Protein AF-A0A662K3M1-F1 (afdb_monomer_lite)

Radius of gyration: 27.67 Å; chains: 1; bounding box: 79×51×84 Å

Foldseek 3Di:
DDDPDDDDPVNVVVVVVVVVVVVVVVVVCVVPVPPPPVVPPVPVPDDPQPQPQFQAPQDFKKKKKWWFKKAWFDQLVVLPDDDQDRDWFFKKAKWKAKQNDIDTQQPDADPVGDDGSIDTHRMCHGRNDMDMGGDDGRDFKIKMKMWIWGFDFDDPDPPTDTDTDTPDMWIWMAGSLLLFIDGQAGQLDLLFHQWHDDPTMITHIGMAMDAQQPLRGTPNCCVPPQVHDSNHRQNAPQQCPQQHGDSLCSVNVHRSNDHDNQVPQQQCQLQAGNNRCSVVVSVPDGSNFAEAAAAEEKEAWPPPPPKDRIFGQDPSLVSLLQSQVVVLRYGYHYPCPSRPAHVHHHYADQEDDLPPCVQLVCCVPRNDPSCQSPYQYEYAHQYYQAQHQHPPQRFRSYGYFHRMLVVLCVVCVVPVVLNPRPSNSSLLSSLSVVQRVLVNQPVDDPPRAAVQFPVCLLPLVLDDPPDDPVRSVVSNVVSLVQCVQQQALRGQSVCDDPVCCVPDDDGSSNRNHGFCQPSDPRHDRSSVVGRSSRRVHRDPDGPDSNDD

Structure (mmCIF, N/CA/C/O backbone):
data_AF-A0A662K3M1-F1
#
_entry.id   AF-A0A662K3M1-F1
#
loop_
_atom_site.group_PDB
_atom_site.id
_atom_site.type_symbol
_atom_site.label_atom_id
_atom_site.label_alt_id
_atom_site.label_comp_id
_atom_site.label_asym_id
_atom_site.label_entity_id
_atom_site.label_seq_id
_atom_site.pdbx_PDB_ins_code
_atom_site.Cartn_x
_atom_site.Cartn_y
_atom_site.Cartn_z
_atom_site.occupancy
_atom_site.B_iso_or_equiv
_atom_site.auth_seq_id
_atom_site.auth_comp_id
_atom_site.auth_asym_id
_atom_site.auth_atom_id
_atom_site.pdbx_PDB_model_num
ATOM 1 N N . MET A 1 1 ? -28.248 -3.254 -53.395 1.00 36.03 1 MET A N 1
ATOM 2 C CA . MET A 1 1 ? -28.882 -3.819 -52.188 1.00 36.03 1 MET A CA 1
ATOM 3 C C . MET A 1 1 ? -27.965 -3.465 -51.031 1.00 36.03 1 MET A C 1
ATOM 5 O O . MET A 1 1 ? -26.813 -3.842 -51.105 1.00 36.03 1 MET A O 1
ATOM 9 N N . ASP A 1 2 ? -28.288 -2.675 -50.020 1.00 39.16 2 ASP A N 1
ATOM 10 C CA . ASP A 1 2 ? -29.441 -1.838 -49.725 1.00 39.16 2 ASP A CA 1
ATOM 11 C C . ASP A 1 2 ? -28.988 -0.701 -48.790 1.00 39.16 2 ASP A C 1
ATOM 13 O O . ASP A 1 2 ? -27.930 -0.746 -48.171 1.00 39.16 2 ASP A O 1
ATOM 17 N N . LYS A 1 3 ? -29.796 0.354 -48.782 1.00 38.06 3 LYS A N 1
ATOM 18 C CA . LYS A 1 3 ? -29.607 1.700 -48.225 1.00 38.06 3 LYS A CA 1
ATOM 19 C C . LYS A 1 3 ? -29.069 1.767 -46.780 1.00 38.06 3 LYS A C 1
ATOM 21 O O . LYS A 1 3 ? -29.822 1.510 -45.845 1.00 38.06 3 LYS A O 1
ATOM 26 N N . ILE A 1 4 ? -27.886 2.356 -46.584 1.00 42.72 4 ILE A N 1
ATOM 27 C CA . ILE A 1 4 ? -27.594 3.118 -45.356 1.00 42.72 4 ILE A CA 1
ATOM 28 C C . ILE A 1 4 ? -28.089 4.548 -45.596 1.00 42.72 4 ILE A C 1
ATOM 30 O O . ILE A 1 4 ? -27.469 5.340 -46.306 1.00 42.72 4 ILE A O 1
ATOM 34 N N . LYS A 1 5 ? -29.275 4.865 -45.069 1.00 47.53 5 LYS A N 1
ATOM 35 C CA . LYS A 1 5 ? -29.787 6.240 -45.031 1.00 47.53 5 LYS A CA 1
ATOM 36 C C . LYS A 1 5 ? -28.933 7.037 -44.046 1.00 47.53 5 LYS A C 1
ATOM 38 O O . LYS A 1 5 ? -28.987 6.766 -42.851 1.00 47.53 5 LYS A O 1
ATOM 43 N N . LEU A 1 6 ? -28.215 8.049 -44.538 1.00 50.16 6 LEU A N 1
ATOM 44 C CA . LEU A 1 6 ? -27.685 9.120 -43.693 1.00 50.16 6 LEU A CA 1
ATOM 45 C C . LEU A 1 6 ? -28.830 9.700 -42.847 1.00 50.16 6 LEU A C 1
ATOM 47 O O . LEU A 1 6 ? -29.825 10.199 -43.382 1.00 50.16 6 LEU A O 1
ATOM 51 N N . LEU A 1 7 ? -28.693 9.610 -41.525 1.00 52.47 7 LEU A N 1
ATOM 52 C CA . LEU A 1 7 ? -29.576 10.270 -40.571 1.00 52.47 7 LEU A CA 1
ATOM 53 C C . LEU A 1 7 ? -29.489 11.782 -40.801 1.00 52.47 7 LEU A C 1
ATOM 55 O O . LEU A 1 7 ? -28.442 12.401 -40.636 1.00 52.47 7 LEU A O 1
ATOM 59 N N . ASN A 1 8 ? -30.606 12.372 -41.225 1.00 59.66 8 ASN A N 1
ATOM 60 C CA . ASN A 1 8 ? -30.729 13.808 -41.439 1.00 59.66 8 ASN A CA 1
ATOM 61 C C . ASN A 1 8 ? -30.407 14.553 -40.127 1.00 59.66 8 ASN A C 1
ATOM 63 O O . ASN A 1 8 ? -30.770 14.080 -39.053 1.00 59.66 8 ASN A O 1
ATOM 67 N N . ASN A 1 9 ? -29.776 15.727 -40.194 1.00 54.97 9 ASN A N 1
ATOM 68 C CA . ASN A 1 9 ? -29.261 16.486 -39.036 1.00 54.97 9 ASN A CA 1
ATOM 69 C C . ASN A 1 9 ? -30.353 16.797 -37.977 1.00 54.97 9 ASN A C 1
ATOM 71 O O . ASN A 1 9 ? -30.093 16.958 -36.787 1.00 54.97 9 ASN A O 1
ATOM 75 N N . LYS A 1 10 ? -31.624 16.798 -38.402 1.00 54.97 10 LYS A N 1
ATOM 76 C CA . LYS A 1 10 ? -32.799 16.899 -37.525 1.00 54.97 10 LYS A CA 1
ATOM 77 C C . LYS A 1 10 ? -32.990 15.661 -36.631 1.00 54.97 10 LYS A C 1
ATOM 79 O O . LYS A 1 10 ? -33.359 15.812 -35.475 1.00 54.97 10 LYS A O 1
ATOM 84 N N . ASN A 1 11 ? -32.684 14.465 -37.132 1.00 59.22 11 ASN A N 1
ATOM 85 C CA . ASN A 1 11 ? -32.781 13.207 -36.390 1.00 59.22 11 ASN A CA 1
ATOM 86 C C . ASN A 1 11 ? -31.642 13.057 -35.376 1.00 59.22 11 ASN A C 1
ATOM 88 O O . ASN A 1 11 ? -31.889 12.563 -34.287 1.00 59.22 11 ASN A O 1
ATOM 92 N N . ILE A 1 12 ? -30.433 13.544 -35.682 1.00 64.00 12 ILE A N 1
ATOM 93 C CA . ILE A 1 12 ? -29.313 13.562 -34.722 1.00 64.00 12 ILE A CA 1
ATOM 94 C C . ILE A 1 12 ? -29.636 14.485 -33.543 1.00 64.00 12 ILE A C 1
ATOM 96 O O . ILE A 1 12 ? -29.434 14.105 -32.396 1.00 64.00 12 ILE A O 1
ATOM 100 N N . LYS A 1 13 ? -30.225 15.660 -33.805 1.00 62.88 13 LYS A N 1
ATOM 101 C CA . LYS A 1 13 ? -30.696 16.555 -32.737 1.00 62.88 13 LYS A CA 1
ATOM 102 C C . LYS A 1 13 ? -31.813 15.932 -31.902 1.00 62.88 13 LYS A C 1
ATOM 104 O O . LYS A 1 13 ? -31.811 16.100 -30.693 1.00 62.88 13 LYS A O 1
ATOM 109 N N . ILE A 1 14 ? -32.736 15.196 -32.523 1.00 74.12 14 ILE A N 1
ATOM 110 C CA . ILE A 1 14 ? -33.795 14.482 -31.794 1.00 74.12 14 ILE A CA 1
ATOM 111 C C . ILE A 1 14 ? -33.201 13.368 -30.925 1.00 74.12 14 ILE A C 1
ATOM 113 O O . ILE A 1 14 ? -33.587 13.249 -29.771 1.00 74.12 14 ILE A O 1
ATOM 117 N N . VAL A 1 15 ? -32.232 12.601 -31.433 1.00 73.56 15 VAL A N 1
ATOM 118 C CA . VAL A 1 15 ? -31.547 11.556 -30.655 1.00 73.56 15 VAL A CA 1
ATOM 119 C C . VAL A 1 15 ? -30.739 12.164 -29.510 1.00 73.56 15 VAL A C 1
ATOM 121 O O . VAL A 1 15 ? -30.842 11.682 -28.393 1.00 73.56 15 VAL A O 1
ATOM 124 N N . ALA A 1 16 ? -30.009 13.258 -29.736 1.00 70.50 16 ALA A N 1
ATOM 125 C CA . ALA A 1 16 ? -29.264 13.945 -28.681 1.00 70.50 16 ALA A CA 1
ATOM 126 C C . ALA A 1 16 ? -30.187 14.530 -27.599 1.00 70.50 16 ALA A C 1
ATOM 128 O O . ALA A 1 16 ? -29.889 14.419 -26.414 1.00 70.50 16 ALA A O 1
ATOM 129 N N . VAL A 1 17 ? -31.334 15.100 -27.990 1.00 80.25 17 VAL A N 1
ATOM 130 C CA . VAL A 1 17 ? -32.356 15.579 -27.045 1.00 80.25 17 VAL A CA 1
ATOM 131 C C . VAL A 1 17 ? -32.991 14.417 -26.287 1.00 80.25 17 VAL A C 1
ATOM 133 O O . VAL A 1 17 ? -33.233 14.553 -25.095 1.00 80.25 17 VAL A O 1
ATOM 136 N N . LEU A 1 18 ? -33.223 13.274 -26.936 1.00 78.31 18 LEU A N 1
ATOM 137 C CA . LEU A 1 18 ? -33.726 12.075 -26.267 1.00 78.31 18 LEU A CA 1
ATOM 138 C C . LEU A 1 18 ? -32.702 11.517 -25.280 1.00 78.31 18 LEU A C 1
ATOM 140 O O . LEU A 1 18 ? -33.083 11.237 -24.159 1.00 78.31 18 LEU A O 1
ATOM 144 N N . VAL A 1 19 ? -31.418 11.431 -25.636 1.00 78.00 19 VAL A N 1
ATOM 145 C CA . VAL A 1 19 ? -30.354 10.973 -24.725 1.00 78.00 19 VAL A CA 1
ATOM 146 C C . VAL A 1 19 ? -30.196 11.928 -23.543 1.00 78.00 19 VAL A C 1
ATOM 148 O O . VAL A 1 19 ? -30.146 11.476 -22.405 1.00 78.00 19 VAL A O 1
ATOM 151 N N . ALA A 1 20 ? -30.195 13.242 -23.782 1.00 76.56 20 ALA A N 1
ATOM 152 C CA . ALA A 1 20 ? -30.154 14.234 -22.711 1.00 76.56 20 ALA A CA 1
ATOM 153 C C . ALA A 1 20 ? -31.400 14.158 -21.815 1.00 76.56 20 ALA A C 1
ATOM 155 O O . ALA A 1 20 ? -31.281 14.226 -20.597 1.00 76.56 20 ALA A O 1
ATOM 156 N N . ALA A 1 21 ? -32.587 13.958 -22.397 1.00 81.44 21 ALA A N 1
ATOM 157 C CA . ALA A 1 21 ? -33.811 13.743 -21.637 1.00 81.44 21 ALA A CA 1
ATOM 158 C C . ALA A 1 21 ? -33.749 12.443 -20.828 1.00 81.44 21 ALA A C 1
ATOM 160 O O . ALA A 1 21 ? -34.160 12.456 -19.678 1.00 81.44 21 ALA A O 1
ATOM 161 N N . THR A 1 22 ? -33.189 11.357 -21.369 1.00 78.56 22 THR A N 1
ATOM 162 C CA . THR A 1 22 ? -32.991 10.109 -20.626 1.00 78.56 22 THR A CA 1
ATOM 163 C C . THR A 1 22 ? -32.016 10.313 -19.476 1.00 78.56 22 THR A C 1
ATOM 165 O O . THR A 1 22 ? -32.339 9.912 -18.376 1.00 78.56 22 THR A O 1
ATOM 168 N N . ILE A 1 23 ? -30.887 11.003 -19.669 1.00 76.19 23 ILE A N 1
ATOM 169 C CA . ILE A 1 23 ? -29.926 11.292 -18.588 1.00 76.19 23 ILE A CA 1
ATOM 170 C C . ILE A 1 23 ? -30.566 12.162 -17.501 1.00 76.19 23 ILE A C 1
ATOM 172 O O . ILE A 1 23 ? -30.390 11.892 -16.318 1.00 76.19 23 ILE A O 1
ATOM 176 N N . VAL A 1 24 ? -31.350 13.173 -17.883 1.00 79.44 24 VAL A N 1
ATOM 177 C CA . VAL A 1 24 ? -32.071 14.026 -16.926 1.00 79.44 24 VAL A CA 1
ATOM 178 C C . VAL A 1 24 ? -33.174 13.245 -16.217 1.00 79.44 24 VAL A C 1
ATOM 180 O O . VAL A 1 24 ? -33.339 13.406 -15.016 1.00 79.44 24 VAL A O 1
ATOM 183 N N . ILE A 1 25 ? -33.902 12.370 -16.913 1.00 77.69 25 ILE A N 1
ATOM 184 C CA . ILE A 1 25 ? -34.919 11.505 -16.306 1.00 77.69 25 ILE A CA 1
ATOM 185 C C . ILE A 1 25 ? -34.262 10.474 -15.390 1.00 77.69 25 ILE A C 1
ATOM 187 O O . ILE A 1 25 ? -34.791 10.258 -14.314 1.00 77.69 25 ILE A O 1
ATOM 191 N N . SER A 1 26 ? -33.111 9.899 -15.743 1.00 68.31 26 SER A N 1
ATOM 192 C CA . SER A 1 26 ? -32.342 8.981 -14.893 1.00 68.31 26 SER A CA 1
ATOM 193 C C . SER A 1 26 ? -31.752 9.689 -13.676 1.00 68.31 26 SER A C 1
ATOM 195 O O . SER A 1 26 ? -31.804 9.150 -12.581 1.00 68.31 26 SER A O 1
ATOM 197 N N . GLY A 1 27 ? -31.246 10.915 -13.837 1.00 70.00 27 GLY A N 1
ATOM 198 C CA . GLY A 1 27 ? -30.751 11.742 -12.735 1.00 70.00 27 GLY A CA 1
ATOM 199 C C . GLY A 1 27 ? -31.874 12.212 -11.810 1.00 70.00 27 GLY A C 1
ATOM 200 O O . GLY A 1 27 ? -31.725 12.181 -10.595 1.00 70.00 27 GLY A O 1
ATOM 201 N N . LEU A 1 28 ? -33.039 12.570 -12.363 1.00 67.00 28 LEU A N 1
ATOM 202 C CA . LEU A 1 28 ? -34.247 12.842 -11.581 1.00 67.00 28 LEU A CA 1
ATOM 203 C C . LEU A 1 28 ? -34.776 11.559 -10.932 1.00 67.00 28 LEU A C 1
ATOM 205 O O . LEU A 1 28 ? -35.190 11.605 -9.787 1.00 67.00 28 LEU A O 1
ATOM 209 N N . TYR A 1 29 ? -34.718 10.412 -11.607 1.00 65.75 29 TYR A N 1
ATOM 210 C CA . TYR A 1 29 ? -35.076 9.113 -11.040 1.00 65.75 29 TYR A CA 1
ATOM 211 C C . TYR A 1 29 ? -34.117 8.709 -9.917 1.00 65.75 29 TYR A C 1
ATOM 213 O O . TYR A 1 29 ? -34.571 8.127 -8.950 1.00 65.75 29 TYR A O 1
ATOM 221 N N . ALA A 1 30 ? -32.835 9.077 -9.980 1.00 57.75 30 ALA A N 1
ATOM 222 C CA . ALA A 1 30 ? -31.879 8.887 -8.889 1.00 57.75 30 ALA A CA 1
ATOM 223 C C . ALA A 1 30 ? -32.103 9.871 -7.723 1.00 57.75 30 ALA A C 1
ATOM 225 O O . ALA A 1 30 ? -31.928 9.503 -6.568 1.00 57.75 30 ALA A O 1
ATOM 226 N N . LEU A 1 31 ? -32.548 11.102 -8.006 1.00 55.75 31 LEU A N 1
ATOM 227 C CA . LEU A 1 31 ? -32.920 12.104 -6.993 1.00 55.75 31 LEU A CA 1
ATOM 228 C C . LEU A 1 31 ? -34.284 11.830 -6.335 1.00 55.75 31 LEU A C 1
ATOM 230 O O . LEU A 1 31 ? -34.521 12.268 -5.212 1.00 55.75 31 LEU A O 1
ATOM 234 N N . PHE A 1 32 ? -35.180 11.141 -7.046 1.00 47.94 32 PHE A N 1
ATOM 235 C CA . PHE A 1 32 ? -36.510 10.724 -6.594 1.00 47.94 32 PHE A CA 1
ATOM 236 C C . PHE A 1 32 ? -36.610 9.218 -6.351 1.00 47.94 32 PHE A C 1
ATOM 238 O O . PHE A 1 32 ? -37.714 8.727 -6.096 1.00 47.94 32 PHE A O 1
ATOM 245 N N . LEU A 1 33 ? -35.484 8.490 -6.383 1.00 45.94 33 LEU A N 1
ATOM 246 C CA . LEU A 1 33 ? -35.399 7.210 -5.702 1.00 45.94 33 LEU A CA 1
ATOM 247 C C . LEU A 1 33 ? -35.876 7.525 -4.286 1.00 45.94 33 LEU A C 1
ATOM 249 O O . LEU A 1 33 ? -35.356 8.462 -3.666 1.00 45.94 33 LEU A O 1
ATOM 253 N N . PRO A 1 34 ? -36.878 6.807 -3.759 1.00 39.69 34 PRO A N 1
ATOM 254 C CA . PRO A 1 34 ? -37.020 6.775 -2.323 1.00 39.69 34 PRO A CA 1
ATOM 255 C C . PRO A 1 34 ? -35.613 6.444 -1.826 1.00 39.69 34 PRO A C 1
ATOM 257 O O . PRO A 1 34 ? -35.044 5.446 -2.273 1.00 39.69 34 PRO A O 1
ATOM 260 N N . LYS A 1 35 ? -35.018 7.277 -0.960 1.00 44.62 35 LYS A N 1
ATOM 261 C CA . LYS A 1 35 ? -34.058 6.726 -0.006 1.00 44.62 35 LYS A CA 1
ATOM 262 C C . LYS A 1 35 ? -34.852 5.602 0.630 1.00 44.62 35 LYS A C 1
ATOM 264 O O . LYS A 1 35 ? -35.775 5.876 1.397 1.00 44.62 35 LYS A O 1
ATOM 269 N N . HIS A 1 36 ? -34.647 4.380 0.152 1.00 39.31 36 HIS A N 1
ATOM 270 C CA . HIS A 1 36 ? -35.332 3.234 0.690 1.00 39.31 36 HIS A CA 1
ATOM 271 C C . HIS A 1 36 ? -34.737 3.144 2.081 1.00 39.31 36 HIS A C 1
ATOM 273 O O . HIS A 1 36 ? -33.630 2.652 2.268 1.00 39.31 36 HIS A O 1
ATOM 279 N N . ASN A 1 37 ? -35.445 3.720 3.050 1.00 44.50 37 ASN A N 1
ATOM 280 C CA . ASN A 1 37 ? -35.291 3.363 4.437 1.00 44.50 37 ASN A CA 1
ATOM 281 C C . ASN A 1 37 ? -35.649 1.881 4.467 1.00 44.50 37 ASN A C 1
ATOM 283 O O . ASN A 1 37 ? -36.814 1.509 4.610 1.00 44.50 37 ASN A O 1
ATOM 287 N N . TYR A 1 38 ? -34.639 1.037 4.256 1.00 40.06 38 TYR A N 1
ATOM 288 C CA . TYR A 1 38 ? -34.728 -0.422 4.289 1.00 40.06 38 TYR A CA 1
ATOM 289 C C . TYR A 1 38 ? -35.310 -0.902 5.637 1.00 40.06 38 TYR A C 1
ATOM 291 O O . TYR A 1 38 ? -35.855 -1.997 5.753 1.00 40.06 38 TYR A O 1
ATOM 299 N N . LEU A 1 39 ? -35.293 -0.018 6.641 1.00 40.38 39 LEU A N 1
ATOM 300 C CA . LEU A 1 39 ? -35.897 -0.171 7.959 1.00 40.38 39 LEU A CA 1
ATOM 301 C C . LEU A 1 39 ? -37.439 -0.056 7.987 1.00 40.38 39 LEU A C 1
ATOM 303 O O . LEU A 1 39 ? -38.060 -0.637 8.875 1.00 40.38 39 LEU A O 1
ATOM 307 N N . GLU A 1 40 ? -38.098 0.644 7.053 1.00 38.47 40 GLU A N 1
ATOM 308 C CA . GLU A 1 40 ? -39.545 0.926 7.171 1.00 38.47 40 GLU A CA 1
ATOM 309 C C . GLU A 1 40 ? -40.462 -0.160 6.574 1.00 38.47 40 GLU A C 1
ATOM 311 O O . GLU A 1 40 ? -41.556 -0.388 7.100 1.00 38.47 40 GLU A O 1
ATOM 316 N N . GLU A 1 41 ? -40.041 -0.902 5.540 1.00 36.25 41 GLU A N 1
ATOM 317 C CA . GLU A 1 41 ? -40.894 -1.942 4.928 1.00 36.25 41 GLU A CA 1
ATOM 318 C C . GLU A 1 41 ? -40.856 -3.305 5.650 1.00 36.25 41 GLU A C 1
ATOM 320 O O . GLU A 1 41 ? -41.802 -4.089 5.522 1.00 36.25 41 GLU A O 1
ATOM 325 N N . LYS A 1 42 ? -39.859 -3.565 6.515 1.00 43.69 42 LYS A N 1
ATOM 326 C CA . LYS A 1 42 ? -39.728 -4.820 7.298 1.00 43.69 42 LYS A CA 1
ATOM 327 C C . LYS A 1 42 ? -40.726 -4.924 8.479 1.00 43.69 42 LYS A C 1
ATOM 329 O O . LYS A 1 42 ? -40.765 -5.947 9.163 1.00 43.69 42 LYS A O 1
ATOM 334 N N . ASN A 1 43 ? -41.573 -3.906 8.707 1.00 45.00 43 ASN A N 1
ATOM 335 C CA . ASN A 1 43 ? -42.507 -3.831 9.846 1.00 45.00 43 ASN A CA 1
ATOM 336 C C . ASN A 1 43 ? -43.921 -4.392 9.602 1.00 45.00 43 ASN A C 1
ATOM 338 O O . ASN A 1 43 ? -44.737 -4.440 10.526 1.00 45.00 43 ASN A O 1
ATOM 342 N N . LYS A 1 44 ? -44.242 -4.897 8.405 1.00 38.06 44 LYS A N 1
ATOM 343 C CA . LYS A 1 44 ? -45.517 -5.604 8.178 1.00 38.06 44 LYS A CA 1
ATOM 344 C C . LYS A 1 44 ? -45.407 -7.082 8.558 1.00 38.06 44 LYS A C 1
ATOM 346 O O . LYS A 1 44 ? -45.397 -7.953 7.697 1.00 38.06 44 LYS A O 1
ATOM 351 N N . GLY A 1 45 ? -45.371 -7.356 9.866 1.00 44.25 45 GLY A N 1
ATOM 352 C CA . GLY A 1 45 ? -45.621 -8.706 10.393 1.00 44.25 45 GLY A CA 1
ATOM 353 C C . GLY A 1 45 ? -44.786 -9.177 11.585 1.00 44.25 45 GLY A C 1
ATOM 354 O O . GLY A 1 45 ? -44.871 -10.357 11.922 1.00 44.25 45 GLY A O 1
ATOM 355 N N . LYS A 1 46 ? -43.994 -8.323 12.243 1.00 41.19 46 LYS A N 1
ATOM 356 C CA . LYS A 1 46 ? -43.245 -8.735 13.441 1.00 41.19 46 LYS A CA 1
ATOM 357 C C . LYS A 1 46 ? -44.143 -8.682 14.686 1.00 41.19 46 LYS A C 1
ATOM 359 O O . LYS A 1 46 ? -44.772 -7.666 14.968 1.00 41.19 46 LYS A O 1
ATOM 364 N N . LYS A 1 47 ? -44.207 -9.805 15.419 1.00 43.84 47 LYS A N 1
ATOM 365 C CA . LYS A 1 47 ? -44.663 -9.857 16.823 1.00 43.84 47 LYS A CA 1
ATOM 366 C C . LYS A 1 47 ? -43.980 -8.728 17.600 1.00 43.84 47 LYS A C 1
ATOM 368 O O . LYS A 1 47 ? -42.819 -8.460 17.309 1.00 43.84 47 LYS A O 1
ATOM 373 N N . GLU A 1 48 ? -44.668 -8.123 18.572 1.00 43.94 48 GLU A N 1
ATOM 374 C CA . GLU A 1 48 ? -44.077 -7.168 19.524 1.00 43.94 48 GLU A CA 1
ATOM 375 C C . GLU A 1 48 ? -42.797 -7.774 20.123 1.00 43.94 48 GLU A C 1
ATOM 377 O O . GLU A 1 48 ? -42.844 -8.598 21.037 1.00 43.94 48 GLU A O 1
ATOM 382 N N . LYS A 1 49 ? -41.646 -7.424 19.537 1.00 55.25 49 LYS A N 1
ATOM 383 C CA . LYS A 1 49 ? -40.324 -7.718 20.077 1.00 55.25 49 LYS A CA 1
ATOM 384 C C . LYS A 1 49 ? -40.201 -6.739 21.238 1.00 55.25 49 LYS A C 1
ATOM 386 O O . LYS A 1 49 ? -40.295 -5.532 21.032 1.00 55.25 49 LYS A O 1
ATOM 391 N N . THR A 1 50 ? -40.086 -7.246 22.459 1.00 53.75 50 THR A N 1
ATOM 392 C CA . THR A 1 50 ? -39.605 -6.451 23.591 1.00 53.75 50 THR A CA 1
ATOM 393 C C . THR A 1 50 ? -38.304 -5.792 23.141 1.00 53.75 50 THR A C 1
ATOM 395 O O . THR A 1 50 ? -37.327 -6.506 22.934 1.00 53.75 50 THR A O 1
ATOM 398 N N . SER A 1 51 ? -38.320 -4.483 22.871 1.00 68.25 51 SER A N 1
ATOM 399 C CA . SER A 1 51 ? -37.143 -3.766 22.379 1.00 68.25 51 SER A CA 1
ATOM 400 C C . SER A 1 51 ? -36.167 -3.632 23.537 1.00 68.25 51 SER A C 1
ATOM 402 O O . SER A 1 51 ? -36.325 -2.761 24.398 1.00 68.25 51 SER A O 1
ATOM 404 N N . ASP A 1 52 ? -35.214 -4.549 23.610 1.00 88.69 52 ASP A N 1
ATOM 405 C CA . ASP A 1 52 ? -34.089 -4.386 24.507 1.00 88.69 52 ASP A CA 1
ATOM 406 C C . ASP A 1 52 ? -33.187 -3.300 23.928 1.00 88.69 52 ASP A C 1
ATOM 408 O O . ASP A 1 52 ? -32.530 -3.500 22.909 1.00 88.69 52 ASP A O 1
ATOM 412 N N . ASN A 1 53 ? -33.243 -2.114 24.530 1.00 90.12 53 ASN A N 1
ATOM 413 C CA . ASN A 1 53 ? -32.494 -0.949 24.068 1.00 90.12 53 ASN A CA 1
ATOM 414 C C . ASN A 1 53 ? -31.223 -0.706 24.893 1.00 90.12 53 ASN A C 1
ATOM 416 O O . ASN A 1 53 ? -30.664 0.390 24.843 1.00 90.12 53 ASN A O 1
ATOM 420 N N . ARG A 1 54 ? -30.801 -1.693 25.684 1.00 95.25 54 ARG A N 1
ATOM 421 C CA . ARG A 1 54 ? -29.534 -1.643 26.418 1.00 95.25 54 ARG A CA 1
ATOM 422 C C . ARG A 1 54 ? -28.362 -1.774 25.451 1.00 95.25 54 ARG A C 1
ATOM 424 O O . ARG A 1 54 ? -28.525 -2.359 24.380 1.00 95.25 54 ARG A O 1
ATOM 431 N N . ILE A 1 55 ? -27.221 -1.198 25.809 1.00 95.06 55 ILE A N 1
ATOM 432 C CA . ILE A 1 55 ? -26.044 -1.143 24.930 1.00 95.06 55 ILE A CA 1
ATOM 433 C C . ILE A 1 55 ? -25.190 -2.397 25.073 1.00 95.06 55 ILE A C 1
ATOM 435 O O . ILE A 1 55 ? -25.009 -3.108 24.094 1.00 95.06 55 ILE A O 1
ATOM 439 N N . SER A 1 56 ? -24.730 -2.697 26.289 1.00 94.62 56 SER A N 1
ATOM 440 C CA . SER A 1 56 ? -23.905 -3.873 26.589 1.00 94.62 56 SER A CA 1
ATOM 441 C C . SER A 1 56 ? -24.282 -4.463 27.956 1.00 94.62 56 SER A C 1
ATOM 443 O O . SER A 1 56 ? -23.533 -4.381 28.921 1.00 94.62 56 SER A O 1
ATOM 445 N N . PRO A 1 57 ? -25.470 -5.074 28.111 1.00 95.75 57 PRO A N 1
ATOM 446 C CA . PRO A 1 57 ? -25.938 -5.539 29.417 1.00 95.75 57 PRO A CA 1
ATOM 447 C C . PRO A 1 57 ? -25.260 -6.826 29.921 1.00 95.75 57 PRO A C 1
ATOM 449 O O . PRO A 1 57 ? -25.640 -7.326 30.985 1.00 95.75 57 PRO A O 1
ATOM 452 N N . LEU A 1 58 ? -24.354 -7.421 29.139 1.00 95.56 58 LEU A N 1
ATOM 453 C CA . LEU A 1 58 ? -23.733 -8.721 29.421 1.00 95.56 58 LEU A CA 1
ATOM 454 C C . LEU A 1 58 ? -22.256 -8.623 29.831 1.00 95.56 58 LEU A C 1
ATOM 456 O O . LEU A 1 58 ? -21.747 -9.569 30.434 1.00 95.56 58 LEU A O 1
ATOM 460 N N . THR A 1 59 ? -21.596 -7.501 29.545 1.00 94.50 59 THR A N 1
ATOM 461 C CA . THR A 1 59 ? -20.197 -7.231 29.893 1.00 94.50 59 THR A CA 1
ATOM 462 C C . THR A 1 59 ? -19.995 -5.741 30.146 1.00 94.50 59 THR A C 1
ATOM 464 O O . THR A 1 59 ? -20.666 -4.926 29.515 1.00 94.50 59 THR A O 1
ATOM 467 N N . ASP A 1 60 ? -19.057 -5.414 31.036 1.00 96.94 60 ASP A N 1
ATOM 468 C CA . ASP A 1 60 ? -18.627 -4.036 31.295 1.00 96.94 60 ASP A CA 1
ATOM 469 C C . ASP A 1 60 ? -18.152 -3.381 29.987 1.00 96.94 60 ASP A C 1
ATOM 471 O O . ASP A 1 60 ? -17.485 -4.039 29.177 1.00 96.94 60 ASP A O 1
ATOM 475 N N . GLN A 1 61 ? -18.489 -2.104 29.787 1.00 97.00 61 GLN A N 1
ATOM 476 C CA . GLN A 1 61 ? -18.193 -1.386 28.546 1.00 97.00 61 GLN A CA 1
ATOM 477 C C . GLN A 1 61 ? -16.746 -0.883 28.493 1.00 97.00 61 GLN A C 1
ATOM 479 O O . GLN A 1 61 ? -16.277 -0.160 29.373 1.00 97.00 61 GLN A O 1
ATOM 484 N N . ALA A 1 62 ? -16.049 -1.176 27.397 1.00 97.25 62 ALA A N 1
ATOM 485 C CA . ALA A 1 62 ? -14.800 -0.504 27.048 1.00 97.25 62 ALA A CA 1
ATOM 486 C C . ALA A 1 62 ? -14.659 -0.320 25.536 1.00 97.25 62 ALA A C 1
ATOM 488 O O . ALA A 1 62 ? -15.220 -1.077 24.744 1.00 97.25 62 ALA A O 1
ATOM 489 N N . LEU A 1 63 ? -13.869 0.683 25.158 1.00 98.06 63 LEU A N 1
ATOM 490 C CA . LEU A 1 63 ? -13.493 0.985 23.787 1.00 98.06 63 LEU A CA 1
ATOM 491 C C . LEU A 1 63 ? -12.052 0.562 23.518 1.00 98.06 63 LEU A C 1
ATOM 493 O O . LEU A 1 63 ? -11.138 0.816 24.315 1.00 98.06 63 LEU A O 1
ATOM 497 N N . PHE A 1 64 ? -11.847 -0.024 22.351 1.00 97.62 64 PHE A N 1
ATOM 498 C CA . PHE A 1 64 ? -10.562 -0.424 21.821 1.00 97.62 64 PHE A CA 1
ATOM 499 C C . PHE A 1 64 ? -10.263 0.404 20.577 1.00 97.62 64 PHE A C 1
ATOM 501 O O . PHE A 1 64 ? -10.993 0.336 19.598 1.00 97.62 64 PHE A O 1
ATOM 508 N N . PHE A 1 65 ? -9.169 1.161 20.608 1.00 97.75 65 PHE A N 1
ATOM 509 C CA . PHE A 1 65 ? -8.639 1.845 19.430 1.00 97.75 65 PHE A CA 1
ATOM 510 C C . PHE A 1 65 ? -7.371 1.121 18.987 1.00 97.75 65 PHE A C 1
ATOM 512 O O . PHE A 1 65 ? -6.353 1.143 19.693 1.00 97.75 65 PHE A O 1
ATOM 519 N N . GLU A 1 66 ? -7.422 0.458 17.839 1.00 97.00 66 GLU A N 1
ATOM 520 C CA . GLU A 1 66 ? -6.307 -0.299 17.288 1.00 97.00 66 GLU A CA 1
ATOM 521 C C . GLU A 1 66 ? -5.701 0.423 16.090 1.00 97.00 66 GLU A C 1
ATOM 523 O O . GLU A 1 66 ? -6.314 0.580 15.045 1.00 97.00 66 GLU A O 1
ATOM 528 N N . ILE A 1 67 ? -4.449 0.838 16.234 1.00 96.62 67 ILE A N 1
ATOM 529 C CA . ILE A 1 67 ? -3.651 1.410 15.159 1.00 96.62 67 ILE A CA 1
ATOM 530 C C . ILE A 1 67 ? -3.042 0.244 14.384 1.00 96.62 67 ILE A C 1
ATOM 532 O O . ILE A 1 67 ? -2.138 -0.444 14.877 1.00 96.62 67 ILE A O 1
ATOM 536 N N . LYS A 1 68 ? -3.518 0.035 13.160 1.00 96.88 68 LYS A N 1
ATOM 537 C CA . LYS A 1 68 ? -3.061 -1.055 12.298 1.00 96.88 68 LYS A CA 1
ATOM 538 C C . LYS A 1 68 ? -1.766 -0.688 11.581 1.00 96.88 68 LYS A C 1
ATOM 540 O O . LYS A 1 68 ? -0.847 -1.504 11.584 1.00 96.88 68 LYS A O 1
ATOM 545 N N . ARG A 1 69 ? -1.661 0.524 11.019 1.00 96.81 69 ARG A N 1
ATOM 546 C CA . ARG A 1 69 ? -0.464 1.015 10.306 1.00 96.81 69 ARG A CA 1
ATOM 547 C C . ARG A 1 69 ? -0.443 2.543 10.255 1.00 96.81 69 ARG A C 1
ATOM 549 O O . ARG A 1 69 ? -1.488 3.167 10.105 1.00 96.81 69 ARG A O 1
ATOM 556 N N . ILE A 1 70 ? 0.739 3.148 10.349 1.00 97.12 70 ILE A N 1
ATOM 557 C CA . ILE A 1 70 ? 0.957 4.578 10.090 1.00 97.12 70 ILE A CA 1
ATOM 558 C C . ILE A 1 70 ? 2.060 4.712 9.049 1.00 97.12 70 ILE A C 1
ATOM 560 O O . ILE A 1 70 ? 3.183 4.262 9.285 1.00 97.12 70 ILE A O 1
ATOM 564 N N . ARG A 1 71 ? 1.765 5.414 7.953 1.00 96.56 71 ARG A N 1
ATOM 565 C CA . ARG A 1 71 ? 2.716 5.683 6.874 1.00 96.56 71 ARG A CA 1
ATOM 566 C C . ARG A 1 71 ? 2.901 7.178 6.666 1.00 96.56 71 ARG A C 1
ATOM 568 O O . ARG A 1 71 ? 1.943 7.917 6.468 1.00 96.56 71 ARG A O 1
ATOM 575 N N . ARG A 1 72 ? 4.144 7.649 6.700 1.00 95.56 72 ARG A N 1
ATOM 576 C CA . ARG A 1 72 ? 4.497 9.044 6.423 1.00 95.56 72 ARG A CA 1
ATOM 577 C C . ARG A 1 72 ? 4.614 9.280 4.925 1.00 95.56 72 ARG A C 1
ATOM 579 O O . ARG A 1 72 ? 5.238 8.508 4.202 1.00 95.56 72 ARG A O 1
ATOM 586 N N . ARG A 1 73 ? 4.100 10.420 4.480 1.00 94.94 73 ARG A N 1
ATOM 587 C CA . ARG A 1 73 ? 4.083 10.820 3.072 1.00 94.94 73 ARG A CA 1
ATOM 588 C C . ARG A 1 73 ? 5.186 11.831 2.755 1.00 94.94 73 ARG A C 1
ATOM 590 O O . ARG A 1 73 ? 5.774 12.441 3.652 1.00 94.94 73 ARG A O 1
ATOM 597 N N . GLY A 1 74 ? 5.487 12.015 1.469 1.00 93.31 74 GLY A N 1
ATOM 598 C CA . GLY A 1 74 ? 6.396 13.073 1.009 1.00 93.31 74 GLY A CA 1
ATOM 599 C C . GLY A 1 74 ? 7.886 12.701 0.918 1.00 93.31 74 GLY A C 1
ATOM 600 O O . GLY A 1 74 ? 8.747 13.579 0.774 1.00 93.31 74 GLY A O 1
ATOM 601 N N . LEU A 1 75 ? 8.236 11.410 1.013 1.00 95.44 75 LEU A N 1
ATOM 602 C CA . LEU A 1 75 ? 9.631 10.956 0.908 1.00 95.44 75 LEU A CA 1
ATOM 603 C C . LEU A 1 75 ? 10.258 11.322 -0.446 1.00 95.44 75 LEU A C 1
ATOM 605 O O . LEU A 1 75 ? 11.439 11.680 -0.513 1.00 95.44 75 LEU A O 1
ATOM 609 N N . GLU A 1 76 ? 9.489 11.254 -1.532 1.00 93.25 76 GLU A N 1
ATOM 610 C CA . GLU A 1 76 ? 9.991 11.567 -2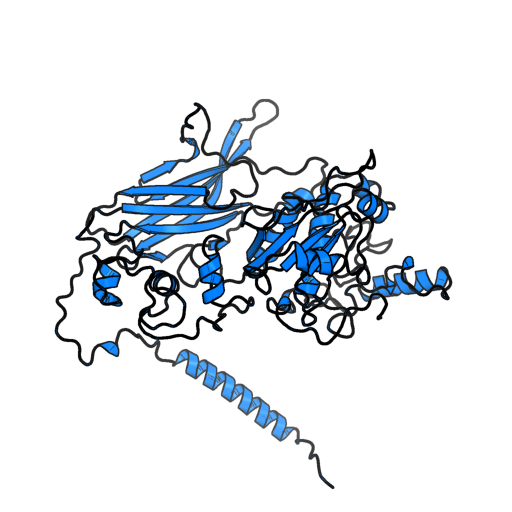.869 1.00 93.25 76 GLU A CA 1
ATOM 611 C C . GLU A 1 76 ? 10.447 13.031 -2.967 1.00 93.25 76 GLU A C 1
ATOM 613 O O . GLU A 1 76 ? 11.551 13.323 -3.448 1.00 93.25 76 GLU A O 1
ATOM 618 N N . GLU A 1 77 ? 9.641 13.961 -2.455 1.00 91.75 77 GLU A N 1
ATOM 619 C CA . GLU A 1 77 ? 9.956 15.384 -2.400 1.00 91.75 77 GLU A CA 1
ATOM 620 C C . GLU A 1 77 ? 11.247 15.623 -1.603 1.00 91.75 77 GLU A C 1
ATOM 622 O O . GLU A 1 77 ? 12.124 16.374 -2.050 1.00 91.75 77 GLU A O 1
ATOM 627 N N . GLU A 1 78 ? 11.434 14.934 -0.472 1.00 92.38 78 GLU A N 1
ATOM 628 C CA . GLU A 1 78 ? 12.678 14.987 0.305 1.00 92.38 78 GLU A CA 1
ATOM 629 C C . GLU A 1 78 ? 13.879 14.394 -0.445 1.00 92.38 78 GLU A C 1
ATOM 631 O O . GLU A 1 78 ? 14.988 14.946 -0.381 1.00 92.38 78 GLU A O 1
ATOM 636 N N . MET A 1 79 ? 13.687 13.295 -1.181 1.00 90.50 79 MET A N 1
ATOM 637 C CA . MET A 1 79 ? 14.720 12.659 -2.007 1.00 90.50 79 MET A CA 1
ATOM 638 C C . MET A 1 79 ? 15.172 13.574 -3.151 1.00 90.50 79 MET A C 1
ATOM 640 O O . MET A 1 79 ? 16.366 13.608 -3.480 1.00 90.50 79 MET A O 1
ATOM 644 N N . ARG A 1 80 ? 14.259 14.375 -3.714 1.00 87.56 80 ARG A N 1
ATOM 645 C CA . ARG A 1 80 ? 14.546 15.328 -4.800 1.00 87.56 80 ARG A CA 1
ATOM 646 C C . ARG A 1 80 ? 15.272 16.595 -4.336 1.00 87.56 80 ARG A C 1
ATOM 648 O O . ARG A 1 80 ? 15.912 17.256 -5.160 1.00 87.56 80 ARG A O 1
ATOM 655 N N . LYS A 1 81 ? 15.253 16.926 -3.037 1.00 87.00 81 LYS A N 1
ATOM 656 C CA . LYS A 1 81 ? 16.048 18.041 -2.484 1.00 87.00 81 LYS A CA 1
ATOM 657 C C . LYS A 1 81 ? 17.554 17.804 -2.643 1.00 87.00 81 LYS A C 1
ATOM 659 O O . LYS A 1 81 ? 18.043 16.675 -2.718 1.00 87.00 81 LYS A O 1
ATOM 664 N N . PHE A 1 82 ? 18.322 18.895 -2.665 1.00 80.19 82 PHE A N 1
ATOM 665 C CA . PHE A 1 82 ? 19.780 18.826 -2.769 1.00 80.19 82 PHE A CA 1
ATOM 666 C C . PHE A 1 82 ? 20.390 18.138 -1.538 1.00 80.19 82 PHE A C 1
ATOM 668 O O . PHE A 1 82 ? 20.295 18.637 -0.419 1.00 80.19 82 PHE A O 1
ATOM 675 N N . GLY A 1 83 ? 21.063 17.008 -1.749 1.00 84.81 83 GLY A N 1
ATOM 676 C CA . GLY A 1 83 ? 21.702 16.250 -0.679 1.00 84.81 83 GLY A CA 1
ATOM 677 C C . GLY A 1 83 ? 22.224 14.897 -1.153 1.00 84.81 83 GLY A C 1
ATOM 678 O O . GLY A 1 83 ? 21.927 14.453 -2.262 1.00 84.81 83 GLY A O 1
ATOM 679 N N . ARG A 1 84 ? 23.036 14.254 -0.305 1.00 86.50 84 ARG A N 1
ATOM 680 C CA . ARG A 1 84 ? 23.555 12.890 -0.527 1.00 86.50 84 ARG A CA 1
ATOM 681 C C . ARG A 1 84 ? 23.116 11.888 0.542 1.00 86.50 84 ARG A C 1
ATOM 683 O O . ARG A 1 84 ? 23.234 10.698 0.307 1.00 86.50 84 ARG A O 1
ATOM 690 N N . ASN A 1 85 ? 22.641 12.342 1.699 1.00 92.56 85 ASN A N 1
ATOM 691 C CA . ASN A 1 85 ? 22.149 11.447 2.749 1.00 92.56 85 ASN A CA 1
ATOM 692 C C . ASN A 1 85 ? 20.715 11.043 2.435 1.00 92.56 85 ASN A C 1
ATOM 694 O O . ASN A 1 85 ? 19.962 11.887 1.957 1.00 92.56 85 ASN A O 1
ATOM 698 N N . LEU A 1 86 ? 20.320 9.808 2.716 1.00 92.50 86 LEU A N 1
ATOM 699 C CA . LEU A 1 86 ? 18.919 9.409 2.584 1.00 92.50 86 LEU A CA 1
ATOM 700 C C . LEU A 1 86 ? 18.081 10.177 3.623 1.00 92.50 86 LEU A C 1
ATOM 702 O O . LEU A 1 86 ? 18.530 10.293 4.769 1.00 92.50 86 LEU A O 1
ATOM 706 N N . PRO A 1 87 ? 16.954 10.799 3.227 1.00 92.75 87 PRO A N 1
ATOM 707 C CA . PRO A 1 87 ? 16.045 11.435 4.166 1.00 92.75 87 PRO A CA 1
ATOM 708 C C . PRO A 1 87 ? 15.552 10.423 5.194 1.00 92.75 87 PRO A C 1
ATOM 710 O O . PRO A 1 87 ? 15.166 9.309 4.850 1.00 92.75 87 PRO A O 1
ATOM 713 N N . LYS A 1 88 ? 15.564 10.836 6.455 1.00 91.00 88 LYS A N 1
ATOM 714 C CA . LYS A 1 88 ? 14.887 10.130 7.535 1.00 91.00 88 LYS A CA 1
ATOM 715 C C . LYS A 1 88 ? 13.789 11.040 8.066 1.00 91.00 88 LYS A C 1
ATOM 717 O O . LYS A 1 88 ? 14.034 12.254 8.117 1.00 91.00 88 LYS A O 1
ATOM 722 N N . PRO A 1 89 ? 12.630 10.494 8.450 1.00 90.75 89 PRO A N 1
ATOM 723 C CA . PRO A 1 89 ? 11.608 11.305 9.068 1.00 90.75 89 PRO A CA 1
ATOM 724 C C . PRO A 1 89 ? 12.123 11.781 10.429 1.00 90.75 89 PRO A C 1
ATOM 726 O O . PRO A 1 89 ? 12.963 11.131 11.063 1.00 90.75 89 PRO A O 1
ATOM 729 N N . ASN A 1 90 ? 11.653 12.940 10.890 1.00 92.00 90 ASN A N 1
ATOM 730 C CA . ASN A 1 90 ? 11.870 13.265 12.295 1.00 92.00 90 ASN A CA 1
ATOM 731 C C . ASN A 1 90 ? 11.101 12.241 13.146 1.00 92.00 90 ASN A C 1
ATOM 733 O O . ASN A 1 90 ? 10.006 11.838 12.737 1.00 92.00 90 ASN A O 1
ATOM 737 N N . PRO A 1 91 ? 11.627 11.847 14.319 1.00 93.31 91 PRO A N 1
ATOM 738 C CA . PRO A 1 91 ? 10.903 10.957 15.208 1.00 93.31 91 PRO A CA 1
ATOM 739 C C . PRO A 1 91 ? 9.542 11.540 15.588 1.00 93.31 91 PRO A C 1
ATOM 741 O O . PRO A 1 91 ? 9.431 12.751 15.786 1.00 93.31 91 PRO A O 1
ATOM 744 N N . TYR A 1 92 ? 8.529 10.700 15.726 1.00 94.06 92 TYR A N 1
ATOM 745 C CA . TYR A 1 92 ? 7.175 11.097 16.094 1.00 94.06 92 TYR A CA 1
ATOM 746 C C . TYR A 1 92 ? 6.560 10.095 17.068 1.00 94.06 92 TYR A C 1
ATOM 748 O O . TYR A 1 92 ? 7.084 9.003 17.245 1.00 94.06 92 TYR A O 1
ATOM 756 N N . TYR A 1 93 ? 5.480 10.466 17.740 1.00 94.19 93 TYR A N 1
ATOM 757 C CA . TYR A 1 93 ? 4.718 9.585 18.628 1.00 94.19 93 TYR A CA 1
ATOM 758 C C . TYR A 1 93 ? 3.229 9.906 18.516 1.00 94.19 93 TYR A C 1
ATOM 760 O O . TYR A 1 93 ? 2.863 10.976 18.028 1.00 94.19 93 TYR A O 1
ATOM 768 N N . VAL A 1 94 ? 2.378 8.990 18.966 1.00 95.19 94 VAL A N 1
ATOM 769 C CA . VAL A 1 94 ? 0.924 9.177 18.935 1.00 95.19 94 VAL A CA 1
ATOM 770 C C . VAL A 1 94 ? 0.400 9.729 20.259 1.00 95.19 94 VAL A C 1
ATOM 772 O O . VAL A 1 94 ? 0.936 9.421 21.327 1.00 95.19 94 VAL A O 1
ATOM 775 N N . VAL A 1 95 ? -0.652 10.538 20.190 1.00 96.31 95 VAL A N 1
ATOM 776 C CA . VAL A 1 95 ? -1.451 10.958 21.343 1.00 96.31 95 VAL A CA 1
ATOM 777 C C . VAL A 1 95 ? -2.908 10.664 21.024 1.00 96.31 95 VAL A C 1
ATOM 779 O O . VAL A 1 95 ? -3.429 11.177 20.039 1.00 96.31 95 VAL A O 1
ATOM 782 N N . LEU A 1 96 ? -3.554 9.851 21.852 1.00 97.38 96 LEU A N 1
ATOM 783 C CA . LEU A 1 96 ? -4.972 9.528 21.725 1.00 97.38 96 LEU A CA 1
ATOM 784 C C . LEU A 1 96 ? -5.729 10.137 22.903 1.00 97.38 96 LEU A C 1
ATOM 786 O O . LEU A 1 96 ? -5.321 9.974 24.050 1.00 97.38 96 LEU A O 1
ATOM 790 N N . ASN A 1 97 ? -6.826 10.831 22.639 1.00 98.19 97 ASN A N 1
ATOM 791 C CA . ASN A 1 97 ? -7.774 11.268 23.652 1.00 98.19 97 ASN A CA 1
ATOM 792 C C . ASN A 1 97 ? -9.101 10.546 23.422 1.00 98.19 97 ASN A C 1
ATOM 794 O O . ASN A 1 97 ? -9.618 10.620 22.313 1.00 98.19 97 ASN A O 1
ATOM 798 N N . ILE A 1 98 ? -9.623 9.864 24.442 1.00 98.12 98 ILE A N 1
ATOM 799 C CA . ILE A 1 98 ? -10.966 9.267 24.430 1.00 98.12 98 ILE A CA 1
ATOM 800 C C . ILE A 1 98 ? -11.721 9.836 25.629 1.00 98.12 98 ILE A C 1
ATOM 802 O O . ILE A 1 98 ? -11.282 9.658 26.773 1.00 98.12 98 ILE A O 1
ATOM 806 N N . ASP A 1 99 ? -12.810 10.559 25.374 1.00 97.50 99 ASP A N 1
ATOM 807 C CA . ASP A 1 99 ? -13.680 11.158 26.398 1.00 97.50 99 ASP A CA 1
ATOM 808 C C . ASP A 1 99 ? -12.908 11.974 27.457 1.00 97.50 99 ASP A C 1
ATOM 810 O O . ASP A 1 99 ? -13.124 11.883 28.668 1.00 97.50 99 ASP A O 1
ATOM 814 N N . GLY A 1 100 ? -11.924 12.760 27.006 1.00 95.88 100 GLY A N 1
ATOM 815 C CA . GLY A 1 100 ? -11.086 13.599 27.864 1.00 95.88 100 GLY A CA 1
ATOM 816 C C . GLY A 1 100 ? -9.906 12.877 28.524 1.00 95.88 100 GLY A C 1
ATOM 817 O O . GLY A 1 100 ? -9.063 13.541 29.133 1.00 95.88 100 GLY A O 1
ATOM 818 N N . THR A 1 101 ? -9.785 11.555 28.378 1.00 97.00 101 THR A N 1
ATOM 819 C CA . THR A 1 101 ? -8.636 10.784 28.880 1.00 97.00 101 THR A CA 1
ATOM 820 C C . THR A 1 101 ? -7.540 10.705 27.827 1.00 97.00 101 THR A C 1
ATOM 822 O O . THR A 1 101 ? -7.735 10.131 26.761 1.00 97.00 101 THR A O 1
ATOM 825 N N . GLU A 1 102 ? -6.376 11.278 28.135 1.00 96.50 102 GLU A N 1
ATOM 826 C CA . GLU A 1 102 ? -5.221 11.338 27.234 1.00 96.50 102 GLU A CA 1
ATOM 827 C C . GLU A 1 102 ? -4.249 10.166 27.450 1.00 96.50 102 GLU A C 1
ATOM 829 O O . GLU A 1 102 ? -3.768 9.926 28.560 1.00 96.50 102 GLU A O 1
ATOM 834 N N . TYR A 1 103 ? -3.884 9.513 26.350 1.00 94.44 103 TYR A N 1
ATOM 835 C CA . TYR A 1 103 ? -2.837 8.509 26.229 1.00 94.44 103 TYR A CA 1
ATOM 836 C C . TYR A 1 103 ? -1.701 9.085 25.385 1.00 94.44 103 TYR A C 1
ATOM 838 O O . TYR A 1 103 ? -1.835 9.271 24.178 1.00 94.44 103 TYR A O 1
ATOM 846 N N . ASP A 1 104 ? -0.572 9.380 26.025 1.00 92.69 104 ASP A N 1
ATOM 847 C CA . ASP A 1 104 ? 0.581 10.017 25.388 1.00 92.69 104 ASP A CA 1
ATOM 848 C C . ASP A 1 104 ? 1.710 9.004 25.162 1.00 92.69 104 ASP A C 1
ATOM 850 O O . ASP A 1 104 ? 2.395 8.590 26.105 1.00 92.69 104 ASP A O 1
ATOM 854 N N . GLY A 1 105 ? 1.935 8.639 23.897 1.00 89.25 105 GLY A N 1
ATOM 855 C CA . GLY A 1 105 ? 2.948 7.667 23.485 1.00 89.25 105 GLY A CA 1
ATOM 856 C C . GLY A 1 105 ? 4.381 8.054 23.861 1.00 89.25 105 GLY A C 1
ATOM 857 O O . GLY A 1 105 ? 5.237 7.182 24.038 1.00 89.25 105 GLY A O 1
ATOM 858 N N . SER A 1 106 ? 4.666 9.345 24.071 1.00 86.56 106 SER A N 1
ATOM 859 C CA . SER A 1 106 ? 5.994 9.788 24.517 1.00 86.56 106 SER A CA 1
ATOM 860 C C . SER A 1 106 ? 6.330 9.350 25.946 1.00 86.56 106 SER A C 1
ATOM 862 O O . SER A 1 106 ? 7.507 9.314 26.312 1.00 86.56 106 SER A O 1
ATOM 864 N N . LYS A 1 107 ? 5.310 8.995 26.740 1.00 84.25 107 LYS A N 1
ATOM 865 C CA . LYS A 1 107 ? 5.431 8.596 28.148 1.00 84.25 107 LYS A CA 1
ATOM 866 C C . LYS A 1 107 ? 5.475 7.077 28.353 1.00 84.25 107 LYS A C 1
ATOM 868 O O . LYS A 1 107 ? 5.556 6.637 29.496 1.00 84.25 107 LYS A O 1
ATOM 873 N N . ILE A 1 108 ? 5.413 6.277 27.285 1.00 77.19 108 ILE A N 1
ATOM 874 C CA . ILE A 1 108 ? 5.474 4.813 27.387 1.00 77.19 108 ILE A CA 1
ATOM 875 C C . ILE A 1 108 ? 6.870 4.399 27.867 1.00 77.19 108 ILE A C 1
ATOM 877 O O . ILE A 1 108 ? 7.875 4.811 27.292 1.00 77.19 108 ILE A O 1
ATOM 881 N N . GLU A 1 109 ? 6.931 3.577 28.916 1.00 61.03 109 GLU A N 1
ATOM 882 C CA . GLU A 1 109 ? 8.169 2.962 29.396 1.00 61.03 109 GLU A CA 1
ATOM 883 C C . GLU A 1 109 ? 8.356 1.588 28.740 1.00 61.03 109 GLU A C 1
ATOM 885 O O . GLU A 1 109 ? 7.559 0.674 28.946 1.00 61.03 109 GLU A O 1
ATOM 890 N N . SER A 1 110 ? 9.420 1.404 27.954 1.00 58.88 110 SER A N 1
ATOM 891 C CA . SER A 1 110 ? 9.770 0.067 27.459 1.00 58.88 110 SER A CA 1
ATOM 892 C C . SER A 1 110 ? 10.247 -0.857 28.590 1.00 58.88 110 SER A C 1
ATOM 894 O O . SER A 1 110 ? 10.900 -0.423 29.542 1.00 58.88 110 SER A O 1
ATOM 896 N N . ALA A 1 111 ? 10.014 -2.166 28.440 1.00 51.34 111 ALA A N 1
ATOM 897 C CA . ALA A 1 111 ? 10.433 -3.203 29.393 1.00 51.34 111 ALA A CA 1
ATOM 898 C C . ALA A 1 111 ? 11.956 -3.256 29.667 1.00 51.34 111 ALA A C 1
ATOM 900 O O . ALA A 1 111 ? 12.393 -3.934 30.595 1.00 51.34 111 ALA A O 1
ATOM 901 N N . GLN A 1 112 ? 12.775 -2.550 28.877 1.00 44.06 112 GLN A N 1
ATOM 902 C CA . GLN A 1 112 ? 14.227 -2.440 29.065 1.00 44.06 112 GLN A CA 1
ATOM 903 C C . GLN A 1 112 ? 14.674 -1.120 29.714 1.00 44.06 112 GLN A C 1
ATOM 905 O O . GLN A 1 112 ? 15.873 -0.921 29.904 1.00 44.06 112 GLN A O 1
ATOM 910 N N . GLY A 1 113 ? 13.737 -0.247 30.098 1.00 41.75 113 GLY A N 1
ATOM 911 C CA . GLY A 1 113 ? 14.030 1.075 30.639 1.00 41.75 113 GLY A CA 1
ATOM 912 C C . GLY A 1 113 ? 14.541 2.021 29.549 1.00 41.75 113 GLY A C 1
ATOM 913 O O . GLY A 1 113 ? 15.582 1.795 28.939 1.00 41.75 113 GLY A O 1
ATOM 914 N N . SER A 1 114 ? 13.821 3.124 29.332 1.00 43.31 114 SER A N 1
ATOM 915 C CA . SER A 1 114 ? 14.114 4.192 28.354 1.00 43.31 114 SER A CA 1
ATOM 916 C C . SER A 1 114 ? 13.917 3.865 26.863 1.00 43.31 114 SER A C 1
ATOM 918 O O . SER A 1 114 ? 14.701 4.286 26.019 1.00 43.31 114 SER A O 1
ATOM 920 N N . GLY A 1 115 ? 12.835 3.177 26.502 1.00 47.78 115 GLY A N 1
ATOM 921 C CA . GLY A 1 115 ? 12.281 3.271 25.147 1.00 47.78 115 GLY A CA 1
ATOM 922 C C . GLY A 1 115 ? 11.035 4.140 25.180 1.00 47.78 115 GLY A C 1
ATOM 923 O O . GLY A 1 115 ? 10.064 3.729 25.798 1.00 47.78 115 GLY A O 1
ATOM 924 N N . SER A 1 116 ? 11.082 5.323 24.569 1.00 60.53 116 SER A N 1
ATOM 925 C CA . SER A 1 116 ? 9.892 6.126 24.279 1.00 60.53 116 SER A CA 1
ATOM 926 C C . SER A 1 116 ? 9.068 5.431 23.191 1.00 60.53 116 SER A C 1
ATOM 928 O O . SER A 1 116 ? 9.662 4.827 22.297 1.00 60.53 116 SER A O 1
ATOM 930 N N . GLY A 1 117 ? 7.733 5.544 23.202 1.00 74.38 117 GLY A N 1
ATOM 931 C CA . GLY A 1 117 ? 6.841 5.092 22.113 1.00 74.38 117 GLY A CA 1
ATOM 932 C C . GLY A 1 117 ? 6.998 5.901 20.815 1.00 74.38 117 GLY A C 1
ATOM 933 O O . GLY A 1 117 ? 6.032 6.174 20.112 1.00 74.38 117 GLY A O 1
ATOM 934 N N . THR A 1 118 ? 8.216 6.362 20.536 1.00 87.38 118 THR A N 1
ATOM 935 C CA . THR A 1 118 ? 8.587 7.179 19.390 1.00 87.38 118 THR A CA 1
ATOM 936 C C . THR A 1 118 ? 8.970 6.303 18.210 1.00 87.38 118 THR A C 1
ATOM 938 O O . THR A 1 118 ? 9.854 5.456 18.332 1.00 87.38 118 THR A O 1
ATOM 941 N N . ILE A 1 119 ? 8.377 6.588 17.063 1.00 90.31 119 ILE A N 1
ATOM 942 C CA . ILE A 1 119 ? 8.659 5.989 15.764 1.00 90.31 119 ILE A CA 1
ATOM 943 C C . ILE A 1 119 ? 9.639 6.900 15.021 1.00 90.31 119 ILE A C 1
ATOM 945 O O . ILE A 1 119 ? 9.544 8.123 15.119 1.00 90.31 119 ILE A O 1
ATOM 949 N N . ALA A 1 120 ? 10.596 6.329 14.294 1.00 90.56 120 ALA A N 1
ATOM 950 C CA . ALA A 1 120 ? 11.559 7.085 13.484 1.00 90.56 120 ALA A CA 1
ATOM 951 C C . ALA A 1 120 ? 11.680 6.562 12.044 1.00 90.56 120 ALA A C 1
ATOM 953 O O . ALA A 1 120 ? 12.587 6.977 11.316 1.00 90.56 120 ALA A O 1
ATOM 954 N N . ASP A 1 121 ? 10.768 5.677 11.657 1.00 91.50 121 ASP A N 1
ATOM 955 C CA . ASP A 1 121 ? 10.685 5.067 10.337 1.00 91.50 121 ASP A CA 1
ATOM 956 C C . ASP A 1 121 ? 9.579 5.743 9.515 1.00 91.50 121 ASP A C 1
ATOM 958 O O . ASP A 1 121 ? 8.793 6.536 10.039 1.00 91.50 121 ASP A O 1
ATOM 962 N N . TRP A 1 122 ? 9.583 5.515 8.201 1.00 94.06 122 TRP A N 1
ATOM 963 C CA . TRP A 1 122 ? 8.553 6.059 7.309 1.00 94.06 122 TRP A CA 1
ATOM 964 C C . TRP A 1 122 ? 7.237 5.288 7.414 1.00 94.06 122 TRP A C 1
ATOM 966 O O . TRP A 1 122 ? 6.189 5.867 7.164 1.00 94.06 122 TRP A O 1
ATOM 976 N N . ASP A 1 123 ? 7.296 4.031 7.834 1.00 94.81 123 ASP A N 1
ATOM 977 C CA . ASP A 1 123 ? 6.161 3.132 7.974 1.00 94.81 123 ASP A CA 1
ATOM 978 C C . ASP A 1 123 ? 6.346 2.289 9.238 1.00 94.81 123 ASP A C 1
ATOM 980 O O . ASP A 1 123 ? 7.457 1.852 9.551 1.00 94.81 123 ASP A O 1
ATOM 984 N N . THR A 1 124 ? 5.270 2.089 9.991 1.00 92.69 124 THR A N 1
ATOM 985 C CA . THR A 1 124 ? 5.263 1.221 11.175 1.00 92.69 124 THR A CA 1
ATOM 986 C C . THR A 1 124 ? 5.170 -0.264 10.834 1.00 92.69 124 THR A C 1
ATOM 988 O O . THR A 1 124 ? 5.391 -1.093 11.717 1.00 92.69 124 THR A O 1
ATOM 991 N N . GLY A 1 125 ? 4.797 -0.601 9.596 1.00 90.62 125 GLY A N 1
ATOM 992 C CA . GLY A 1 125 ? 4.338 -1.936 9.228 1.00 90.62 125 GLY A CA 1
ATOM 993 C C . GLY A 1 125 ? 2.962 -2.259 9.822 1.00 90.62 125 GLY A C 1
ATOM 994 O O . GLY A 1 125 ? 2.307 -1.399 10.422 1.00 90.62 125 GLY A O 1
ATOM 995 N N . TYR A 1 126 ? 2.528 -3.508 9.643 1.00 88.50 126 TYR A N 1
ATOM 996 C CA . TYR A 1 126 ? 1.226 -4.007 10.092 1.00 88.50 126 TYR A CA 1
ATOM 997 C C . TYR A 1 126 ? 1.215 -4.363 11.589 1.00 88.50 126 TYR A C 1
ATOM 999 O O . TYR A 1 126 ? 2.144 -4.998 12.092 1.00 88.50 126 TYR A O 1
ATOM 1007 N N . GLY A 1 127 ? 0.125 -4.022 12.281 1.00 83.62 127 GLY A N 1
ATOM 1008 C CA . GLY A 1 127 ? -0.137 -4.399 13.675 1.00 83.62 127 GLY A CA 1
ATOM 1009 C C . GLY A 1 127 ? 0.614 -3.547 14.700 1.00 83.62 127 GLY A C 1
ATOM 1010 O O . GLY A 1 127 ? 1.247 -4.091 15.605 1.00 83.62 127 GLY A O 1
ATOM 1011 N N . TYR A 1 128 ? 0.576 -2.217 14.556 1.00 86.56 128 TYR A N 1
ATOM 1012 C CA . TYR A 1 128 ? 1.385 -1.308 15.374 1.00 86.56 128 TYR A CA 1
ATOM 1013 C C . TYR A 1 128 ? 1.026 -1.311 16.871 1.00 86.56 128 TYR A C 1
ATOM 1015 O O . TYR A 1 128 ? 1.911 -1.495 17.713 1.00 86.56 128 TYR A O 1
ATOM 1023 N N . GLY A 1 129 ? -0.238 -1.081 17.238 1.00 89.25 129 GLY A N 1
ATOM 1024 C CA . GLY A 1 129 ? -0.590 -0.988 18.657 1.00 89.25 129 GLY A CA 1
ATOM 1025 C C . GLY A 1 129 ? -2.072 -0.812 18.953 1.00 89.25 129 GLY A C 1
ATOM 1026 O O . GLY A 1 129 ? -2.847 -0.403 18.101 1.00 89.25 129 GLY A O 1
ATOM 1027 N N . LYS A 1 130 ? -2.457 -1.099 20.199 1.00 93.56 130 LYS A N 1
ATOM 1028 C CA . LYS A 1 130 ? -3.843 -1.061 20.681 1.00 93.56 130 LYS A CA 1
ATOM 1029 C C . LYS A 1 130 ? -3.931 -0.290 21.994 1.00 93.56 130 LYS A C 1
ATOM 1031 O O . LYS A 1 130 ? -3.099 -0.483 22.883 1.00 93.56 130 LYS A O 1
ATOM 1036 N N . ILE A 1 131 ? -4.935 0.572 22.113 1.00 94.38 131 ILE A N 1
ATOM 1037 C CA . ILE A 1 131 ? -5.244 1.347 23.319 1.00 94.38 131 ILE A CA 1
ATOM 1038 C C . ILE A 1 131 ? -6.645 0.963 23.792 1.00 94.38 131 ILE A C 1
ATOM 1040 O O . ILE A 1 131 ? -7.536 0.731 22.981 1.00 94.38 131 ILE A O 1
ATOM 1044 N N . ILE A 1 132 ? -6.812 0.866 25.111 1.00 95.38 132 ILE A N 1
ATOM 1045 C CA . ILE A 1 132 ? -8.047 0.418 25.759 1.00 95.38 132 ILE A CA 1
ATOM 1046 C C . ILE A 1 132 ? -8.497 1.485 26.752 1.00 95.38 132 ILE A C 1
ATOM 1048 O O . ILE A 1 132 ? -7.683 1.992 27.539 1.00 95.38 132 ILE A O 1
ATOM 1052 N N . LYS A 1 133 ? -9.787 1.808 26.721 1.00 96.62 133 LYS A N 1
ATOM 1053 C CA . LYS A 1 133 ? -10.423 2.777 27.609 1.00 96.62 133 LYS A CA 1
ATOM 1054 C C . LYS A 1 133 ? -11.753 2.222 28.108 1.00 96.62 133 LYS A C 1
ATOM 1056 O O . LYS A 1 133 ? -12.668 2.045 27.318 1.00 96.62 133 LYS A O 1
ATOM 1061 N N . ASP A 1 134 ? -11.871 2.035 29.418 1.00 97.25 134 ASP A N 1
ATOM 1062 C CA . ASP A 1 134 ? -13.161 1.732 30.050 1.00 97.25 134 ASP A CA 1
ATOM 1063 C C . ASP A 1 134 ? -14.147 2.883 29.796 1.00 97.25 134 ASP A C 1
ATOM 1065 O O . ASP A 1 134 ? -13.769 4.059 29.926 1.00 97.25 134 ASP A O 1
ATOM 1069 N N . ALA A 1 135 ? -15.388 2.552 29.462 1.00 96.50 135 ALA A N 1
ATOM 1070 C CA . ALA A 1 135 ? -16.483 3.492 29.246 1.00 96.50 135 ALA A CA 1
ATOM 1071 C C . ALA A 1 135 ? -17.493 3.412 30.400 1.00 96.50 135 ALA A C 1
ATOM 1073 O O . ALA A 1 135 ? -17.464 2.481 31.204 1.00 96.50 135 ALA A O 1
ATOM 1074 N N . GLU A 1 136 ? -18.362 4.415 30.532 1.00 96.75 136 GLU A N 1
ATOM 1075 C CA . GLU A 1 136 ? -19.475 4.300 31.477 1.00 96.75 136 GLU A CA 1
ATOM 1076 C C . GLU A 1 136 ? -20.515 3.299 30.950 1.00 96.75 136 GLU A C 1
ATOM 1078 O O . GLU A 1 136 ? -20.772 3.214 29.750 1.00 96.75 136 GLU A O 1
ATOM 1083 N N . GLU A 1 137 ? -21.144 2.545 31.850 1.00 96.56 137 GLU A N 1
ATOM 1084 C CA . GLU A 1 137 ? -22.224 1.635 31.466 1.00 96.56 137 GLU A CA 1
ATOM 1085 C C . GLU A 1 137 ? -23.402 2.407 30.858 1.00 96.56 137 GLU A C 1
ATOM 1087 O O . GLU A 1 137 ? -23.830 3.440 31.380 1.00 96.56 137 GLU A O 1
ATOM 1092 N N . GLU A 1 138 ? -23.953 1.869 29.773 1.00 96.31 138 GLU A N 1
ATOM 1093 C CA . GLU A 1 138 ? -24.969 2.486 28.916 1.00 96.31 138 GLU A CA 1
ATOM 1094 C C . GLU A 1 138 ? -24.523 3.805 28.248 1.00 96.31 138 GLU A C 1
ATOM 1096 O O . GLU A 1 138 ? -25.363 4.588 27.794 1.00 96.31 138 GLU A O 1
ATOM 1101 N N . GLN A 1 139 ? -23.212 4.053 28.136 1.00 97.50 139 GLN A N 1
ATOM 1102 C CA . GLN A 1 139 ? -22.678 5.144 27.322 1.00 97.50 139 GLN A CA 1
ATOM 1103 C C . GLN A 1 139 ? -22.966 4.895 25.835 1.00 97.50 139 GLN A C 1
ATOM 1105 O O . GLN A 1 139 ? -22.611 3.852 25.291 1.00 97.50 139 GLN A O 1
ATOM 1110 N N . GLU A 1 140 ? -23.618 5.864 25.186 1.00 97.81 140 GLU A N 1
ATOM 1111 C CA . GLU A 1 140 ? -24.041 5.767 23.780 1.00 97.81 140 GLU A CA 1
ATOM 1112 C C . GLU A 1 140 ? -22.926 6.072 22.792 1.00 97.81 140 GLU A C 1
ATOM 1114 O O . GLU A 1 140 ? -22.840 5.422 21.754 1.00 97.81 140 GLU A O 1
ATOM 1119 N N . ILE A 1 141 ? -22.074 7.043 23.116 1.00 98.44 141 ILE A N 1
ATOM 1120 C CA . ILE A 1 141 ? -21.041 7.540 22.210 1.00 98.44 141 ILE A CA 1
ATOM 1121 C C . ILE A 1 141 ? -19.719 7.780 22.932 1.00 98.44 141 ILE A C 1
ATOM 1123 O O . ILE A 1 141 ? -19.720 8.070 24.129 1.00 98.44 141 ILE A O 1
ATOM 1127 N N . SER A 1 142 ? -18.610 7.715 22.199 1.00 98.56 142 SER A N 1
ATOM 1128 C CA . SER A 1 142 ? -17.293 8.185 22.645 1.00 98.56 142 SER A CA 1
ATOM 1129 C C . SER A 1 142 ? -16.708 9.174 21.649 1.00 98.56 142 SER A C 1
ATOM 1131 O O . SER A 1 142 ? -16.700 8.924 20.445 1.00 98.56 142 SER A O 1
ATOM 1133 N N . GLU A 1 143 ? -16.160 10.267 22.168 1.00 98.62 143 GLU A N 1
ATOM 1134 C CA . GLU A 1 143 ? -15.429 11.266 21.392 1.00 98.62 143 GLU A CA 1
ATOM 1135 C C . GLU A 1 143 ? -13.937 10.933 21.397 1.00 98.62 143 GLU A C 1
ATOM 1137 O O . GLU A 1 143 ? -13.323 10.747 22.456 1.00 98.62 143 GLU A O 1
ATOM 1142 N N . ILE A 1 144 ? -13.344 10.881 20.209 1.00 98.75 144 ILE A N 1
ATOM 1143 C CA . ILE A 1 144 ? -11.979 10.417 19.988 1.00 98.75 144 ILE A CA 1
ATOM 1144 C C . ILE A 1 144 ? -11.200 11.494 19.243 1.00 98.75 144 ILE A C 1
ATOM 1146 O O . ILE A 1 144 ? -11.630 12.026 18.224 1.00 98.75 144 ILE A O 1
ATOM 1150 N N . THR A 1 145 ? -10.007 11.811 19.734 1.00 98.62 145 THR A N 1
ATOM 1151 C CA . THR A 1 145 ? -9.032 12.624 19.004 1.00 98.62 145 THR A CA 1
ATOM 1152 C C . THR A 1 145 ? -7.712 11.878 18.947 1.00 98.62 145 THR A C 1
ATOM 1154 O O . THR A 1 145 ? -7.073 11.661 19.979 1.00 98.62 145 THR A O 1
ATOM 1157 N N . PHE A 1 146 ? -7.278 11.519 17.746 1.00 98.19 146 PHE A N 1
ATOM 1158 C CA . PHE A 1 146 ? -5.987 10.890 17.504 1.00 98.19 146 PHE A CA 1
ATOM 1159 C C . PHE A 1 146 ? -5.038 11.896 16.857 1.00 98.19 146 PHE A C 1
ATOM 1161 O O . PHE A 1 146 ? -5.391 12.576 15.897 1.00 98.19 146 PHE A O 1
ATOM 1168 N N . LYS A 1 147 ? -3.824 12.014 17.394 1.00 98.12 147 LYS A N 1
ATOM 1169 C CA . LYS A 1 147 ? -2.806 12.953 16.917 1.00 98.12 147 LYS A CA 1
ATOM 1170 C C . LYS A 1 147 ? -1.476 12.264 16.711 1.00 98.12 147 LYS A C 1
ATOM 1172 O O . LYS A 1 147 ? -1.037 11.473 17.547 1.00 98.12 147 LYS A O 1
ATOM 1177 N N . ILE A 1 148 ? -0.779 12.671 15.660 1.00 97.38 148 ILE A N 1
ATOM 1178 C CA . ILE A 1 148 ? 0.624 12.340 15.437 1.00 97.38 148 ILE A CA 1
ATOM 1179 C C . ILE A 1 148 ? 1.462 13.571 15.775 1.00 97.38 148 ILE A C 1
ATOM 1181 O O . ILE A 1 148 ? 1.305 14.638 15.182 1.00 97.38 148 ILE A O 1
ATOM 1185 N N . MET A 1 149 ? 2.380 13.419 16.726 1.00 97.06 149 MET A N 1
ATOM 1186 C CA . MET A 1 149 ? 3.244 14.487 17.219 1.00 97.06 149 MET A CA 1
ATOM 1187 C C . MET A 1 149 ? 4.677 14.272 16.734 1.00 97.06 149 MET A C 1
ATOM 1189 O O . MET A 1 149 ? 5.374 13.371 17.199 1.00 97.06 149 MET A O 1
ATOM 1193 N N . GLU A 1 150 ? 5.153 15.120 15.826 1.00 95.75 150 GLU A N 1
ATOM 1194 C CA . GLU A 1 150 ? 6.526 15.105 15.327 1.00 95.75 150 GLU A CA 1
ATOM 1195 C C . GLU A 1 150 ? 7.479 15.880 16.251 1.00 95.75 150 GLU A C 1
ATOM 1197 O O . GLU A 1 150 ? 7.243 17.029 16.629 1.00 95.75 150 GLU A O 1
ATOM 1202 N N . ILE A 1 151 ? 8.623 15.280 16.572 1.00 94.12 151 ILE A N 1
ATOM 1203 C CA . ILE A 1 151 ? 9.680 15.888 17.377 1.00 94.12 151 ILE A CA 1
ATOM 1204 C C . ILE A 1 151 ? 10.614 16.695 16.470 1.00 94.12 151 ILE A C 1
ATOM 1206 O O . ILE A 1 151 ? 11.552 16.171 15.867 1.00 94.12 151 ILE A O 1
ATOM 1210 N N . GLN A 1 152 ? 10.419 18.013 16.429 1.00 92.00 152 GLN A N 1
ATOM 1211 C CA . GLN A 1 152 ? 11.258 18.910 15.636 1.00 92.00 152 GLN A CA 1
ATOM 1212 C C . GLN A 1 152 ? 12.396 19.520 16.457 1.00 92.00 152 GLN A C 1
ATOM 1214 O O . GLN A 1 152 ? 12.208 20.010 17.573 1.00 92.00 152 GLN A O 1
ATOM 1219 N N . SER A 1 153 ? 13.592 19.582 15.867 1.00 88.44 153 SER A N 1
ATOM 1220 C CA . SER A 1 153 ? 14.738 20.267 16.471 1.00 88.44 153 SER A CA 1
ATOM 1221 C C . SER A 1 153 ? 14.718 21.763 16.132 1.00 88.44 153 SER A C 1
ATOM 1223 O O . SER A 1 153 ? 15.079 22.166 15.024 1.00 88.44 153 SER A O 1
ATOM 1225 N N . LYS A 1 154 ? 14.313 22.608 17.087 1.00 87.12 154 LYS A N 1
ATOM 1226 C CA . LYS A 1 154 ? 14.250 24.074 16.931 1.00 87.12 154 LYS A CA 1
ATOM 1227 C C . LYS A 1 154 ? 15.363 24.767 17.717 1.00 87.12 154 LYS A C 1
ATOM 1229 O O . LYS A 1 154 ? 15.644 24.409 18.857 1.00 87.12 154 LYS A O 1
ATOM 1234 N N . GLY A 1 155 ? 15.971 25.797 17.132 1.00 81.44 155 GLY A N 1
ATOM 1235 C CA . GLY A 1 155 ? 17.012 26.611 17.770 1.00 81.44 155 GLY A CA 1
ATOM 1236 C C . GLY A 1 155 ? 18.183 26.926 16.841 1.00 81.44 155 GLY A C 1
ATOM 1237 O O . GLY A 1 155 ? 18.231 26.471 15.699 1.00 81.44 155 GLY A O 1
ATOM 1238 N N . ILE A 1 156 ? 19.134 27.720 17.333 1.00 76.19 156 ILE A N 1
ATOM 1239 C CA . ILE A 1 156 ? 20.312 28.149 16.571 1.00 76.19 156 ILE A CA 1
ATOM 1240 C C . ILE A 1 156 ? 21.552 27.466 17.149 1.00 76.19 156 ILE A C 1
ATOM 1242 O O . ILE A 1 156 ? 21.810 27.527 18.352 1.00 76.19 156 ILE A O 1
ATOM 1246 N N . LEU A 1 157 ? 22.348 26.854 16.270 1.00 77.19 157 LEU A N 1
ATOM 1247 C CA . LEU A 1 157 ? 23.649 26.269 16.600 1.00 77.19 157 LEU A CA 1
ATOM 1248 C C . LEU A 1 157 ? 23.565 25.240 17.755 1.00 77.19 157 LEU A C 1
ATOM 1250 O O . LEU A 1 157 ? 22.891 24.225 17.606 1.00 77.19 157 LEU A O 1
ATOM 1254 N N . PHE A 1 158 ? 24.239 25.486 18.882 1.00 77.25 158 PHE A N 1
ATOM 1255 C CA . PHE A 1 158 ? 24.315 24.603 20.049 1.00 77.25 158 PHE A CA 1
ATOM 1256 C C . PHE A 1 158 ? 23.099 24.701 20.988 1.00 77.25 158 PHE A C 1
ATOM 1258 O O . PHE A 1 158 ? 23.011 23.928 21.935 1.00 77.25 158 PHE A O 1
ATOM 1265 N N . PHE A 1 159 ? 22.149 25.611 20.736 1.00 81.81 159 PHE A N 1
ATOM 1266 C CA . PHE A 1 159 ? 20.940 25.800 21.555 1.00 81.81 159 PHE A CA 1
ATOM 1267 C C . PHE A 1 159 ? 19.704 25.161 20.912 1.00 81.81 159 PHE A C 1
ATOM 1269 O O . PHE A 1 159 ? 18.632 25.766 20.854 1.00 81.81 159 PHE A O 1
ATOM 1276 N N . LYS A 1 160 ? 19.862 23.952 20.365 1.00 83.62 160 LYS A N 1
ATOM 1277 C CA . LYS A 1 160 ? 18.744 23.188 19.809 1.00 83.62 160 LYS A CA 1
ATOM 1278 C C . LYS A 1 160 ? 17.956 22.522 20.930 1.00 83.62 160 LYS A C 1
ATOM 1280 O O . LYS A 1 160 ? 18.536 21.895 21.812 1.00 83.62 160 LYS A O 1
ATOM 1285 N N . ARG A 1 161 ? 16.635 22.639 20.860 1.00 86.75 161 ARG A N 1
ATOM 1286 C CA . ARG A 1 161 ? 15.683 21.918 21.705 1.00 86.75 161 ARG A CA 1
ATOM 1287 C C . ARG A 1 161 ? 14.746 21.097 20.833 1.00 86.75 161 ARG A C 1
ATOM 1289 O O . ARG A 1 161 ? 14.372 21.536 19.746 1.00 86.75 161 ARG A O 1
ATOM 1296 N N . ASN A 1 162 ? 14.364 19.935 21.337 1.00 88.56 162 ASN A N 1
ATOM 1297 C CA . ASN A 1 162 ? 13.339 19.106 20.725 1.00 88.56 162 ASN A CA 1
ATOM 1298 C C . ASN A 1 162 ? 11.972 19.622 21.175 1.00 88.56 162 ASN A C 1
ATOM 1300 O O . ASN A 1 162 ? 11.748 19.815 22.370 1.00 88.56 162 ASN A O 1
ATOM 1304 N N . VAL A 1 163 ? 11.103 19.917 20.214 1.00 90.69 163 VAL A N 1
ATOM 1305 C CA . VAL A 1 163 ? 9.763 20.457 20.446 1.00 90.69 163 VAL A CA 1
ATOM 1306 C C . VAL A 1 163 ? 8.770 19.574 19.696 1.00 90.69 163 VAL A C 1
ATOM 1308 O O . VAL A 1 163 ? 8.889 19.491 18.472 1.00 90.69 163 VAL A O 1
ATOM 1311 N N . PRO A 1 164 ? 7.818 18.934 20.395 1.00 93.50 164 PRO A N 1
ATOM 1312 C CA . PRO A 1 164 ? 6.699 18.264 19.749 1.00 93.50 164 PRO A CA 1
ATOM 1313 C C . PRO A 1 164 ? 5.842 19.273 18.981 1.00 93.50 164 PRO A C 1
ATOM 1315 O O . PRO A 1 164 ? 5.523 20.348 19.496 1.00 93.50 164 PRO A O 1
ATOM 1318 N N . MET A 1 165 ? 5.496 18.932 17.750 1.00 95.19 165 MET A N 1
ATOM 1319 C CA . MET A 1 165 ? 4.620 19.684 16.860 1.00 95.19 165 MET A CA 1
ATOM 1320 C C . MET A 1 165 ? 3.578 18.716 16.311 1.00 95.19 165 MET A C 1
ATOM 1322 O O . MET A 1 165 ? 3.924 17.589 15.973 1.00 95.19 165 MET A O 1
ATOM 1326 N N . GLU A 1 166 ? 2.325 19.144 16.223 1.00 97.31 166 GLU A N 1
ATOM 1327 C CA . GLU A 1 166 ? 1.290 18.356 15.553 1.00 97.31 166 GLU A CA 1
ATOM 1328 C C . GLU A 1 166 ? 1.668 18.192 14.075 1.00 97.31 166 GLU A C 1
ATOM 1330 O O . GLU A 1 166 ? 1.994 19.175 13.402 1.00 97.31 166 GLU A O 1
ATOM 1335 N N . LEU A 1 167 ? 1.725 16.940 13.629 1.00 96.56 167 LEU A N 1
ATOM 1336 C CA . LEU A 1 167 ? 1.982 16.551 12.246 1.00 96.56 167 LEU A CA 1
ATOM 1337 C C . LEU A 1 167 ? 0.678 16.196 11.534 1.00 96.56 167 LEU A C 1
ATOM 1339 O O . LEU A 1 167 ? 0.523 16.531 10.367 1.00 96.56 167 LEU A O 1
ATOM 1343 N N . GLU A 1 168 ? -0.214 15.504 12.240 1.00 97.75 168 GLU A N 1
ATOM 1344 C CA . GLU A 1 168 ? -1.509 15.061 11.734 1.00 97.75 16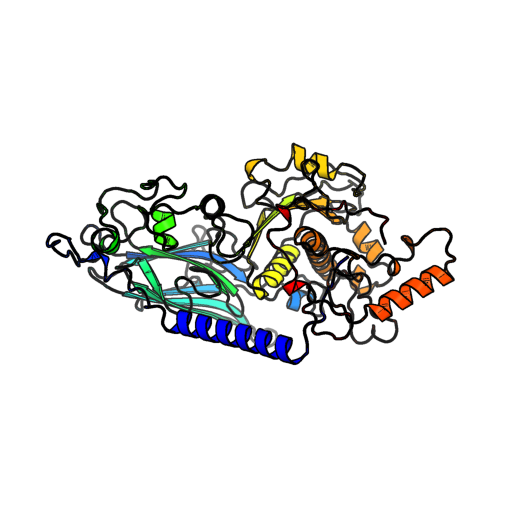8 GLU A CA 1
ATOM 1345 C C . GLU A 1 168 ? -2.494 14.917 12.900 1.00 97.75 168 GLU A C 1
ATOM 1347 O O . GLU A 1 168 ? -2.075 14.623 14.030 1.00 97.75 168 GLU A O 1
ATOM 1352 N N . SER A 1 169 ? -3.787 15.101 12.640 1.00 97.81 169 SER A N 1
ATOM 1353 C CA . SER A 1 169 ? -4.844 14.860 13.623 1.00 97.81 169 SER A CA 1
ATOM 1354 C C . SER A 1 169 ? -6.137 14.417 12.957 1.00 97.81 169 SER A C 1
ATOM 1356 O O . SER A 1 169 ? -6.516 15.018 11.957 1.00 97.81 169 SER A O 1
ATOM 1358 N N . LEU A 1 170 ? -6.842 13.477 13.580 1.00 97.12 170 LEU A N 1
ATOM 1359 C CA . LEU A 1 170 ? -8.194 13.081 13.196 1.00 97.12 170 LEU A CA 1
ATOM 1360 C C . LEU A 1 170 ? -9.127 13.034 14.415 1.00 97.12 170 LEU A C 1
ATOM 1362 O O . LEU A 1 170 ? -8.686 12.777 15.544 1.00 97.12 170 LEU A O 1
ATOM 1366 N N . HIS A 1 171 ? -10.405 13.305 14.176 1.00 98.38 171 HIS A N 1
ATOM 1367 C CA . HIS A 1 171 ? -11.476 13.394 15.163 1.00 98.38 171 HIS A CA 1
ATOM 1368 C C . HIS A 1 171 ? -12.608 12.461 14.758 1.00 98.38 171 HIS A C 1
ATOM 1370 O O . HIS A 1 171 ? -13.095 12.538 13.630 1.00 98.38 171 HIS A O 1
ATOM 1376 N N . LEU A 1 172 ? -13.023 11.602 15.684 1.00 98.62 172 LEU A N 1
ATOM 1377 C CA . LEU A 1 172 ? -14.050 10.596 15.446 1.00 98.62 172 LEU A CA 1
ATOM 1378 C C . LEU A 1 172 ? -15.047 10.575 16.601 1.00 98.62 172 LEU A C 1
ATOM 1380 O O . LEU A 1 172 ? -14.665 10.758 17.758 1.00 98.62 172 LEU A O 1
ATOM 1384 N N . THR A 1 173 ? -16.296 10.266 16.287 1.00 98.69 173 THR A N 1
ATOM 1385 C CA . THR A 1 173 ? -17.347 9.960 17.256 1.00 98.69 173 THR A CA 1
ATOM 1386 C C . THR A 1 173 ? -17.779 8.517 17.032 1.00 98.69 173 THR A C 1
ATOM 1388 O O . THR A 1 173 ? -18.306 8.190 15.973 1.00 98.69 173 THR A O 1
ATOM 1391 N N . TYR A 1 174 ? -17.531 7.645 18.008 1.00 98.69 174 TYR A N 1
ATOM 1392 C CA . TYR A 1 174 ? -17.899 6.227 17.968 1.00 98.69 174 TYR A CA 1
ATOM 1393 C C . TYR A 1 174 ? -19.268 6.001 18.621 1.00 98.69 174 TYR A C 1
ATOM 1395 O O . TYR A 1 174 ? -19.524 6.569 19.680 1.00 98.69 174 TYR A O 1
ATOM 1403 N N . ASP A 1 175 ? -20.120 5.161 18.030 1.00 98.31 175 ASP A N 1
ATOM 1404 C CA . ASP A 1 175 ? -21.452 4.780 18.518 1.00 98.31 175 ASP A CA 1
ATOM 1405 C C . ASP A 1 175 ? -21.463 3.316 18.981 1.00 98.31 175 ASP A C 1
ATOM 1407 O O . ASP A 1 175 ? -21.338 2.385 18.180 1.00 98.31 175 ASP A O 1
ATOM 1411 N N . TYR A 1 176 ? -21.693 3.104 20.280 1.00 97.94 176 TYR A N 1
ATOM 1412 C CA . TYR A 1 176 ? -21.657 1.772 20.886 1.00 97.94 176 TYR A CA 1
ATOM 1413 C C . TYR A 1 176 ? -22.820 0.862 20.475 1.00 97.94 176 TYR A C 1
ATOM 1415 O O . TYR A 1 176 ? -22.765 -0.358 20.660 1.00 97.94 176 TYR A O 1
ATOM 1423 N N . ARG A 1 177 ? -23.908 1.423 19.938 1.00 96.44 177 ARG A N 1
ATOM 1424 C CA . ARG A 1 177 ? -25.054 0.629 19.477 1.00 96.44 177 ARG A CA 1
ATOM 1425 C C . ARG A 1 177 ? -24.755 -0.053 18.156 1.00 96.44 177 ARG A C 1
ATOM 1427 O O . ARG A 1 177 ? -25.186 -1.180 17.937 1.00 96.44 177 ARG A O 1
ATOM 1434 N N . THR A 1 178 ? -24.065 0.658 17.273 1.00 95.12 178 THR A N 1
ATOM 1435 C CA . THR A 1 178 ? -23.812 0.221 15.899 1.00 95.12 178 THR A CA 1
ATOM 1436 C C . THR A 1 178 ? -22.384 -0.260 15.686 1.00 95.12 178 THR A C 1
ATOM 1438 O O . THR A 1 178 ? -22.130 -0.923 14.688 1.00 95.12 178 THR A O 1
ATOM 1441 N N . GLY A 1 179 ? -21.459 0.039 16.601 1.00 96.00 179 GLY A N 1
ATOM 1442 C CA . GLY A 1 179 ? -20.044 -0.294 16.430 1.00 96.00 179 GLY A CA 1
ATOM 1443 C C . GLY A 1 179 ? -19.400 0.500 15.297 1.00 96.00 179 GLY A C 1
ATOM 1444 O O . GLY A 1 179 ? -18.405 0.076 14.720 1.00 96.00 179 GLY A O 1
ATOM 1445 N N . ARG A 1 180 ? -20.016 1.625 14.923 1.00 96.56 180 ARG A N 1
ATOM 1446 C CA . ARG A 1 180 ? -19.581 2.496 13.832 1.00 96.56 180 ARG A CA 1
ATOM 1447 C C . ARG A 1 180 ? -19.052 3.802 14.384 1.00 96.56 180 ARG A C 1
ATOM 1449 O O . ARG A 1 180 ? -19.327 4.166 15.524 1.00 96.56 180 ARG A O 1
ATOM 1456 N N . TRP A 1 181 ? -18.332 4.531 13.546 1.00 98.00 181 TRP A N 1
ATOM 1457 C CA . TRP A 1 181 ? -17.903 5.885 13.852 1.00 98.00 181 TRP A CA 1
ATOM 1458 C C . TRP A 1 181 ? -18.170 6.838 12.688 1.00 98.00 181 TRP A C 1
ATOM 1460 O O . TRP A 1 181 ? -18.352 6.423 11.540 1.00 98.00 181 TRP A O 1
ATOM 1470 N N . GLU A 1 182 ? -18.215 8.122 13.022 1.00 97.88 182 GLU A N 1
ATOM 1471 C CA . GLU A 1 182 ? -18.274 9.242 12.087 1.00 97.88 182 GLU A CA 1
ATOM 1472 C C . GLU A 1 182 ? -17.186 10.278 12.405 1.00 97.88 182 GLU A C 1
ATOM 1474 O O . GLU A 1 182 ? -16.579 10.228 13.473 1.00 97.88 182 GLU A O 1
ATOM 1479 N N . GLY A 1 183 ? -16.962 11.243 11.508 1.00 97.62 183 GLY A N 1
ATOM 1480 C CA . GLY A 1 183 ? -16.005 12.332 11.706 1.00 97.62 183 GLY A CA 1
ATOM 1481 C C . GLY A 1 183 ? -15.075 12.502 10.511 1.00 97.62 183 GLY A C 1
ATOM 1482 O O . GLY A 1 183 ? -15.544 12.632 9.379 1.00 97.62 183 GLY A O 1
ATOM 1483 N N . ASP A 1 184 ? -13.772 12.537 10.786 1.00 97.94 184 ASP A N 1
ATOM 1484 C CA . ASP A 1 184 ? -12.719 12.630 9.765 1.00 97.94 184 ASP A CA 1
ATOM 1485 C C . ASP A 1 184 ? -12.560 11.332 8.941 1.00 97.94 184 ASP A C 1
ATOM 1487 O O . ASP A 1 184 ? -12.010 11.392 7.849 1.00 97.94 184 ASP A O 1
ATOM 1491 N N . ASP A 1 185 ? -13.073 10.206 9.443 1.00 98.06 185 ASP A N 1
ATOM 1492 C CA . ASP A 1 185 ? -13.268 8.923 8.746 1.00 98.06 185 ASP A CA 1
ATOM 1493 C C . ASP A 1 185 ? -14.673 8.417 9.105 1.00 98.06 185 ASP A C 1
ATOM 1495 O O . ASP A 1 185 ? -15.174 8.678 10.212 1.00 98.06 185 ASP A O 1
ATOM 1499 N N . TYR A 1 186 ? -15.346 7.761 8.167 1.00 96.62 186 TYR A N 1
ATOM 1500 C CA . TYR A 1 186 ? -16.676 7.199 8.385 1.00 96.62 186 TYR A CA 1
ATOM 1501 C C . TYR A 1 186 ? -16.991 6.085 7.389 1.00 96.62 186 TYR A C 1
ATOM 1503 O O . TYR A 1 186 ? -16.362 5.919 6.349 1.00 96.62 186 TYR A O 1
ATOM 1511 N N . PHE A 1 187 ? -18.027 5.304 7.688 1.00 93.56 187 PHE A N 1
ATOM 1512 C CA . PHE A 1 187 ? -18.432 4.210 6.811 1.00 93.56 187 PHE A CA 1
ATOM 1513 C C . PHE A 1 187 ? -18.749 4.698 5.384 1.00 93.56 187 PHE A C 1
ATOM 1515 O O . PHE A 1 187 ? -19.662 5.508 5.194 1.00 93.56 187 PHE A O 1
ATOM 1522 N N . ASN A 1 188 ? -18.050 4.134 4.390 1.00 89.50 188 ASN A N 1
ATOM 1523 C CA . ASN A 1 188 ? -18.189 4.454 2.963 1.00 89.50 188 ASN A CA 1
ATOM 1524 C C . ASN A 1 188 ? -17.792 5.905 2.603 1.00 89.50 188 ASN A C 1
ATOM 1526 O O . ASN A 1 188 ? -18.460 6.566 1.798 1.00 89.50 188 ASN A O 1
ATOM 1530 N N . ASP A 1 189 ? -16.731 6.411 3.234 1.00 92.94 189 ASP A N 1
ATOM 1531 C CA . ASP A 1 189 ? -16.022 7.620 2.816 1.00 92.94 189 ASP A CA 1
ATOM 1532 C C . ASP A 1 189 ? -15.150 7.382 1.563 1.00 92.94 189 ASP A C 1
ATOM 1534 O O . ASP A 1 189 ? -15.302 6.395 0.843 1.00 92.94 189 ASP A O 1
ATOM 1538 N N . SER A 1 190 ? -14.328 8.369 1.199 1.00 90.81 190 SER A N 1
ATOM 1539 C CA . SER A 1 190 ? -13.605 8.368 -0.081 1.00 90.81 190 SER A CA 1
ATOM 1540 C C . SER A 1 190 ? -12.259 7.652 -0.057 1.00 90.81 190 SER A C 1
ATOM 1542 O O . SER A 1 190 ? -11.737 7.338 -1.127 1.00 90.81 190 SER A O 1
ATOM 1544 N N . ASP A 1 191 ? -11.684 7.494 1.127 1.00 91.25 191 ASP A N 1
ATOM 1545 C CA . ASP A 1 191 ? -10.390 6.884 1.424 1.00 91.25 191 ASP A CA 1
ATOM 1546 C C . ASP A 1 191 ? -10.518 5.484 2.028 1.00 91.25 191 ASP A C 1
ATOM 1548 O O . ASP A 1 191 ? -9.540 4.747 2.037 1.00 91.25 191 ASP A O 1
ATOM 1552 N N . GLY A 1 192 ? -11.735 5.069 2.381 1.00 92.94 192 GLY A N 1
ATOM 1553 C CA . GLY A 1 192 ? -12.046 3.721 2.815 1.00 92.94 192 GLY A CA 1
ATOM 1554 C C . GLY A 1 192 ? -12.216 3.655 4.329 1.00 92.94 192 GLY A C 1
ATOM 1555 O O . GLY A 1 192 ? -11.440 4.206 5.092 1.00 92.94 192 GLY A O 1
ATOM 1556 N N . TYR A 1 193 ? -13.215 2.897 4.780 1.00 95.69 193 TYR A N 1
ATOM 1557 C CA . TYR A 1 193 ? -13.533 2.794 6.203 1.00 95.69 193 TYR A CA 1
ATOM 1558 C C . TYR A 1 193 ? -12.367 2.258 7.057 1.00 95.69 193 TYR A C 1
ATOM 1560 O O . TYR A 1 193 ? -11.889 1.140 6.828 1.00 95.69 193 TYR A O 1
ATOM 1568 N N . GLY A 1 194 ? -11.944 3.031 8.065 1.00 96.69 194 GLY A N 1
ATOM 1569 C CA . GLY A 1 194 ? -10.775 2.714 8.894 1.00 96.69 194 GLY A CA 1
ATOM 1570 C C . GLY A 1 194 ? -9.436 3.035 8.220 1.00 96.69 194 GLY A C 1
ATOM 1571 O O . GLY A 1 194 ? -8.388 2.556 8.673 1.00 96.69 194 GLY A O 1
ATOM 1572 N N . HIS A 1 195 ? -9.449 3.834 7.151 1.00 97.12 195 HIS A N 1
ATOM 1573 C CA . HIS A 1 195 ? -8.282 4.328 6.427 1.00 97.12 195 HIS A CA 1
ATOM 1574 C C . HIS A 1 195 ? -8.408 5.836 6.218 1.00 97.12 195 HIS A C 1
ATOM 1576 O O . HIS A 1 195 ? -9.087 6.326 5.330 1.00 97.12 195 HIS A O 1
ATOM 1582 N N . TYR A 1 196 ? -7.622 6.577 6.993 1.00 97.12 196 TYR A N 1
ATOM 1583 C CA . TYR A 1 196 ? -7.523 8.023 6.875 1.00 97.12 196 TYR A CA 1
ATOM 1584 C C . TYR A 1 196 ? -6.343 8.436 5.984 1.00 97.12 196 TYR A C 1
ATOM 1586 O O . TYR A 1 196 ? -5.170 8.224 6.338 1.00 97.12 196 TYR A O 1
ATOM 1594 N N . PHE A 1 197 ? -6.639 9.089 4.860 1.00 96.19 197 PHE A N 1
ATOM 1595 C CA . PHE A 1 197 ? -5.667 9.703 3.953 1.00 96.19 197 PHE A CA 1
ATOM 1596 C C . PHE A 1 197 ? -5.439 11.186 4.301 1.00 96.19 197 PHE A C 1
ATOM 1598 O O . PHE A 1 197 ? -6.032 12.108 3.733 1.00 96.19 197 PHE A O 1
ATOM 1605 N N . GLY A 1 198 ? -4.520 11.431 5.235 1.00 95.31 198 GLY A N 1
ATOM 1606 C CA . GLY A 1 198 ? -4.155 12.769 5.708 1.00 95.31 198 GLY A CA 1
ATOM 1607 C C . GLY A 1 198 ? -3.183 13.533 4.803 1.00 95.31 198 GLY A C 1
ATOM 1608 O O . GLY A 1 198 ? -2.639 13.018 3.821 1.00 95.31 198 GLY A O 1
ATOM 1609 N N . GLU A 1 199 ? -2.901 14.791 5.160 1.00 94.62 199 GLU A N 1
ATOM 1610 C CA . GLU A 1 199 ? -1.948 15.647 4.433 1.00 94.62 199 GLU A CA 1
ATOM 1611 C C . GLU A 1 199 ? -0.518 15.093 4.518 1.00 94.62 199 GLU A C 1
ATOM 1613 O O . GLU A 1 199 ? 0.215 15.083 3.524 1.00 94.62 199 GLU A O 1
ATOM 1618 N N . ASN A 1 200 ? -0.123 14.620 5.703 1.00 96.31 200 ASN A N 1
ATOM 1619 C CA . ASN A 1 200 ? 1.252 14.212 5.995 1.00 96.31 200 ASN A CA 1
ATOM 1620 C C . ASN A 1 200 ? 1.392 12.710 6.257 1.00 96.31 200 ASN A C 1
ATOM 1622 O O . ASN A 1 200 ? 2.502 12.177 6.126 1.00 96.31 200 ASN A O 1
ATOM 1626 N N . CYS A 1 201 ? 0.309 12.040 6.652 1.00 96.81 201 CYS A N 1
ATOM 1627 C CA . CYS A 1 201 ? 0.309 10.618 6.980 1.00 96.81 201 CYS A CA 1
ATOM 1628 C C . CYS A 1 201 ? -0.910 9.903 6.393 1.00 96.81 201 CYS A C 1
ATOM 1630 O O . CYS A 1 201 ? -1.972 10.497 6.264 1.00 96.81 201 CYS A O 1
ATOM 1632 N N . GLU A 1 202 ? -0.759 8.614 6.113 1.00 96.94 202 GLU A N 1
ATOM 1633 C CA . GLU A 1 202 ? -1.876 7.674 6.031 1.00 96.94 202 GLU A CA 1
ATOM 1634 C C . GLU A 1 202 ? -1.942 6.857 7.313 1.00 96.94 202 GLU A C 1
ATOM 1636 O O . GLU A 1 202 ? -0.902 6.483 7.876 1.00 96.94 202 GLU A O 1
ATOM 1641 N N . ILE A 1 203 ? -3.158 6.608 7.785 1.00 97.75 203 ILE A N 1
ATOM 1642 C CA . ILE A 1 203 ? -3.407 5.905 9.038 1.00 97.75 203 ILE A CA 1
ATOM 1643 C C . ILE A 1 203 ? -4.477 4.852 8.783 1.00 97.75 203 ILE A C 1
ATOM 1645 O O . ILE A 1 203 ? -5.596 5.191 8.421 1.00 97.75 203 ILE A O 1
ATOM 1649 N N . TRP A 1 204 ? -4.138 3.593 9.038 1.00 98.25 204 TRP A N 1
ATOM 1650 C CA . TRP A 1 204 ? -5.106 2.506 9.109 1.00 98.25 204 TRP A CA 1
ATOM 1651 C C . TRP A 1 204 ? -5.365 2.176 10.565 1.00 98.25 204 TRP A C 1
ATOM 1653 O O . TRP A 1 204 ? -4.420 1.990 11.349 1.00 98.25 204 TRP A O 1
ATOM 1663 N N . PHE A 1 205 ? -6.632 2.085 10.926 1.00 97.88 205 PHE A N 1
ATOM 1664 C CA . PHE A 1 205 ? -7.058 1.828 12.286 1.00 97.88 205 PHE A CA 1
ATOM 1665 C C . PHE A 1 205 ? -8.374 1.055 12.307 1.00 97.88 205 PHE A C 1
ATOM 1667 O O . PHE A 1 205 ? -9.063 0.915 11.304 1.00 97.88 205 PHE A O 1
ATOM 1674 N N . ASP A 1 206 ? -8.688 0.520 13.474 1.00 97.12 206 ASP A N 1
ATOM 1675 C CA . ASP A 1 206 ? -9.963 -0.111 13.756 1.00 97.12 206 ASP A CA 1
ATOM 1676 C C . ASP A 1 206 ? -10.431 0.304 15.151 1.00 97.12 206 ASP A C 1
ATOM 1678 O O . ASP A 1 206 ? -9.609 0.527 16.052 1.00 97.12 206 ASP A O 1
ATOM 1682 N N . ILE A 1 207 ? -11.744 0.428 15.319 1.00 97.75 207 ILE A N 1
ATOM 1683 C CA . ILE A 1 207 ? -12.362 0.775 16.594 1.00 97.75 207 ILE A CA 1
ATOM 1684 C C . ILE A 1 207 ? -13.451 -0.242 16.879 1.00 97.75 207 ILE A C 1
ATOM 1686 O O . ILE A 1 207 ? -14.418 -0.358 16.137 1.00 97.75 207 ILE A O 1
ATOM 1690 N N . HIS A 1 208 ? -13.306 -0.946 17.990 1.00 96.06 208 HIS A N 1
ATOM 1691 C CA . HIS A 1 208 ? -14.290 -1.916 18.448 1.00 96.06 208 HIS A CA 1
ATOM 1692 C C . HIS A 1 208 ? -14.509 -1.758 19.947 1.00 96.06 208 HIS A C 1
ATOM 1694 O O . HIS A 1 208 ? -13.798 -1.024 20.639 1.00 96.06 208 HIS A O 1
ATOM 1700 N N . GLN A 1 209 ? -15.506 -2.457 20.466 1.00 96.62 209 GLN A N 1
ATOM 1701 C CA . GLN A 1 209 ? -15.878 -2.411 21.872 1.00 96.62 209 GLN A CA 1
ATOM 1702 C C . GLN A 1 209 ? -15.801 -3.786 22.513 1.00 96.62 209 GLN A C 1
ATOM 1704 O O . GLN A 1 209 ? -15.571 -4.794 21.852 1.00 96.62 209 GLN A O 1
ATOM 1709 N N . THR A 1 210 ? -15.961 -3.814 23.829 1.00 95.44 210 THR A N 1
ATOM 1710 C CA . THR A 1 210 ? -16.192 -5.057 24.563 1.00 95.44 210 THR A CA 1
ATOM 1711 C C . THR A 1 210 ? -17.418 -5.757 24.022 1.00 95.44 210 THR A C 1
ATOM 1713 O O . THR A 1 210 ? -18.480 -5.149 23.890 1.00 95.44 210 THR A O 1
ATOM 1716 N N . ASP A 1 211 ? -17.248 -7.041 23.775 1.00 93.44 211 ASP A N 1
ATOM 1717 C CA . ASP A 1 211 ? -18.237 -7.899 23.166 1.00 93.44 211 ASP A CA 1
ATOM 1718 C C . ASP A 1 211 ? -18.270 -9.231 23.930 1.00 93.44 211 ASP A C 1
ATOM 1720 O O . ASP A 1 211 ? -17.233 -9.691 24.418 1.00 93.44 211 ASP A O 1
ATOM 1724 N N . TYR A 1 212 ? -19.465 -9.774 24.167 1.00 95.38 212 TYR A N 1
ATOM 1725 C CA . TYR A 1 212 ? -19.666 -10.845 25.150 1.00 95.38 212 TYR A CA 1
ATOM 1726 C C . TYR A 1 212 ? -19.290 -12.227 24.610 1.00 95.38 212 TYR A C 1
ATOM 1728 O O . TYR A 1 212 ? -18.758 -13.054 25.358 1.00 95.38 212 TYR A O 1
ATOM 1736 N N . ASP A 1 213 ? -19.598 -12.489 23.349 1.00 95.06 213 ASP A N 1
ATOM 1737 C CA . ASP A 1 213 ? -19.299 -13.725 22.628 1.00 95.06 213 ASP A CA 1
ATOM 1738 C C . ASP A 1 213 ? -18.143 -13.595 21.631 1.00 95.06 213 ASP A C 1
ATOM 1740 O O . ASP A 1 213 ? -17.690 -14.622 21.131 1.00 95.06 213 ASP A O 1
ATOM 1744 N N . GLU A 1 214 ? -17.569 -12.397 21.494 1.00 94.56 214 GLU A N 1
ATOM 1745 C CA . GLU A 1 214 ? -16.344 -12.121 20.732 1.00 94.56 214 GLU A CA 1
ATOM 1746 C C . GLU A 1 214 ? -16.518 -12.297 19.211 1.00 94.56 214 GLU A C 1
ATOM 1748 O O . GLU A 1 214 ? -15.580 -12.728 18.531 1.00 94.56 214 GLU A O 1
ATOM 1753 N N . ASP A 1 215 ? -17.695 -11.958 18.674 1.00 93.56 215 ASP A N 1
ATOM 1754 C CA . ASP A 1 215 ? -17.975 -11.982 17.235 1.00 93.56 215 ASP A CA 1
ATOM 1755 C C . ASP A 1 215 ? -17.809 -10.632 16.512 1.00 93.56 215 ASP A C 1
ATOM 1757 O O . ASP A 1 215 ? -17.896 -10.571 15.281 1.00 93.56 215 ASP A O 1
ATOM 1761 N N . GLU A 1 216 ? -17.471 -9.584 17.271 1.00 92.69 216 GLU A N 1
ATOM 1762 C CA . GLU A 1 216 ? -17.255 -8.203 16.816 1.00 92.69 216 GLU A CA 1
ATOM 1763 C C . GLU A 1 216 ? -18.546 -7.470 16.396 1.00 92.69 216 GLU A C 1
ATOM 1765 O O . GLU A 1 216 ? -18.490 -6.380 15.809 1.00 92.69 216 GLU A O 1
ATOM 1770 N N . ILE A 1 217 ? -19.717 -8.007 16.750 1.00 95.56 217 ILE A N 1
ATOM 1771 C CA . ILE A 1 217 ? -21.017 -7.385 16.515 1.00 95.56 217 ILE A CA 1
ATOM 1772 C C . ILE A 1 217 ? -21.568 -6.846 17.846 1.00 95.56 217 ILE A C 1
ATOM 1774 O O . ILE A 1 217 ? -21.728 -7.564 18.823 1.00 95.56 217 ILE A O 1
ATOM 1778 N N . PRO A 1 218 ? -21.916 -5.552 17.938 1.00 96.12 218 PRO A N 1
ATOM 1779 C CA . PRO A 1 218 ? -22.508 -5.010 19.156 1.00 96.12 218 PRO A CA 1
ATOM 1780 C C . PRO A 1 218 ? -23.799 -5.727 19.574 1.00 96.12 218 PRO A C 1
ATOM 1782 O O . PRO A 1 218 ? -24.744 -5.790 18.786 1.00 96.12 218 PRO A O 1
ATOM 1785 N N . TYR A 1 219 ? -23.918 -6.074 20.862 1.00 96.62 219 TYR A N 1
ATOM 1786 C CA . TYR A 1 219 ? -25.151 -6.599 21.478 1.00 96.62 219 TYR A CA 1
ATOM 1787 C C . TYR A 1 219 ? -26.429 -5.892 20.991 1.00 96.62 219 TYR A C 1
ATOM 1789 O O . TYR A 1 219 ? -27.449 -6.515 20.679 1.00 96.62 219 TYR A O 1
ATOM 1797 N N . TRP A 1 220 ? -26.415 -4.553 20.942 1.00 96.31 220 TRP A N 1
ATOM 1798 C CA . TRP A 1 220 ? -27.585 -3.797 20.500 1.00 96.31 220 TRP A CA 1
ATOM 1799 C C . TRP A 1 220 ? -27.930 -4.075 19.031 1.00 96.31 220 TRP A C 1
ATOM 1801 O O . TRP A 1 220 ? -29.116 -4.222 18.710 1.00 96.31 220 TRP A O 1
ATOM 1811 N N . ALA A 1 221 ? -26.925 -4.147 18.156 1.00 95.69 221 ALA A N 1
ATOM 1812 C CA . ALA A 1 221 ? -27.086 -4.434 16.735 1.00 95.69 221 ALA A CA 1
ATOM 1813 C C . ALA A 1 221 ? -27.610 -5.855 16.519 1.00 95.69 221 ALA A C 1
ATOM 1815 O O . ALA A 1 221 ? -28.570 -6.052 15.770 1.00 95.69 221 ALA A O 1
ATOM 1816 N N . GLU A 1 222 ? -27.087 -6.822 17.256 1.00 95.31 222 GLU A N 1
ATOM 1817 C CA . GLU A 1 222 ? -27.590 -8.189 17.245 1.00 95.31 222 GLU A CA 1
ATOM 1818 C C . GLU A 1 222 ? -29.069 -8.270 17.631 1.00 95.31 222 GLU A C 1
ATOM 1820 O O . GLU A 1 222 ? -29.895 -8.836 16.913 1.00 95.31 222 GLU A O 1
ATOM 1825 N N . VAL A 1 223 ? -29.480 -7.622 18.723 1.00 95.44 223 VAL A N 1
ATOM 1826 C CA . VAL A 1 223 ? -30.873 -7.709 19.181 1.00 95.44 223 VAL A CA 1
ATOM 1827 C C . VAL A 1 223 ? -31.834 -6.924 18.280 1.00 95.44 223 VAL A C 1
ATOM 1829 O O . VAL A 1 223 ? -32.962 -7.385 18.021 1.00 95.44 223 VAL A O 1
ATOM 1832 N N . ASN A 1 224 ? -31.429 -5.742 17.807 1.00 94.62 224 ASN A N 1
ATOM 1833 C CA . ASN A 1 224 ? -32.328 -4.780 17.163 1.00 94.62 224 ASN A CA 1
ATOM 1834 C C . ASN A 1 224 ? -32.234 -4.757 15.630 1.00 94.62 224 ASN A C 1
ATOM 1836 O O . ASN A 1 224 ? -33.251 -4.477 14.986 1.00 94.62 224 ASN A O 1
ATOM 1840 N N . ILE A 1 225 ? -31.081 -5.100 15.050 1.00 93.12 225 ILE A N 1
ATOM 1841 C CA . ILE A 1 225 ? -30.846 -5.120 13.598 1.00 93.12 225 ILE A CA 1
ATOM 1842 C C . ILE A 1 225 ? -30.893 -6.558 13.067 1.00 93.12 225 ILE A C 1
ATOM 1844 O O . ILE A 1 225 ? -31.832 -6.894 12.335 1.00 93.12 225 ILE A O 1
ATOM 1848 N N . LEU A 1 226 ? -29.933 -7.400 13.463 1.00 92.50 226 LEU A N 1
ATOM 1849 C CA . LEU A 1 226 ? -29.716 -8.730 12.874 1.00 92.50 226 LEU A CA 1
ATOM 1850 C C . LEU A 1 226 ? -30.737 -9.762 13.375 1.00 92.50 226 LEU A C 1
ATOM 1852 O O . LEU A 1 226 ? -31.329 -10.522 12.611 1.00 92.50 226 LEU A O 1
ATOM 1856 N N . GLY A 1 227 ? -31.053 -9.711 14.665 1.00 92.25 227 GLY A N 1
ATOM 1857 C CA . GLY A 1 227 ? -31.866 -10.704 15.357 1.00 92.25 227 GLY A CA 1
ATOM 1858 C C . GLY A 1 227 ? -31.118 -11.984 15.737 1.00 92.25 227 GLY A C 1
ATOM 1859 O O . GLY A 1 227 ? -31.797 -13.003 15.888 1.00 92.25 227 GLY A O 1
ATOM 1860 N N . THR A 1 228 ? -29.794 -11.917 15.883 1.00 92.75 228 THR A N 1
ATOM 1861 C CA . THR A 1 228 ? -28.891 -12.974 16.380 1.00 92.75 228 THR A CA 1
ATOM 1862 C C . THR A 1 228 ? -28.971 -13.108 17.910 1.00 92.75 228 THR A C 1
ATOM 1864 O O . THR A 1 228 ? -29.731 -12.378 18.567 1.00 92.75 228 THR A O 1
ATOM 1867 N N . ASP A 1 229 ? -28.322 -14.134 18.473 1.00 94.44 229 ASP A N 1
ATOM 1868 C CA . ASP A 1 229 ? -28.266 -14.360 19.925 1.00 94.44 229 ASP A CA 1
ATOM 1869 C C . ASP A 1 229 ? -26.923 -13.842 20.454 1.00 94.44 229 ASP A C 1
ATOM 1871 O O . ASP A 1 229 ? -25.934 -14.514 20.183 1.00 94.44 229 ASP A O 1
ATOM 1875 N N . PRO A 1 230 ? -26.901 -12.766 21.269 1.00 95.31 230 PRO A N 1
ATOM 1876 C CA . PRO A 1 230 ? -25.683 -12.054 21.685 1.00 95.31 230 PRO A CA 1
ATOM 1877 C C . PRO A 1 230 ? -24.866 -12.781 22.766 1.00 95.31 230 PRO A C 1
ATOM 1879 O O . PRO A 1 230 ? -24.431 -12.219 23.777 1.00 95.31 230 PRO A O 1
ATOM 1882 N N . LYS A 1 231 ? -24.861 -14.106 22.682 1.00 96.44 231 LYS A N 1
ATOM 1883 C CA . LYS A 1 231 ? -24.208 -15.059 23.585 1.00 96.44 231 LYS A CA 1
ATOM 1884 C C . LYS A 1 231 ? -23.563 -16.205 22.816 1.00 96.44 231 LYS A C 1
ATOM 1886 O O . LYS A 1 231 ? -23.148 -17.189 23.443 1.00 96.44 231 LYS A O 1
ATOM 1891 N N . VAL A 1 232 ? -23.588 -16.146 21.494 1.00 95.81 232 VAL A N 1
ATOM 1892 C CA . VAL A 1 232 ? -23.190 -17.205 20.587 1.00 95.81 232 VAL A CA 1
ATOM 1893 C C . VAL A 1 232 ? -22.385 -16.574 19.462 1.00 95.81 232 VAL A C 1
ATOM 1895 O O . VAL A 1 232 ? -22.971 -16.041 18.537 1.00 95.81 232 VAL A O 1
ATOM 1898 N N . ASP A 1 233 ? -21.069 -16.789 19.502 1.00 95.38 233 ASP A N 1
ATOM 1899 C CA . ASP A 1 233 ? -20.145 -16.381 18.441 1.00 95.38 233 ASP A CA 1
ATOM 1900 C C . ASP A 1 233 ? -20.620 -16.895 17.074 1.00 95.38 233 ASP A C 1
ATOM 1902 O O . ASP A 1 233 ? -20.553 -18.106 16.791 1.00 95.38 233 ASP A O 1
ATOM 1906 N N . ASP A 1 234 ? -21.099 -15.976 16.234 1.00 91.81 234 ASP A N 1
ATOM 1907 C CA . ASP A 1 234 ? -21.486 -16.247 14.855 1.00 91.81 234 ASP A CA 1
ATOM 1908 C C . ASP A 1 234 ? -20.563 -15.599 13.809 1.00 91.81 234 ASP A C 1
ATOM 1910 O O . ASP A 1 234 ? -20.804 -15.741 12.604 1.00 91.81 234 ASP A O 1
ATOM 1914 N N . SER A 1 235 ? -19.423 -15.044 14.244 1.00 91.88 235 SER A N 1
ATOM 1915 C CA . SER A 1 235 ? -18.455 -14.325 13.398 1.00 91.88 235 SER A CA 1
ATOM 1916 C C . SER A 1 235 ? -17.926 -15.123 12.218 1.00 91.88 235 SER A C 1
ATOM 1918 O O . SER A 1 235 ? -17.522 -14.545 11.218 1.00 91.88 235 SER A O 1
ATOM 1920 N N . LYS A 1 236 ? -17.871 -16.455 12.337 1.00 93.94 236 LYS A N 1
ATOM 1921 C CA . LYS A 1 236 ? -17.358 -17.381 11.307 1.00 93.94 236 LYS A CA 1
ATOM 1922 C C . LYS A 1 236 ? -18.459 -18.169 10.612 1.00 93.94 236 LYS A C 1
ATOM 1924 O O . LYS A 1 236 ? -18.149 -19.065 9.820 1.00 93.94 236 LYS A O 1
ATOM 1929 N N . LEU A 1 237 ? -19.716 -17.922 10.967 1.00 95.12 237 LEU A N 1
ATOM 1930 C CA . LEU A 1 237 ? -20.843 -18.523 10.275 1.00 95.12 237 LEU A CA 1
ATOM 1931 C C . LEU A 1 237 ? -21.074 -17.798 8.952 1.00 95.12 237 LEU A C 1
ATOM 1933 O O . LEU A 1 237 ? -20.718 -16.641 8.799 1.00 95.12 237 LEU A O 1
ATOM 1937 N N . ASP A 1 238 ? -21.654 -18.527 8.009 1.00 96.31 238 ASP A N 1
ATOM 1938 C CA . ASP A 1 238 ? -22.078 -18.053 6.690 1.00 96.31 238 ASP A CA 1
ATOM 1939 C C . ASP A 1 238 ? -23.534 -18.542 6.537 1.00 96.31 238 ASP A C 1
ATOM 1941 O O . ASP A 1 238 ? -23.778 -19.672 6.081 1.00 96.31 238 ASP A O 1
ATOM 1945 N N . PRO A 1 239 ? -24.509 -17.820 7.131 1.00 95.75 239 PRO A N 1
ATOM 1946 C CA . PRO A 1 239 ? -25.877 -18.312 7.285 1.00 95.75 239 PRO A CA 1
ATOM 1947 C C . PRO A 1 239 ? -26.595 -18.514 5.948 1.00 95.75 239 PRO A C 1
ATOM 1949 O O . PRO A 1 239 ? -27.436 -19.419 5.830 1.00 95.75 239 PRO A O 1
ATOM 1952 N N . ASP A 1 240 ? -26.280 -17.698 4.946 1.00 96.19 240 ASP A N 1
ATOM 1953 C CA . ASP A 1 240 ? -26.875 -17.744 3.613 1.00 96.19 240 ASP A CA 1
ATOM 1954 C C . ASP A 1 240 ? -26.025 -18.490 2.563 1.00 96.19 240 ASP A C 1
ATOM 1956 O O . ASP A 1 240 ? -26.567 -18.884 1.523 1.00 96.19 240 ASP A O 1
ATOM 1960 N N . ASN A 1 241 ? -24.802 -18.894 2.922 1.00 96.75 241 ASN A N 1
ATOM 1961 C CA . ASN A 1 241 ? -23.871 -19.735 2.160 1.00 96.75 241 ASN A CA 1
ATOM 1962 C C . ASN A 1 241 ? -23.361 -19.080 0.872 1.00 96.75 241 ASN A C 1
ATOM 1964 O O . ASN A 1 241 ? -23.313 -19.744 -0.178 1.00 96.75 241 ASN A O 1
ATOM 1968 N N . ASP A 1 242 ? -22.991 -17.805 0.934 1.00 96.12 242 ASP A N 1
ATOM 1969 C CA . ASP A 1 242 ? -22.505 -17.051 -0.221 1.00 96.12 242 ASP A CA 1
ATOM 1970 C C . ASP A 1 242 ? -20.976 -16.812 -0.246 1.00 96.12 242 ASP A C 1
ATOM 1972 O O . ASP A 1 242 ? -20.419 -16.379 -1.268 1.00 96.12 242 ASP A O 1
ATOM 1976 N N . GLY A 1 243 ? -20.277 -17.260 0.805 1.00 94.50 243 GLY A N 1
ATOM 1977 C CA . GLY A 1 243 ? -18.829 -17.460 0.830 1.00 94.50 243 GLY A CA 1
ATOM 1978 C C . GLY A 1 243 ? -18.020 -16.476 1.675 1.00 94.50 243 GLY A C 1
ATOM 1979 O O . GLY A 1 243 ? -16.789 -16.620 1.706 1.00 94.50 243 GLY A O 1
ATOM 1980 N N . VAL A 1 244 ? -18.658 -15.521 2.350 1.00 96.88 244 VAL A N 1
ATOM 1981 C CA . VAL A 1 244 ? -18.052 -14.657 3.383 1.00 96.88 244 VAL A CA 1
ATOM 1982 C C . VAL A 1 244 ? -18.821 -14.816 4.701 1.00 96.88 244 VAL A C 1
ATOM 1984 O O . VAL A 1 244 ? -19.928 -15.339 4.688 1.00 96.88 244 VAL A O 1
ATOM 1987 N N . PRO A 1 245 ? -18.222 -14.483 5.855 1.00 96.81 245 PRO A N 1
ATOM 1988 C CA . PRO A 1 245 ? -18.881 -14.732 7.130 1.00 96.81 245 PRO A CA 1
ATOM 1989 C C . PRO A 1 245 ? -19.623 -13.512 7.703 1.00 96.81 245 PRO A C 1
ATOM 1991 O O . PRO A 1 245 ? -19.315 -12.369 7.353 1.00 96.81 245 PRO A O 1
ATOM 1994 N N . THR A 1 246 ? -20.493 -13.763 8.689 1.00 96.06 246 THR A N 1
ATOM 1995 C CA . THR A 1 246 ? -21.362 -12.771 9.349 1.00 96.06 246 THR A CA 1
ATOM 1996 C C . THR A 1 246 ? -20.629 -11.498 9.774 1.00 96.06 246 THR A C 1
ATOM 1998 O O . THR A 1 246 ? -21.109 -10.399 9.499 1.00 96.06 246 THR A O 1
ATOM 2001 N N . SER A 1 247 ? -19.468 -11.610 10.434 1.00 93.94 247 SER A N 1
ATOM 2002 C CA . SER A 1 247 ? -18.756 -10.429 10.948 1.00 93.94 247 SER A CA 1
ATOM 2003 C C . SER A 1 247 ? -18.177 -9.567 9.825 1.00 93.94 247 SER A C 1
ATOM 2005 O O . SER A 1 247 ? -18.188 -8.338 9.913 1.00 93.94 247 SER A O 1
ATOM 2007 N N . TRP A 1 248 ? -17.730 -10.192 8.730 1.00 96.06 248 TRP A N 1
ATOM 2008 C CA . TRP A 1 248 ? -17.231 -9.482 7.555 1.00 96.06 248 TRP A CA 1
ATOM 2009 C C . TRP A 1 248 ? -18.368 -8.736 6.858 1.00 96.06 248 TRP A C 1
ATOM 2011 O O . TRP A 1 248 ? -18.251 -7.545 6.567 1.00 96.06 248 TRP A O 1
ATOM 2021 N N . GLU A 1 249 ? -19.497 -9.407 6.646 1.00 97.00 249 GLU A N 1
ATOM 2022 C CA . GLU A 1 249 ? -20.686 -8.787 6.066 1.00 97.00 249 GLU A CA 1
ATOM 2023 C C . GLU A 1 249 ? -21.195 -7.634 6.926 1.00 97.00 249 GLU A C 1
ATOM 2025 O O . GLU A 1 249 ? -21.407 -6.531 6.415 1.00 97.00 249 GLU A O 1
ATOM 2030 N N . TRP A 1 250 ? -21.289 -7.845 8.243 1.00 95.31 250 TRP A N 1
ATOM 2031 C CA . TRP A 1 250 ? -21.648 -6.802 9.195 1.00 95.31 250 TRP A CA 1
ATOM 2032 C C . TRP A 1 250 ? -20.714 -5.602 9.078 1.00 95.31 250 TRP A C 1
ATOM 2034 O O . TRP A 1 250 ? -21.199 -4.480 8.917 1.00 95.31 250 TRP A O 1
ATOM 2044 N N . LYS A 1 251 ? -19.392 -5.821 9.093 1.00 94.62 251 LYS A N 1
ATOM 2045 C CA . LYS A 1 251 ? -18.370 -4.773 8.974 1.00 94.62 251 LYS A CA 1
ATOM 2046 C C . LYS A 1 251 ? -18.491 -3.988 7.673 1.00 94.62 251 LYS A C 1
ATOM 2048 O O . LYS A 1 251 ? -18.375 -2.762 7.703 1.00 94.62 251 LYS A O 1
ATOM 2053 N N . TRP A 1 252 ? -18.809 -4.636 6.560 1.00 95.44 252 TRP A N 1
ATOM 2054 C CA . TRP A 1 252 ? -18.895 -3.986 5.247 1.00 95.44 252 TRP A CA 1
ATOM 2055 C C . TRP A 1 252 ? -20.318 -3.623 4.806 1.00 95.44 252 TRP A C 1
ATOM 2057 O O . TRP A 1 252 ? -20.512 -3.137 3.695 1.00 95.44 252 TRP A O 1
ATOM 2067 N N . GLY A 1 253 ? -21.301 -3.757 5.701 1.00 94.69 253 GLY A N 1
ATOM 2068 C CA . GLY A 1 253 ? -22.670 -3.280 5.495 1.00 94.69 253 GLY A CA 1
ATOM 2069 C C . GLY A 1 253 ? -23.540 -4.172 4.603 1.00 94.69 253 GLY A C 1
ATOM 2070 O O . GLY A 1 253 ? -24.537 -3.682 4.066 1.00 94.69 253 GLY A O 1
ATOM 2071 N N . TYR A 1 254 ? -23.173 -5.444 4.455 1.00 95.50 254 TYR A N 1
ATOM 2072 C CA . TYR A 1 254 ? -23.991 -6.498 3.845 1.00 95.50 254 TYR A CA 1
ATOM 2073 C C . TYR A 1 254 ? -24.965 -7.097 4.884 1.00 95.50 254 TYR A C 1
ATOM 2075 O O . TYR A 1 254 ? -24.861 -6.801 6.080 1.00 95.50 254 TYR A O 1
ATOM 2083 N N . ASP A 1 255 ? -25.980 -7.849 4.441 1.00 95.25 255 ASP A N 1
ATOM 2084 C CA . ASP A 1 255 ? -26.982 -8.478 5.324 1.00 95.25 255 ASP A CA 1
ATOM 2085 C C . ASP A 1 255 ? -26.687 -9.982 5.440 1.00 95.25 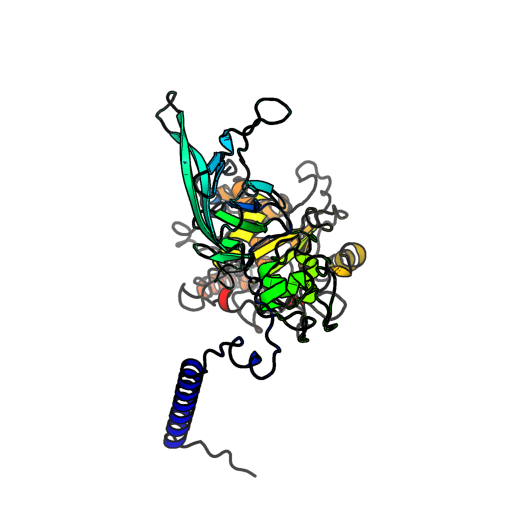255 ASP A C 1
ATOM 2087 O O . ASP A 1 255 ? -27.077 -10.689 4.516 1.00 95.25 255 ASP A O 1
ATOM 2091 N N . PRO A 1 256 ? -26.163 -10.490 6.580 1.00 96.00 256 PRO A N 1
ATOM 2092 C CA . PRO A 1 256 ? -25.682 -11.878 6.727 1.00 96.00 256 PRO A CA 1
ATOM 2093 C C . PRO A 1 256 ? -26.688 -13.020 6.508 1.00 96.00 256 PRO A C 1
ATOM 2095 O O . PRO A 1 256 ? -26.428 -14.192 6.779 1.00 96.00 256 PRO A O 1
ATOM 2098 N N . PHE A 1 257 ? -27.923 -12.683 6.150 1.00 95.81 257 PHE A N 1
ATOM 2099 C CA . PHE A 1 257 ? -29.021 -13.618 5.928 1.00 95.81 257 PHE A CA 1
ATOM 2100 C C . PHE A 1 257 ? -29.631 -13.481 4.527 1.00 95.81 257 PHE A C 1
ATOM 2102 O O . PHE A 1 257 ? -30.695 -14.067 4.263 1.00 95.81 257 PHE A O 1
ATOM 2109 N N . SER A 1 258 ? -29.016 -12.678 3.661 1.00 96.62 258 SER A N 1
ATOM 2110 C CA . SER A 1 258 ? -29.471 -12.359 2.315 1.00 96.62 258 SER A CA 1
ATOM 2111 C C . SER A 1 258 ? -28.321 -12.601 1.334 1.00 96.62 258 SER A C 1
ATOM 2113 O O . SER A 1 258 ? -27.446 -11.761 1.232 1.00 96.62 258 SER A O 1
ATOM 2115 N N . PRO A 1 259 ? -28.366 -13.675 0.525 1.00 96.81 259 PRO A N 1
ATOM 2116 C CA . PRO A 1 259 ? -27.203 -14.066 -0.257 1.00 96.81 259 PRO A CA 1
ATOM 2117 C C . PRO A 1 259 ? -26.877 -13.050 -1.353 1.00 96.81 259 PRO A C 1
ATOM 2119 O O . PRO A 1 259 ? -27.709 -12.761 -2.231 1.00 96.81 259 PRO A O 1
ATOM 2122 N N . GLU A 1 260 ? -25.624 -12.620 -1.373 1.00 96.94 260 GLU A N 1
ATOM 2123 C CA . GLU A 1 260 ? -24.987 -11.841 -2.417 1.00 96.94 260 GLU A CA 1
ATOM 2124 C C . GLU A 1 260 ? -24.120 -12.734 -3.333 1.00 96.94 260 GLU A C 1
ATOM 2126 O O . GLU A 1 260 ? -24.089 -13.961 -3.255 1.00 96.94 260 GLU A O 1
ATOM 2131 N N . ASN A 1 261 ? -23.454 -12.139 -4.328 1.00 96.62 261 ASN A N 1
ATOM 2132 C CA . ASN A 1 261 ? -22.510 -12.864 -5.187 1.00 96.62 261 ASN A CA 1
ATOM 2133 C C . ASN A 1 261 ? -21.070 -12.480 -4.841 1.00 96.62 261 ASN A C 1
ATOM 2135 O O . ASN A 1 261 ? -20.322 -12.041 -5.716 1.00 96.62 261 ASN A O 1
ATOM 2139 N N . HIS A 1 262 ? -20.672 -12.641 -3.578 1.00 97.38 262 HIS A N 1
ATOM 2140 C CA . HIS A 1 262 ? -19.356 -12.224 -3.075 1.00 97.38 262 HIS A CA 1
ATOM 2141 C C . HIS A 1 262 ? -18.164 -12.861 -3.802 1.00 97.38 262 HIS A C 1
ATOM 2143 O O . HIS A 1 262 ? -17.067 -12.310 -3.810 1.00 97.38 262 HIS A O 1
ATOM 2149 N N . THR A 1 263 ? -18.374 -13.984 -4.492 1.00 95.50 263 THR A N 1
ATOM 2150 C CA . THR A 1 263 ? -17.349 -14.609 -5.347 1.00 95.50 263 THR A CA 1
ATOM 2151 C C . THR A 1 263 ? -17.018 -13.828 -6.627 1.00 95.50 263 THR A C 1
ATOM 2153 O O . THR A 1 263 ? -16.013 -14.120 -7.273 1.00 95.50 263 THR A O 1
ATOM 2156 N N . GLN A 1 264 ? -17.871 -12.884 -7.036 1.00 95.06 264 GLN A N 1
ATOM 2157 C CA . GLN A 1 264 ? -17.694 -12.051 -8.236 1.00 95.06 264 GLN A CA 1
ATOM 2158 C C . GLN A 1 264 ? -17.928 -10.561 -7.974 1.00 95.06 264 GLN A C 1
ATOM 2160 O O . GLN A 1 264 ? -17.733 -9.755 -8.882 1.00 95.06 264 GLN A O 1
ATOM 2165 N N . LEU A 1 265 ? -18.418 -10.210 -6.787 1.00 97.19 265 LEU A N 1
ATOM 2166 C CA . LEU A 1 265 ? -18.651 -8.835 -6.388 1.00 97.19 265 LEU A CA 1
ATOM 2167 C C . LEU A 1 265 ? -17.302 -8.178 -6.104 1.00 97.19 265 LEU A C 1
ATOM 2169 O O . LEU A 1 265 ? -16.571 -8.672 -5.258 1.00 97.19 265 LEU A O 1
ATOM 2173 N N . ASP A 1 266 ? -17.013 -7.121 -6.853 1.00 97.44 266 ASP A N 1
ATOM 2174 C CA . ASP A 1 266 ? -15.796 -6.301 -6.826 1.00 97.44 266 ASP A CA 1
ATOM 2175 C C . ASP A 1 266 ? -16.280 -4.841 -6.976 1.00 97.44 266 ASP A C 1
ATOM 2177 O O . ASP A 1 266 ? -16.502 -4.369 -8.103 1.00 97.44 266 ASP A O 1
ATOM 2181 N N . PRO A 1 267 ? -16.693 -4.195 -5.866 1.00 96.19 267 PRO A N 1
ATOM 2182 C CA . PRO A 1 267 ? -17.358 -2.892 -5.911 1.00 96.19 267 PRO A CA 1
ATOM 2183 C C . PRO A 1 267 ? -16.465 -1.733 -6.374 1.00 96.19 267 PRO A C 1
ATOM 2185 O O . PRO A 1 267 ? -16.976 -0.788 -6.987 1.00 96.19 267 PRO A O 1
ATOM 2188 N N . ASP A 1 268 ? -15.165 -1.783 -6.094 1.00 96.19 268 ASP A N 1
ATOM 2189 C CA . ASP A 1 268 ? -14.191 -0.729 -6.399 1.00 96.19 268 ASP A CA 1
ATOM 2190 C C . ASP A 1 268 ? -13.401 -0.964 -7.704 1.00 96.19 268 ASP A C 1
ATOM 2192 O O . ASP A 1 268 ? -12.786 -0.028 -8.243 1.00 96.19 268 ASP A O 1
ATOM 2196 N N . VAL A 1 269 ? -13.566 -2.153 -8.296 1.00 96.94 269 VAL A N 1
ATOM 2197 C CA . VAL A 1 269 ? -13.085 -2.561 -9.620 1.00 96.94 269 VAL A CA 1
ATOM 2198 C C . VAL A 1 269 ? -11.559 -2.632 -9.669 1.00 96.94 269 VAL A C 1
ATOM 2200 O O . VAL A 1 269 ? -10.930 -2.218 -10.655 1.00 96.94 269 VAL A O 1
ATOM 2203 N N . ASP A 1 270 ? -10.954 -3.141 -8.600 1.00 97.31 270 ASP A N 1
ATOM 2204 C CA . ASP A 1 270 ? -9.514 -3.378 -8.517 1.00 97.31 270 ASP A CA 1
ATOM 2205 C C . ASP A 1 270 ? -9.103 -4.797 -8.977 1.00 97.31 270 ASP A C 1
ATOM 2207 O O . ASP A 1 270 ? -7.939 -5.048 -9.307 1.00 97.31 270 ASP A O 1
ATOM 2211 N N . GLY A 1 271 ? -10.082 -5.693 -9.145 1.00 96.12 271 GLY A N 1
ATOM 2212 C CA . GLY A 1 271 ? -9.904 -7.085 -9.558 1.00 96.12 271 GLY A CA 1
ATOM 2213 C C . GLY A 1 271 ? -9.992 -8.079 -8.401 1.00 96.12 271 GLY A C 1
ATOM 2214 O O . GLY A 1 271 ? -9.857 -9.289 -8.624 1.00 96.12 271 GLY A O 1
ATOM 2215 N N . LEU A 1 272 ? -10.219 -7.621 -7.175 1.00 97.62 272 LEU A N 1
ATOM 2216 C CA . LEU A 1 272 ? -10.364 -8.446 -5.989 1.00 97.62 272 LEU A CA 1
ATOM 2217 C C . LEU A 1 272 ? -11.849 -8.555 -5.643 1.00 97.62 272 LEU A C 1
ATOM 2219 O O . LEU A 1 272 ? -12.536 -7.595 -5.340 1.00 97.62 272 LEU A O 1
ATOM 2223 N N . SER A 1 273 ? -12.380 -9.776 -5.698 1.00 97.50 273 SER A N 1
ATOM 2224 C CA . SER A 1 273 ? -13.740 -10.009 -5.210 1.00 97.50 273 SER A CA 1
ATOM 2225 C C . SER A 1 273 ? -13.784 -9.936 -3.681 1.00 97.50 273 SER A C 1
ATOM 2227 O O . SER A 1 273 ? -12.812 -10.360 -3.053 1.00 97.50 273 SER A O 1
ATOM 2229 N N . ASN A 1 274 ? -14.939 -9.655 -3.080 1.00 97.81 274 ASN A N 1
ATOM 2230 C CA . ASN A 1 274 ? -15.120 -9.673 -1.619 1.00 97.81 274 ASN A CA 1
ATOM 2231 C C . ASN A 1 274 ? -14.582 -10.954 -0.936 1.00 97.81 274 ASN A C 1
ATOM 2233 O O . ASN A 1 274 ? -13.945 -10.887 0.111 1.00 97.81 274 ASN A O 1
ATOM 2237 N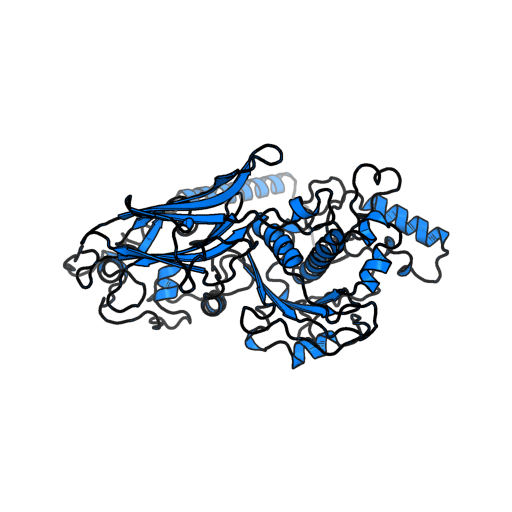 N . VAL A 1 275 ? -14.762 -12.144 -1.535 1.00 97.06 275 VAL A N 1
ATOM 2238 C CA . VAL A 1 275 ? -14.218 -13.413 -0.984 1.00 97.06 275 VAL A CA 1
ATOM 2239 C C . VAL A 1 275 ? -12.682 -13.439 -0.949 1.00 97.06 275 VAL A C 1
ATOM 2241 O O . VAL A 1 275 ? -12.078 -14.144 -0.134 1.00 97.06 275 VAL A O 1
ATOM 2244 N N . VAL A 1 276 ? -12.031 -12.744 -1.880 1.00 97.62 276 VAL A N 1
ATOM 2245 C CA . VAL A 1 276 ? -10.571 -12.596 -1.921 1.00 97.62 276 VAL A CA 1
ATOM 2246 C C . VAL A 1 276 ? -10.132 -11.608 -0.855 1.00 97.62 276 VAL A C 1
ATOM 2248 O O . VAL A 1 276 ? -9.250 -11.942 -0.068 1.00 97.62 276 VAL A O 1
ATOM 2251 N N . GLU A 1 277 ? -10.775 -10.453 -0.775 1.00 97.69 277 GLU A N 1
ATOM 2252 C CA . GLU A 1 277 ? -10.436 -9.434 0.214 1.00 97.69 277 GLU A CA 1
ATOM 2253 C C . GLU A 1 277 ? -10.668 -9.897 1.644 1.00 97.69 277 GLU A C 1
ATOM 2255 O O . GLU A 1 277 ? -9.801 -9.712 2.488 1.00 97.69 277 GLU A O 1
ATOM 2260 N N . TYR A 1 278 ? -11.744 -10.637 1.921 1.00 96.81 278 TYR A N 1
ATOM 2261 C CA . TYR A 1 278 ? -11.924 -11.279 3.224 1.00 96.81 278 TYR A CA 1
ATOM 2262 C C . TYR A 1 278 ? -10.692 -12.108 3.641 1.00 96.81 278 TYR A C 1
ATOM 2264 O O . TYR A 1 278 ? -10.230 -12.047 4.779 1.00 96.81 278 TYR A O 1
ATOM 2272 N N . LYS A 1 279 ? -10.073 -12.843 2.708 1.00 95.38 279 LYS A N 1
ATOM 2273 C CA . LYS A 1 279 ? -8.859 -13.635 2.998 1.00 95.38 279 LYS A CA 1
ATOM 2274 C C . LYS A 1 279 ? -7.612 -12.775 3.202 1.00 95.38 279 LYS A C 1
ATOM 2276 O O . LYS A 1 279 ? -6.626 -13.255 3.774 1.00 95.38 279 LYS A O 1
ATOM 2281 N N . LEU A 1 280 ? -7.634 -11.547 2.699 1.00 96.19 280 LEU A N 1
ATOM 2282 C CA . LEU A 1 280 ? -6.544 -10.584 2.757 1.00 96.19 280 LEU A CA 1
ATOM 2283 C C . LEU A 1 280 ? -6.761 -9.503 3.822 1.00 96.19 280 LEU A C 1
ATOM 2285 O O . LEU A 1 280 ? -5.846 -8.719 4.035 1.00 96.19 280 LEU A O 1
ATOM 2289 N N . GLU A 1 281 ? -7.876 -9.521 4.558 1.00 94.19 281 GLU A N 1
ATOM 2290 C CA . GLU A 1 281 ? -8.267 -8.498 5.542 1.00 94.19 281 GLU A CA 1
ATOM 2291 C C . GLU A 1 281 ? -7.159 -8.147 6.541 1.00 94.19 281 GLU A C 1
ATOM 2293 O O . GLU A 1 281 ? -6.942 -6.983 6.873 1.00 94.19 281 GLU A O 1
ATOM 2298 N N . LYS A 1 282 ? -6.389 -9.144 6.993 1.00 93.19 282 LYS A N 1
ATOM 2299 C CA . LYS A 1 282 ? -5.235 -8.926 7.883 1.00 93.19 282 LYS A CA 1
ATOM 2300 C C . LYS A 1 282 ? -4.203 -7.939 7.315 1.00 93.19 282 LYS A C 1
ATOM 2302 O O . LYS A 1 282 ? -3.456 -7.340 8.086 1.00 93.19 282 LYS A O 1
ATOM 2307 N N . TRP A 1 283 ? -4.158 -7.794 5.992 1.00 95.31 283 TRP A N 1
ATOM 2308 C CA . TRP A 1 283 ? -3.313 -6.884 5.221 1.00 95.31 283 TRP A CA 1
ATOM 2309 C C . TRP A 1 283 ? -4.037 -5.612 4.781 1.00 95.31 283 TRP A C 1
ATOM 2311 O O . TRP A 1 283 ? -3.490 -4.883 3.963 1.00 95.31 283 TRP A O 1
ATOM 2321 N N . LEU A 1 284 ? -5.163 -5.296 5.427 1.00 95.56 284 LEU A N 1
ATOM 2322 C CA . LEU A 1 284 ? -5.874 -4.018 5.345 1.00 95.56 284 LEU A CA 1
ATOM 2323 C C . LEU A 1 284 ? -6.617 -3.788 4.024 1.00 95.56 284 LEU A C 1
ATOM 2325 O O . LEU A 1 284 ? -6.729 -2.643 3.607 1.00 95.56 284 LEU A O 1
ATOM 2329 N N . THR A 1 285 ? -7.123 -4.855 3.397 1.00 95.12 285 THR A N 1
ATOM 2330 C CA . THR A 1 285 ? -7.993 -4.728 2.217 1.00 95.12 285 THR A CA 1
ATOM 2331 C C . THR A 1 285 ? -9.313 -4.053 2.531 1.00 95.12 285 THR A C 1
ATOM 2333 O O . THR A 1 285 ? -9.841 -4.214 3.643 1.00 95.12 285 THR A O 1
ATOM 2336 N N . ASN A 1 286 ? -9.884 -3.394 1.528 1.00 94.94 286 ASN A N 1
ATOM 2337 C CA . ASN A 1 286 ? -11.159 -2.710 1.646 1.00 94.94 286 ASN A CA 1
ATOM 2338 C C . ASN A 1 286 ? -12.026 -2.895 0.384 1.00 94.94 286 ASN A C 1
ATOM 2340 O O . ASN A 1 286 ? -11.709 -2.298 -0.637 1.00 94.94 286 ASN A O 1
ATOM 2344 N N . PRO A 1 287 ? -13.207 -3.543 0.476 1.00 96.00 287 PRO A N 1
ATOM 2345 C CA . PRO A 1 287 ? -14.068 -3.827 -0.682 1.00 96.00 287 PRO A CA 1
ATOM 2346 C C . PRO A 1 287 ? -14.631 -2.619 -1.412 1.00 96.00 287 PRO A C 1
ATOM 2348 O O . PRO A 1 287 ? -15.343 -2.764 -2.406 1.00 96.00 287 PRO A O 1
ATOM 2351 N N . PHE A 1 288 ? -14.393 -1.419 -0.901 1.00 95.69 288 PHE A N 1
ATOM 2352 C CA . PHE A 1 288 ? -14.843 -0.179 -1.506 1.00 95.69 288 PHE A CA 1
ATOM 2353 C C . PHE A 1 288 ? -13.684 0.776 -1.819 1.00 95.69 288 PHE A C 1
ATOM 2355 O O . PHE A 1 288 ? -13.945 1.897 -2.269 1.00 95.69 288 PHE A O 1
ATOM 2362 N N . TYR A 1 289 ? -12.429 0.358 -1.617 1.00 96.06 289 TYR A N 1
ATOM 2363 C CA . TYR A 1 289 ? -11.255 1.181 -1.869 1.00 96.06 289 TYR A CA 1
ATOM 2364 C C . TYR A 1 289 ? -10.096 0.383 -2.470 1.00 96.06 289 TYR A C 1
ATOM 2366 O O . TYR A 1 289 ? -9.567 -0.534 -1.861 1.00 96.06 289 TYR A O 1
ATOM 2374 N N . LYS A 1 290 ? -9.644 0.845 -3.638 1.00 97.69 290 LYS A N 1
ATOM 2375 C CA . LYS A 1 290 ? -8.793 0.077 -4.550 1.00 97.69 290 LYS A CA 1
ATOM 2376 C C . LYS A 1 290 ? -7.473 -0.338 -3.933 1.00 97.69 290 LYS A C 1
ATOM 2378 O O . LYS A 1 290 ? -6.680 0.525 -3.536 1.00 97.69 290 LYS A O 1
ATOM 2383 N N . ASP A 1 291 ? -7.151 -1.613 -4.088 1.00 97.81 291 ASP A N 1
ATOM 2384 C CA . ASP A 1 291 ? -5.895 -2.200 -3.671 1.00 97.81 291 ASP A CA 1
ATOM 2385 C C . ASP A 1 291 ? -5.069 -2.730 -4.858 1.00 97.81 291 ASP A C 1
ATOM 2387 O O . ASP A 1 291 ? -5.550 -3.157 -5.908 1.00 97.81 291 ASP A O 1
ATOM 2391 N N . ILE A 1 292 ? -3.746 -2.715 -4.697 1.00 98.50 292 ILE A N 1
ATOM 2392 C CA . ILE A 1 292 ? -2.810 -3.443 -5.558 1.00 98.50 292 ILE A CA 1
ATOM 2393 C C . ILE A 1 292 ? -1.893 -4.264 -4.668 1.00 98.50 292 ILE A C 1
ATOM 2395 O O . ILE A 1 292 ? -1.102 -3.726 -3.892 1.00 98.50 292 ILE A O 1
ATOM 2399 N N . PHE A 1 293 ? -1.921 -5.576 -4.856 1.00 98.44 293 PHE A N 1
ATOM 2400 C CA . PHE A 1 293 ? -1.062 -6.512 -4.147 1.00 98.44 293 PHE A CA 1
ATOM 2401 C C . PHE A 1 293 ? 0.139 -6.905 -5.002 1.00 98.44 293 PHE A C 1
ATOM 2403 O O . PHE A 1 293 ? -0.005 -7.352 -6.139 1.00 98.44 293 PHE A O 1
ATOM 2410 N N . ILE A 1 294 ? 1.348 -6.763 -4.464 1.00 98.69 294 ILE A N 1
ATOM 2411 C CA . ILE A 1 294 ? 2.589 -7.041 -5.190 1.00 98.69 294 ILE A CA 1
ATOM 2412 C C . ILE A 1 294 ? 3.486 -7.926 -4.336 1.00 98.69 294 ILE A C 1
ATOM 2414 O O . ILE A 1 294 ? 3.850 -7.553 -3.231 1.00 98.69 294 ILE A O 1
ATOM 2418 N N . GLU A 1 295 ? 3.867 -9.094 -4.842 1.00 98.50 295 GLU A N 1
ATOM 2419 C CA . GLU A 1 295 ? 4.916 -9.914 -4.237 1.00 98.50 295 GLU A CA 1
ATOM 2420 C C . GLU A 1 295 ? 6.249 -9.604 -4.912 1.00 98.50 295 GLU A C 1
ATOM 2422 O O . GLU A 1 295 ? 6.340 -9.613 -6.142 1.00 98.50 295 GLU A O 1
ATOM 2427 N N . VAL A 1 296 ? 7.286 -9.326 -4.120 1.00 98.50 296 VAL A N 1
ATOM 2428 C CA . VAL A 1 296 ? 8.594 -8.913 -4.630 1.00 98.50 296 VAL A CA 1
ATOM 2429 C C . VAL A 1 296 ? 9.700 -9.810 -4.101 1.00 98.50 296 VAL A C 1
ATOM 2431 O O . VAL A 1 296 ? 10.069 -9.751 -2.929 1.00 98.50 296 VAL A O 1
ATOM 2434 N N . ASP A 1 297 ? 10.311 -10.565 -5.006 1.00 98.56 297 ASP A N 1
ATOM 2435 C CA . ASP A 1 297 ? 11.500 -11.360 -4.722 1.00 98.56 297 ASP A CA 1
ATOM 2436 C C . ASP A 1 297 ? 12.785 -10.652 -5.145 1.00 98.56 297 ASP A C 1
ATOM 2438 O O . ASP A 1 297 ? 12.840 -9.833 -6.073 1.00 98.56 297 ASP A O 1
ATOM 2442 N N . GLY A 1 298 ? 13.869 -11.015 -4.470 1.00 98.06 298 GLY A N 1
ATOM 2443 C CA . GLY A 1 298 ? 15.206 -10.567 -4.802 1.00 98.06 298 GLY A CA 1
ATOM 2444 C C . GLY A 1 298 ? 16.026 -11.604 -5.546 1.00 98.06 298 GLY A C 1
ATOM 2445 O O . GLY A 1 298 ? 15.650 -12.754 -5.759 1.00 98.06 298 GLY A O 1
ATOM 2446 N N . MET A 1 299 ? 17.238 -11.207 -5.908 1.00 98.06 299 MET A N 1
ATOM 2447 C CA . MET A 1 299 ? 18.199 -12.093 -6.549 1.00 98.06 299 MET A CA 1
ATOM 2448 C C . MET A 1 299 ? 19.549 -12.025 -5.845 1.00 98.06 299 MET A C 1
ATOM 2450 O O . MET A 1 299 ? 20.040 -10.955 -5.476 1.00 98.06 299 MET A O 1
ATOM 2454 N N . LYS A 1 300 ? 20.191 -13.185 -5.686 1.00 97.81 300 LYS A N 1
ATOM 2455 C CA . LYS A 1 300 ? 21.568 -13.278 -5.184 1.00 97.81 300 LYS A CA 1
ATOM 2456 C C . LYS A 1 300 ? 22.512 -12.447 -6.051 1.00 97.81 300 LYS A C 1
ATOM 2458 O O . LYS A 1 300 ? 22.395 -12.425 -7.272 1.00 97.81 300 LYS A O 1
ATOM 2463 N N . GLY A 1 301 ? 23.480 -11.794 -5.417 1.00 95.56 301 GLY A N 1
ATOM 2464 C CA . GLY A 1 301 ? 24.459 -10.963 -6.105 1.00 95.56 301 GLY A CA 1
ATOM 2465 C C . GLY A 1 301 ? 25.355 -11.759 -7.052 1.00 95.56 301 GLY A C 1
ATOM 2466 O O . GLY A 1 301 ? 25.609 -12.947 -6.856 1.00 95.56 301 GLY A O 1
ATOM 2467 N N . SER A 1 302 ? 25.924 -11.068 -8.038 1.00 93.19 302 SER A N 1
ATOM 2468 C CA . SER A 1 302 ? 26.842 -11.645 -9.034 1.00 93.19 302 SER A CA 1
ATOM 2469 C C . SER A 1 302 ? 28.147 -12.212 -8.455 1.00 93.19 302 SER A C 1
ATOM 2471 O O . SER A 1 302 ? 28.937 -12.824 -9.174 1.00 93.19 302 SER A O 1
ATOM 2473 N N . GLY A 1 303 ? 28.442 -11.942 -7.178 1.00 90.00 303 GLY A N 1
ATOM 2474 C CA . GLY A 1 303 ? 29.721 -12.262 -6.537 1.00 90.00 303 GLY A CA 1
ATOM 2475 C C . GLY A 1 303 ? 30.889 -11.378 -6.998 1.00 90.00 303 GLY A C 1
ATOM 2476 O O . GLY A 1 303 ? 32.008 -11.514 -6.495 1.00 90.00 303 GLY A O 1
ATOM 2477 N N . LYS A 1 304 ? 30.667 -10.438 -7.931 1.00 88.31 304 L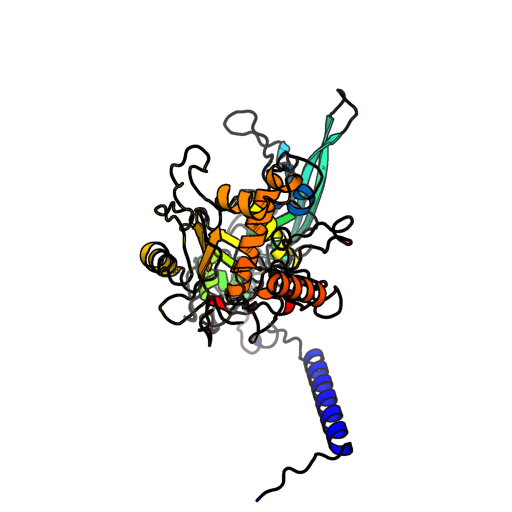YS A N 1
ATOM 2478 C CA . LYS A 1 304 ? 31.689 -9.477 -8.370 1.00 88.31 304 LYS A CA 1
ATOM 2479 C C . LYS A 1 304 ? 31.997 -8.509 -7.219 1.00 88.31 304 LYS A C 1
ATOM 2481 O O . LYS A 1 304 ? 31.108 -7.888 -6.653 1.00 88.31 304 LYS A O 1
ATOM 2486 N N . ARG A 1 305 ? 33.285 -8.288 -6.918 1.00 83.62 305 ARG A N 1
ATOM 2487 C CA . ARG A 1 305 ? 33.758 -7.475 -5.768 1.00 83.62 305 ARG A CA 1
ATOM 2488 C C . ARG A 1 305 ? 33.147 -6.066 -5.649 1.00 83.62 305 ARG A C 1
ATOM 2490 O O . ARG A 1 305 ? 33.123 -5.513 -4.556 1.00 83.62 305 ARG A O 1
ATOM 2497 N N . LYS A 1 306 ? 32.763 -5.441 -6.765 1.00 82.31 306 LYS A N 1
ATOM 2498 C CA . LYS A 1 306 ? 32.233 -4.063 -6.806 1.00 82.31 306 LYS A CA 1
ATOM 2499 C C . LYS A 1 306 ? 30.709 -4.000 -6.924 1.00 82.31 306 LYS A C 1
ATOM 2501 O O . LYS A 1 306 ? 30.175 -2.913 -7.132 1.00 82.31 306 LYS A O 1
ATOM 2506 N N . ASP A 1 307 ? 30.042 -5.140 -6.834 1.00 84.44 307 ASP A N 1
ATOM 2507 C CA . ASP A 1 307 ? 28.600 -5.251 -6.984 1.00 84.44 307 ASP A CA 1
ATOM 2508 C C . ASP A 1 307 ? 27.906 -5.468 -5.632 1.00 84.44 307 ASP A C 1
ATOM 2510 O O . ASP A 1 307 ? 28.563 -5.609 -4.597 1.00 84.44 307 ASP A O 1
ATOM 2514 N N . LEU A 1 308 ? 26.575 -5.426 -5.636 1.00 90.25 308 LEU A N 1
ATOM 2515 C CA . LEU A 1 308 ? 25.760 -5.698 -4.458 1.00 90.25 308 LEU A CA 1
ATOM 2516 C C . LEU A 1 308 ? 25.770 -7.201 -4.108 1.00 90.25 308 LEU A C 1
ATOM 2518 O O . LEU A 1 308 ? 25.852 -8.041 -5.007 1.00 90.25 308 LEU A O 1
ATOM 2522 N N . PRO A 1 309 ? 25.687 -7.555 -2.811 1.00 93.25 309 PRO A N 1
ATOM 2523 C CA . PRO A 1 309 ? 25.613 -8.952 -2.372 1.00 93.25 309 PRO A CA 1
ATOM 2524 C C . PRO A 1 309 ? 24.289 -9.631 -2.754 1.00 93.25 309 PRO A C 1
ATOM 2526 O O . PRO A 1 309 ? 24.237 -10.854 -2.854 1.00 93.25 309 PRO A O 1
ATOM 2529 N N . TYR A 1 310 ? 23.245 -8.838 -2.975 1.00 96.38 310 TYR A N 1
ATOM 2530 C CA . TYR A 1 310 ? 21.922 -9.222 -3.451 1.00 96.38 310 TYR A CA 1
ATOM 2531 C C . TYR A 1 310 ? 21.235 -7.988 -4.048 1.00 96.38 310 TYR A C 1
ATOM 2533 O O . TYR A 1 310 ? 21.659 -6.855 -3.795 1.00 96.38 310 TYR A O 1
ATOM 2541 N N . TYR A 1 311 ? 20.181 -8.206 -4.821 1.00 96.56 311 TYR A N 1
ATOM 2542 C CA . TYR A 1 311 ? 19.331 -7.158 -5.375 1.00 96.56 311 TYR A CA 1
ATOM 2543 C C . TYR A 1 311 ? 17.929 -7.356 -4.798 1.00 96.56 311 TYR A C 1
ATOM 2545 O O . TYR A 1 311 ? 17.320 -8.389 -5.036 1.00 96.56 311 TYR A O 1
ATOM 2553 N N . MET A 1 312 ? 17.476 -6.395 -3.996 1.00 96.88 312 MET A N 1
ATOM 2554 C CA . MET A 1 312 ? 16.164 -6.357 -3.335 1.00 96.88 312 MET A CA 1
ATOM 2555 C C . MET A 1 312 ? 15.515 -5.010 -3.634 1.00 96.88 312 MET A C 1
ATOM 2557 O O . MET A 1 312 ? 16.228 -4.065 -4.003 1.00 96.88 312 MET A O 1
ATOM 2561 N N . PHE A 1 313 ? 14.197 -4.908 -3.471 1.00 97.69 313 PHE A N 1
ATOM 2562 C CA . PHE A 1 313 ? 13.493 -3.652 -3.692 1.00 97.69 313 PHE A CA 1
ATOM 2563 C C . PHE A 1 313 ? 13.631 -2.773 -2.448 1.00 97.69 313 PHE A C 1
ATOM 2565 O O . PHE A 1 313 ? 13.151 -3.168 -1.390 1.00 97.69 313 PHE A O 1
ATOM 2572 N N . PRO A 1 314 ? 14.338 -1.632 -2.513 1.00 96.62 314 PRO A N 1
ATOM 2573 C CA . PRO A 1 314 ? 14.623 -0.878 -1.299 1.00 96.62 314 PRO A CA 1
ATOM 2574 C C . PRO A 1 314 ? 13.362 -0.243 -0.709 1.00 96.62 314 PRO A C 1
ATOM 2576 O O . PRO A 1 314 ? 12.576 0.326 -1.464 1.00 96.62 314 PRO A O 1
ATOM 2579 N N . GLU A 1 315 ? 13.229 -0.255 0.617 1.00 95.88 315 GLU A N 1
ATOM 2580 C CA . GLU A 1 315 ? 12.110 0.353 1.358 1.00 95.88 315 GLU A CA 1
ATOM 2581 C C . GLU A 1 315 ? 11.848 1.802 0.926 1.00 95.88 315 GLU A C 1
ATOM 2583 O O . GLU A 1 315 ? 10.714 2.183 0.663 1.00 95.88 315 GLU A O 1
ATOM 2588 N N . GLU A 1 316 ? 12.891 2.617 0.720 1.00 96.62 316 GLU A N 1
ATOM 2589 C CA . GLU A 1 316 ? 12.682 4.001 0.283 1.00 96.62 316 GLU A CA 1
ATOM 2590 C C . GLU A 1 316 ? 12.043 4.094 -1.109 1.00 96.62 316 GLU A C 1
ATOM 2592 O O . GLU A 1 316 ? 11.336 5.054 -1.405 1.00 96.62 316 GLU A O 1
ATOM 2597 N N . SER A 1 317 ? 12.312 3.124 -1.984 1.00 97.56 317 SER A N 1
ATOM 2598 C CA . SER A 1 317 ? 11.672 3.044 -3.296 1.00 97.56 317 SER A CA 1
ATOM 2599 C C . SER A 1 317 ? 10.230 2.548 -3.196 1.00 97.56 317 SER A C 1
ATOM 2601 O O . SER A 1 317 ? 9.389 3.057 -3.935 1.00 97.56 317 SER A O 1
ATOM 2603 N N . GLN A 1 318 ? 9.957 1.608 -2.286 1.00 98.00 318 GLN A N 1
ATOM 2604 C CA . GLN A 1 318 ? 8.609 1.132 -1.968 1.00 98.00 318 GLN A CA 1
ATOM 2605 C C . GLN A 1 318 ? 7.735 2.288 -1.462 1.00 98.00 318 GLN A C 1
ATOM 2607 O O . GLN A 1 318 ? 6.682 2.557 -2.032 1.00 98.00 318 GLN A O 1
ATOM 2612 N N . GLU A 1 319 ? 8.219 3.056 -0.483 1.00 97.25 319 GLU A N 1
ATOM 2613 C CA . GLU A 1 319 ? 7.483 4.185 0.102 1.00 97.25 319 GLU A CA 1
ATOM 2614 C C . GLU A 1 319 ? 7.122 5.270 -0.913 1.00 97.25 319 GLU A C 1
ATOM 2616 O O . GLU A 1 319 ? 5.985 5.751 -0.955 1.00 97.25 319 GLU A O 1
ATOM 2621 N N . MET A 1 320 ? 8.080 5.646 -1.769 1.00 97.50 320 MET A N 1
ATOM 2622 C CA . MET A 1 320 ? 7.817 6.625 -2.824 1.00 97.50 320 MET A CA 1
ATOM 2623 C C . MET A 1 320 ? 6.805 6.102 -3.853 1.00 97.50 320 MET A C 1
ATOM 2625 O O . MET A 1 320 ? 6.015 6.892 -4.362 1.00 97.50 320 MET A O 1
ATOM 2629 N N . LEU A 1 321 ? 6.828 4.800 -4.168 1.00 97.75 321 LEU A N 1
ATOM 2630 C CA . LEU A 1 321 ? 5.852 4.176 -5.065 1.00 97.75 321 LEU A CA 1
ATOM 2631 C C . LEU A 1 321 ? 4.453 4.200 -4.439 1.00 97.75 321 LEU A C 1
ATOM 2633 O O . LEU A 1 321 ? 3.519 4.698 -5.062 1.00 97.75 321 LEU A O 1
ATOM 2637 N N . MET A 1 322 ? 4.323 3.733 -3.196 1.00 98.12 322 MET A N 1
ATOM 2638 C CA . MET A 1 322 ? 3.050 3.706 -2.475 1.00 98.12 322 MET A CA 1
ATOM 2639 C C . MET A 1 322 ? 2.449 5.119 -2.329 1.00 98.12 322 MET A C 1
ATOM 2641 O O . MET A 1 322 ? 1.250 5.294 -2.499 1.00 98.12 322 MET A O 1
ATOM 2645 N N . ASP A 1 323 ? 3.244 6.171 -2.065 1.00 97.31 323 ASP A N 1
ATOM 2646 C CA . ASP A 1 323 ? 2.732 7.564 -1.972 1.00 97.31 323 ASP A CA 1
ATOM 2647 C C . ASP A 1 323 ? 2.229 8.105 -3.317 1.00 97.31 323 ASP A C 1
ATOM 2649 O O . ASP A 1 323 ? 1.338 8.953 -3.345 1.00 97.31 323 ASP A O 1
ATOM 2653 N N . LYS A 1 324 ? 2.740 7.603 -4.448 1.00 96.94 324 LYS A N 1
ATOM 2654 C CA . LYS A 1 324 ? 2.194 7.973 -5.758 1.00 96.94 324 LYS A CA 1
ATOM 2655 C C . LYS A 1 324 ? 0.801 7.423 -5.961 1.00 96.94 324 LYS A C 1
ATOM 2657 O O . LYS A 1 324 ? -0.085 8.196 -6.290 1.00 96.94 324 LYS A O 1
ATOM 2662 N N . PHE A 1 325 ? 0.604 6.132 -5.730 1.00 98.19 325 PHE A N 1
ATOM 2663 C CA . PHE A 1 325 ? -0.705 5.505 -5.902 1.00 98.19 325 PHE A CA 1
ATOM 2664 C C . PHE A 1 325 ? -1.736 6.013 -4.892 1.00 98.19 325 PHE A C 1
ATOM 2666 O O . PHE A 1 325 ? -2.857 6.317 -5.292 1.00 98.19 325 PHE A O 1
ATOM 2673 N N . ALA A 1 326 ? -1.337 6.254 -3.639 1.00 96.88 326 ALA A N 1
ATOM 2674 C CA . ALA A 1 326 ? -2.242 6.781 -2.617 1.00 96.88 326 ALA A CA 1
ATOM 2675 C C . ALA A 1 326 ? -2.852 8.142 -3.015 1.00 96.88 326 ALA A C 1
ATOM 2677 O O . ALA A 1 326 ? -4.035 8.391 -2.807 1.00 96.88 326 ALA A O 1
ATOM 2678 N N . ARG A 1 327 ? -2.094 9.007 -3.713 1.00 95.56 327 ARG A N 1
ATOM 2679 C CA . ARG A 1 327 ? -2.606 10.282 -4.272 1.00 95.56 327 ARG A CA 1
ATOM 2680 C C . ARG A 1 327 ? -3.683 10.105 -5.351 1.00 95.56 327 ARG A C 1
ATOM 2682 O O . ARG A 1 327 ? -4.324 11.087 -5.722 1.00 95.56 327 ARG A O 1
ATOM 2689 N N . HIS A 1 328 ? -3.863 8.888 -5.851 1.00 96.31 328 HIS A N 1
ATOM 2690 C CA . HIS A 1 328 ? -4.844 8.499 -6.860 1.00 96.31 328 HIS A CA 1
ATOM 2691 C C . HIS A 1 328 ? -5.917 7.546 -6.312 1.00 96.31 328 HIS A C 1
ATOM 2693 O O . HIS A 1 328 ? -6.591 6.889 -7.104 1.00 96.31 328 HIS A O 1
ATOM 2699 N N . ALA A 1 329 ? -6.111 7.527 -4.988 1.00 96.00 329 ALA A N 1
ATOM 2700 C CA . ALA A 1 329 ? -7.090 6.688 -4.302 1.00 96.00 329 ALA A CA 1
ATOM 2701 C C . ALA A 1 329 ? -6.875 5.181 -4.554 1.00 96.00 329 ALA A C 1
ATOM 2703 O O . ALA A 1 329 ? -7.795 4.474 -4.964 1.00 96.00 329 ALA A O 1
ATOM 2704 N N . ILE A 1 330 ? -5.618 4.739 -4.433 1.00 97.81 330 ILE A N 1
ATOM 2705 C CA . ILE A 1 330 ? -5.194 3.345 -4.601 1.00 97.81 330 ILE A CA 1
ATOM 2706 C C . ILE A 1 330 ? -4.169 3.017 -3.513 1.00 97.81 330 ILE A C 1
ATOM 2708 O O . ILE A 1 330 ? -3.102 3.644 -3.461 1.00 97.81 330 ILE A O 1
ATOM 2712 N N . THR A 1 331 ? -4.444 2.014 -2.687 1.00 97.31 331 THR A N 1
ATOM 2713 C CA . THR A 1 331 ? -3.466 1.462 -1.748 1.00 97.31 331 THR A CA 1
ATOM 2714 C C . THR A 1 331 ? -2.608 0.419 -2.458 1.00 97.31 331 THR A C 1
ATOM 2716 O O . THR A 1 331 ? -3.075 -0.387 -3.255 1.00 97.31 331 THR A O 1
ATOM 2719 N N . VAL A 1 332 ? -1.300 0.445 -2.207 1.00 98.19 332 VAL A N 1
ATOM 2720 C CA . VAL A 1 332 ? -0.366 -0.552 -2.743 1.00 98.19 332 VAL A CA 1
ATOM 2721 C C . VAL A 1 332 ? 0.237 -1.325 -1.579 1.00 98.19 332 VAL A C 1
ATOM 2723 O O . VAL A 1 332 ? 0.868 -0.741 -0.697 1.00 98.19 332 VAL A O 1
ATOM 2726 N N . HIS A 1 333 ? 0.092 -2.646 -1.608 1.00 97.75 333 HIS A N 1
ATOM 2727 C CA . HIS A 1 333 ? 0.657 -3.574 -0.636 1.00 97.75 333 HIS A CA 1
ATOM 2728 C C . HIS A 1 333 ? 1.832 -4.317 -1.263 1.00 97.75 333 HIS A C 1
ATOM 2730 O O . HIS A 1 333 ? 1.676 -5.031 -2.255 1.00 97.75 333 HIS A O 1
ATOM 2736 N N . ILE A 1 334 ? 3.018 -4.160 -0.679 1.00 98.25 334 ILE A N 1
ATOM 2737 C CA . ILE A 1 334 ? 4.243 -4.800 -1.162 1.00 98.25 334 ILE A CA 1
ATOM 2738 C C . ILE A 1 334 ? 4.649 -5.885 -0.169 1.00 98.25 334 ILE A C 1
ATOM 2740 O O . ILE A 1 334 ? 5.024 -5.590 0.960 1.00 98.25 334 ILE A O 1
ATOM 2744 N N . ASP A 1 335 ? 4.587 -7.140 -0.608 1.00 97.94 335 ASP A N 1
ATOM 2745 C CA . ASP A 1 335 ? 5.117 -8.291 0.111 1.00 97.94 335 ASP A CA 1
ATOM 2746 C C . ASP A 1 335 ? 6.562 -8.552 -0.310 1.00 97.94 335 ASP A C 1
ATOM 2748 O O . ASP A 1 335 ? 6.832 -9.202 -1.322 1.00 97.94 335 ASP A O 1
ATOM 2752 N N . ASP A 1 336 ? 7.498 -8.057 0.486 1.00 95.81 336 ASP A N 1
ATOM 2753 C CA . ASP A 1 336 ? 8.923 -8.373 0.402 1.00 95.81 336 ASP A CA 1
ATOM 2754 C C . ASP A 1 336 ? 9.365 -9.378 1.484 1.00 95.81 336 ASP A C 1
ATOM 2756 O O . ASP A 1 336 ? 10.545 -9.435 1.849 1.00 95.81 336 ASP A O 1
ATOM 2760 N N . GLY A 1 337 ? 8.419 -10.173 1.997 1.00 95.56 337 GLY A N 1
ATOM 2761 C CA . GLY A 1 337 ? 8.602 -11.093 3.121 1.00 95.56 337 GLY A CA 1
ATOM 2762 C C . GLY A 1 337 ? 7.625 -10.846 4.274 1.00 95.56 337 GLY A C 1
ATOM 2763 O O . GLY A 1 337 ? 7.513 -11.677 5.181 1.00 95.56 337 GLY A O 1
ATOM 2764 N N . CYS A 1 338 ? 6.937 -9.701 4.280 1.00 93.56 338 CYS A N 1
ATOM 2765 C CA . CYS A 1 338 ? 6.086 -9.267 5.387 1.00 93.56 338 CYS A CA 1
ATOM 2766 C C . CYS A 1 338 ? 4.663 -9.849 5.361 1.00 93.56 338 CYS A C 1
ATOM 2768 O O . CYS A 1 338 ? 3.995 -9.839 6.395 1.00 93.56 338 CYS A O 1
ATOM 2770 N N . MET A 1 339 ? 4.208 -10.407 4.233 1.00 95.06 339 MET A N 1
ATOM 2771 C CA . MET A 1 339 ? 2.835 -10.915 4.066 1.00 95.06 339 MET A CA 1
ATOM 2772 C C . MET A 1 339 ? 2.777 -12.434 3.832 1.00 95.06 339 MET A C 1
ATOM 2774 O O . MET A 1 339 ? 1.715 -12.983 3.523 1.00 95.06 339 MET A O 1
ATOM 2778 N N . GLY A 1 340 ? 3.893 -13.134 4.072 1.00 90.69 340 GLY A N 1
ATOM 2779 C CA . GLY A 1 340 ? 3.994 -14.599 4.072 1.00 90.69 340 GLY A CA 1
ATOM 2780 C C . GLY A 1 340 ? 4.480 -15.226 2.760 1.00 90.69 340 GLY A C 1
ATOM 2781 O O . GLY A 1 340 ? 4.671 -16.441 2.724 1.00 90.69 340 GLY A O 1
ATOM 2782 N N . GLY A 1 341 ? 4.691 -14.424 1.714 1.00 93.44 341 GLY A N 1
ATOM 2783 C CA . GLY A 1 341 ? 5.455 -14.776 0.511 1.00 93.44 341 GLY A CA 1
ATOM 2784 C C . GLY A 1 341 ? 6.696 -13.895 0.446 1.00 93.44 341 GLY A C 1
ATOM 2785 O O . GLY A 1 341 ? 7.242 -13.596 1.502 1.00 93.44 341 GLY A O 1
ATOM 2786 N N . GLY A 1 342 ? 7.099 -13.483 -0.759 1.00 95.12 342 GLY A N 1
ATOM 2787 C CA . GLY A 1 342 ? 8.039 -12.384 -1.002 1.00 95.12 342 GLY A CA 1
ATOM 2788 C C . GLY A 1 342 ? 9.430 -12.503 -0.370 1.00 95.12 342 GLY A C 1
ATOM 2789 O O . GLY A 1 342 ? 9.729 -13.331 0.491 1.00 95.12 342 GLY A O 1
ATOM 2790 N N . GLY A 1 343 ? 10.336 -11.637 -0.811 1.00 97.00 343 GLY A N 1
ATOM 2791 C CA . GLY A 1 343 ? 11.674 -11.521 -0.241 1.00 97.00 343 GLY A CA 1
ATOM 2792 C C . GLY A 1 343 ? 12.586 -12.732 -0.447 1.00 97.00 343 GLY A C 1
ATOM 2793 O O . GLY A 1 343 ? 13.681 -12.783 0.133 1.00 97.00 343 GLY A O 1
ATOM 2794 N N . GLU A 1 344 ? 12.199 -13.702 -1.280 1.00 97.94 344 GLU A N 1
ATOM 2795 C CA . GLU A 1 344 ? 13.052 -14.843 -1.579 1.00 97.94 344 GLU A CA 1
ATOM 2796 C C . GLU A 1 344 ? 14.302 -14.369 -2.336 1.00 97.94 344 GLU A C 1
ATOM 2798 O O . GLU A 1 344 ? 14.242 -13.578 -3.274 1.00 97.94 344 GLU A O 1
ATOM 2803 N N . LEU A 1 345 ? 15.481 -14.876 -1.956 1.00 98.00 345 LEU A N 1
ATOM 2804 C CA . LEU A 1 345 ? 16.716 -14.641 -2.706 1.00 98.00 345 LEU A CA 1
ATOM 2805 C C . LEU A 1 345 ? 16.924 -15.708 -3.782 1.00 98.00 345 LEU A C 1
ATOM 2807 O O . LEU A 1 345 ? 17.618 -16.718 -3.573 1.00 98.00 345 LEU A O 1
ATOM 2811 N N . LEU A 1 346 ? 16.404 -15.416 -4.970 1.00 98.00 346 LEU A N 1
ATOM 2812 C CA . LEU A 1 346 ? 16.490 -16.275 -6.143 1.00 98.00 346 LEU A CA 1
ATOM 2813 C C . LEU A 1 346 ? 17.942 -16.468 -6.626 1.00 98.00 346 LEU A C 1
ATOM 2815 O O . LEU A 1 346 ? 18.825 -15.631 -6.380 1.00 98.00 346 LEU A O 1
ATOM 2819 N N . PRO A 1 347 ? 18.244 -17.578 -7.330 1.00 97.00 347 PRO A N 1
ATOM 2820 C CA . PRO A 1 347 ? 19.554 -17.798 -7.935 1.00 97.00 347 PRO A 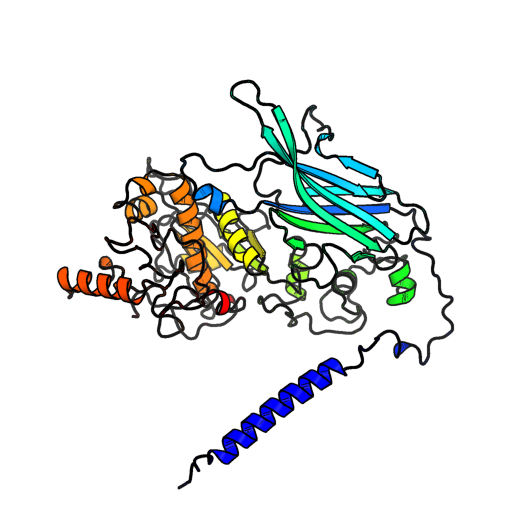CA 1
ATOM 2821 C C . PRO A 1 347 ? 19.969 -16.664 -8.880 1.00 97.00 347 PRO A C 1
ATOM 2823 O O . PRO A 1 347 ? 19.157 -16.140 -9.637 1.00 97.00 347 PRO A O 1
ATOM 2826 N N . PHE A 1 348 ? 21.260 -16.323 -8.875 1.00 97.06 348 PHE A N 1
ATOM 2827 C CA . PHE A 1 348 ? 21.800 -15.288 -9.754 1.00 97.06 348 PHE A CA 1
ATOM 2828 C C . PHE A 1 348 ? 21.631 -15.653 -11.235 1.00 97.06 348 PHE A C 1
ATOM 2830 O O . PHE A 1 348 ? 22.033 -16.736 -11.671 1.00 97.06 348 PHE A O 1
ATOM 2837 N N . VAL A 1 349 ? 21.114 -14.701 -12.011 1.00 95.50 349 VAL A N 1
ATOM 2838 C CA . VAL A 1 349 ? 21.012 -14.753 -13.471 1.00 95.50 349 VAL A CA 1
ATOM 2839 C C . VAL A 1 349 ? 21.576 -13.450 -14.032 1.00 95.50 349 VAL A C 1
ATOM 2841 O O . VAL A 1 349 ? 21.172 -12.364 -13.625 1.00 95.50 349 VAL A O 1
ATOM 2844 N N . GLU A 1 350 ? 22.522 -13.544 -14.971 1.00 93.56 350 GLU A N 1
ATOM 2845 C CA . GLU A 1 350 ? 23.224 -12.360 -15.488 1.00 93.56 350 GLU A CA 1
ATOM 2846 C C . GLU A 1 350 ? 22.335 -11.454 -16.351 1.00 93.56 350 GLU A C 1
ATOM 2848 O O . GLU A 1 350 ? 22.561 -10.251 -16.419 1.00 93.56 350 GLU A O 1
ATOM 2853 N N . SER A 1 351 ? 21.314 -11.987 -17.011 1.00 93.31 351 SER A N 1
ATOM 2854 C CA . SER A 1 351 ? 20.297 -11.153 -17.641 1.00 93.31 351 SER A CA 1
ATOM 2855 C C . SER A 1 351 ? 19.008 -11.932 -17.833 1.00 93.31 351 SER A C 1
ATOM 2857 O O . SER A 1 351 ? 19.046 -13.120 -18.159 1.00 93.31 351 SER A O 1
ATOM 2859 N N . ILE A 1 352 ? 17.879 -11.257 -17.638 1.00 92.06 352 ILE A N 1
ATOM 2860 C CA . ILE A 1 352 ? 16.554 -11.786 -17.948 1.00 92.06 352 ILE A CA 1
ATOM 2861 C C . ILE A 1 352 ? 15.998 -10.948 -19.096 1.00 92.06 352 ILE A C 1
ATOM 2863 O O . ILE A 1 352 ? 15.756 -9.755 -18.955 1.00 92.06 352 ILE A O 1
ATOM 2867 N N . SER A 1 353 ? 15.842 -11.574 -20.257 1.00 87.88 353 SER A N 1
ATOM 2868 C CA . SER A 1 353 ? 15.101 -11.008 -21.384 1.00 87.88 353 SER A CA 1
ATOM 2869 C C . SER A 1 353 ? 13.704 -11.617 -21.446 1.00 87.88 353 SER A C 1
ATOM 2871 O O . SER A 1 353 ? 13.468 -12.687 -20.872 1.00 87.88 353 SER A O 1
ATOM 2873 N N . GLN A 1 354 ? 12.810 -10.973 -22.193 1.00 81.31 354 GLN A N 1
ATOM 2874 C CA . GLN A 1 354 ? 11.454 -11.458 -22.466 1.00 81.31 354 GLN A CA 1
ATOM 2875 C C . GLN A 1 354 ? 11.446 -12.897 -23.028 1.00 81.31 354 GLN A C 1
ATOM 2877 O O . GLN A 1 354 ? 10.654 -13.737 -22.615 1.00 81.31 354 GLN A O 1
ATOM 2882 N N . GLU A 1 355 ? 12.423 -13.237 -23.878 1.00 82.06 355 GLU A N 1
ATOM 2883 C CA . GLU A 1 355 ? 12.553 -14.566 -24.501 1.00 82.06 355 GLU A CA 1
ATOM 2884 C C . GLU A 1 355 ? 13.298 -15.608 -23.645 1.00 82.06 355 GLU A C 1
ATOM 2886 O O . GLU A 1 355 ? 13.329 -16.793 -23.979 1.00 82.06 355 GLU A O 1
ATOM 2891 N N . SER A 1 356 ? 13.930 -15.203 -22.539 1.00 86.56 356 SER A N 1
ATOM 2892 C CA . SER A 1 356 ? 14.804 -16.099 -21.761 1.00 86.56 356 SER A CA 1
ATOM 2893 C C . SER A 1 356 ? 14.060 -17.262 -21.088 1.00 86.56 356 SER A C 1
ATOM 2895 O O . SER A 1 356 ? 14.682 -18.246 -20.675 1.00 86.56 356 SER A O 1
ATOM 2897 N N . GLY A 1 357 ? 12.740 -17.128 -20.903 1.00 87.75 357 GLY A N 1
ATOM 2898 C CA . GLY A 1 357 ? 11.906 -18.057 -20.138 1.00 87.75 357 GLY A CA 1
ATOM 2899 C C . GLY A 1 357 ? 12.261 -18.133 -18.647 1.00 87.75 357 GLY A C 1
ATOM 2900 O O . GLY A 1 357 ? 11.726 -18.981 -17.935 1.00 87.75 357 GLY A O 1
ATOM 2901 N N . MET A 1 358 ? 13.173 -17.285 -18.155 1.00 92.31 358 MET A N 1
ATOM 2902 C CA . MET A 1 358 ? 13.604 -17.317 -16.757 1.00 92.31 358 MET A CA 1
ATOM 2903 C C . MET A 1 358 ? 12.528 -16.788 -15.818 1.00 92.31 358 MET A C 1
ATOM 2905 O O . MET A 1 358 ? 12.275 -17.432 -14.804 1.00 92.31 358 MET A O 1
ATOM 2909 N N . MET A 1 359 ? 11.834 -15.708 -16.190 1.00 92.62 359 MET A N 1
ATOM 2910 C CA . MET A 1 359 ? 10.732 -15.194 -15.373 1.00 92.62 359 MET A CA 1
ATOM 2911 C C . MET A 1 359 ? 9.612 -16.233 -15.218 1.00 92.62 359 MET A C 1
ATOM 2913 O O . MET A 1 359 ? 9.127 -16.471 -14.120 1.00 92.62 359 MET A O 1
ATOM 2917 N N . GLN A 1 360 ? 9.307 -16.974 -16.287 1.00 91.12 360 GLN A N 1
ATOM 2918 C CA . GLN A 1 360 ? 8.338 -18.075 -16.250 1.00 91.12 360 GLN A CA 1
ATOM 2919 C C . GLN A 1 360 ? 8.753 -19.218 -15.319 1.00 91.12 360 GLN A C 1
ATOM 2921 O O . GLN A 1 360 ? 7.907 -19.861 -14.699 1.00 91.12 360 GLN A O 1
ATOM 2926 N N . LYS A 1 361 ? 10.059 -19.490 -15.201 1.00 93.44 361 LYS A N 1
ATOM 2927 C CA . LYS A 1 361 ? 10.560 -20.467 -14.226 1.00 93.44 361 LYS A CA 1
ATOM 2928 C C . LYS A 1 361 ? 10.383 -19.957 -12.801 1.00 93.44 361 LYS A C 1
ATOM 2930 O O . LYS A 1 361 ? 9.956 -20.743 -11.964 1.00 93.44 361 LYS A O 1
ATOM 2935 N N . PHE A 1 362 ? 10.677 -18.685 -12.534 1.00 95.31 362 PHE A N 1
ATOM 2936 C CA . PHE A 1 362 ? 10.459 -18.103 -11.209 1.00 95.31 362 PHE A CA 1
ATOM 2937 C C . PHE A 1 362 ? 8.978 -18.125 -10.832 1.00 95.31 362 PHE A C 1
ATOM 2939 O O . PHE A 1 362 ? 8.621 -18.771 -9.855 1.00 95.31 362 PHE A O 1
ATOM 2946 N N . TYR A 1 363 ? 8.101 -17.619 -11.698 1.00 94.00 363 TYR A N 1
ATOM 2947 C CA . TYR A 1 363 ? 6.652 -17.676 -11.491 1.00 94.00 363 TYR A CA 1
ATOM 2948 C C . TYR A 1 363 ? 6.121 -19.097 -11.234 1.00 94.00 363 TYR A C 1
ATOM 2950 O O . TYR A 1 363 ? 5.223 -19.316 -10.427 1.00 94.00 363 TYR A O 1
ATOM 2958 N N . LYS A 1 364 ? 6.664 -20.107 -11.922 1.00 93.50 364 LYS A N 1
ATOM 2959 C CA . LYS A 1 364 ? 6.208 -21.491 -11.749 1.00 93.50 364 LYS A CA 1
ATOM 2960 C C . LYS A 1 364 ? 6.659 -22.122 -10.430 1.00 93.50 364 LYS A C 1
ATOM 2962 O O . LYS A 1 364 ? 5.928 -22.953 -9.900 1.00 93.50 364 LYS A O 1
ATOM 2967 N N . TYR A 1 365 ? 7.878 -21.833 -9.981 1.00 94.81 365 TYR A N 1
ATOM 2968 C CA . TYR A 1 365 ? 8.520 -22.586 -8.896 1.00 94.81 365 TYR A CA 1
ATOM 2969 C C . TYR A 1 365 ? 8.677 -21.806 -7.589 1.00 94.81 365 TYR A C 1
ATOM 2971 O O . TYR A 1 365 ? 8.972 -22.438 -6.580 1.00 94.81 365 TYR A O 1
ATOM 2979 N N . HIS A 1 366 ? 8.494 -20.487 -7.620 1.00 96.00 366 HIS A N 1
ATOM 2980 C CA . HIS A 1 366 ? 8.718 -19.593 -6.482 1.00 96.00 366 HIS A CA 1
ATOM 2981 C C . HIS A 1 366 ? 7.470 -18.781 -6.117 1.00 96.00 366 HIS A C 1
ATOM 2983 O O . HIS A 1 366 ? 7.251 -18.521 -4.944 1.00 96.00 366 HIS A O 1
ATOM 2989 N N . PHE A 1 367 ? 6.588 -18.494 -7.080 1.00 95.75 367 PHE A N 1
ATOM 2990 C CA . PHE A 1 367 ? 5.329 -17.803 -6.807 1.00 95.75 367 PHE A CA 1
ATOM 2991 C C . PHE A 1 367 ? 4.187 -18.784 -6.503 1.00 95.75 367 PHE A C 1
ATOM 2993 O O . PHE A 1 367 ? 3.841 -19.644 -7.331 1.00 95.75 367 PHE A O 1
ATOM 3000 N N . ALA A 1 368 ? 3.618 -18.665 -5.303 1.00 95.19 368 ALA A N 1
ATOM 3001 C CA . ALA A 1 368 ? 2.624 -19.592 -4.772 1.00 95.19 368 ALA A CA 1
ATOM 3002 C C . ALA A 1 368 ? 1.279 -19.525 -5.525 1.00 95.19 368 ALA A C 1
ATOM 3004 O O . ALA A 1 368 ? 0.867 -18.479 -6.023 1.00 95.19 368 ALA A O 1
ATOM 3005 N N . ASP A 1 369 ? 0.595 -20.668 -5.648 1.00 93.25 369 ASP A N 1
ATOM 3006 C CA . ASP A 1 369 ? -0.623 -20.782 -6.467 1.00 93.25 369 ASP A CA 1
ATOM 3007 C C . ASP A 1 369 ? -1.815 -20.001 -5.898 1.00 93.25 369 ASP A C 1
ATOM 3009 O O . ASP A 1 369 ? -2.625 -19.489 -6.667 1.00 93.25 369 ASP A O 1
ATOM 3013 N N . ASP A 1 370 ? -1.908 -19.874 -4.576 1.00 93.69 370 ASP A N 1
ATOM 3014 C CA . ASP A 1 370 ? -2.939 -19.106 -3.868 1.00 93.69 370 ASP A CA 1
ATOM 3015 C C . ASP A 1 370 ? -2.792 -17.589 -4.034 1.00 93.69 370 ASP A C 1
ATOM 3017 O O . ASP A 1 370 ? -3.695 -16.848 -3.661 1.00 93.69 370 ASP A O 1
ATOM 3021 N N . ARG A 1 371 ? -1.690 -17.130 -4.635 1.00 94.88 371 ARG A N 1
ATOM 3022 C CA . ARG A 1 371 ? -1.418 -15.713 -4.911 1.00 94.88 371 ARG A CA 1
ATOM 3023 C C . ARG A 1 371 ? -1.645 -15.328 -6.366 1.00 94.88 371 ARG A C 1
ATOM 3025 O O . ARG A 1 371 ? -1.750 -14.146 -6.688 1.00 94.88 371 ARG A O 1
ATOM 3032 N N . LYS A 1 372 ? -1.724 -16.310 -7.264 1.00 92.88 372 LYS A N 1
ATOM 3033 C CA . LYS A 1 372 ? -1.899 -16.077 -8.702 1.00 92.88 372 LYS A CA 1
ATOM 3034 C C . LYS A 1 372 ? -3.283 -15.510 -8.981 1.00 92.88 372 LYS A C 1
ATOM 3036 O O . LYS A 1 372 ? -4.288 -16.069 -8.553 1.00 92.88 372 LYS A O 1
ATOM 3041 N N . GLY A 1 373 ? -3.329 -14.422 -9.748 1.00 91.50 373 GLY A N 1
ATOM 3042 C CA . GLY A 1 373 ? -4.569 -13.684 -9.996 1.00 91.50 373 GLY A CA 1
ATOM 3043 C C . GLY A 1 373 ? -5.006 -12.783 -8.838 1.00 91.50 373 GLY A C 1
ATOM 3044 O O . GLY A 1 373 ? -6.086 -12.217 -8.929 1.00 91.50 373 GLY A O 1
ATOM 3045 N N . ILE A 1 374 ? -4.168 -12.630 -7.808 1.00 95.69 374 ILE A N 1
ATOM 3046 C CA . ILE A 1 374 ? -4.343 -11.673 -6.706 1.00 95.69 374 ILE A CA 1
ATOM 3047 C C . ILE A 1 374 ? -3.136 -10.729 -6.655 1.00 95.69 374 ILE A C 1
ATOM 3049 O O . ILE A 1 374 ? -3.291 -9.518 -6.682 1.00 95.69 374 ILE A O 1
ATOM 3053 N N . PHE A 1 375 ? -1.924 -11.290 -6.633 1.00 97.50 375 PHE A N 1
ATOM 3054 C CA . PHE A 1 375 ? -0.679 -10.531 -6.573 1.00 97.50 375 PHE A CA 1
ATOM 3055 C C . PHE A 1 375 ? -0.044 -10.371 -7.955 1.00 97.50 375 PHE A C 1
ATOM 3057 O O . PHE A 1 375 ? 0.005 -11.315 -8.749 1.00 97.50 375 PHE A O 1
ATOM 3064 N N . HIS A 1 376 ? 0.557 -9.208 -8.182 1.00 97.56 376 HIS A N 1
ATOM 3065 C CA . HIS A 1 376 ? 1.570 -9.002 -9.207 1.00 97.56 376 HIS A CA 1
ATOM 3066 C C . HIS A 1 376 ? 2.912 -9.555 -8.704 1.00 97.56 376 HIS A C 1
ATOM 3068 O O . HIS A 1 376 ? 3.358 -9.197 -7.617 1.00 97.56 376 HIS A O 1
ATOM 3074 N N . TYR A 1 377 ? 3.583 -10.407 -9.478 1.00 97.75 377 TYR A N 1
ATOM 3075 C CA . TYR A 1 377 ? 4.858 -11.014 -9.089 1.00 97.75 377 TYR A CA 1
ATOM 3076 C C . TYR A 1 377 ? 6.055 -10.297 -9.726 1.00 97.75 377 TYR A C 1
ATOM 3078 O O . TYR A 1 377 ? 6.275 -10.358 -10.942 1.00 97.75 377 TYR A O 1
ATOM 3086 N N . ALA A 1 378 ? 6.864 -9.642 -8.899 1.00 98.19 378 ALA A N 1
ATOM 3087 C CA . ALA A 1 378 ? 8.030 -8.880 -9.316 1.00 98.19 378 ALA A CA 1
ATOM 3088 C C . ALA A 1 378 ? 9.336 -9.535 -8.852 1.00 98.19 378 ALA A C 1
ATOM 3090 O O . ALA A 1 378 ? 9.457 -10.006 -7.725 1.00 98.19 378 ALA A O 1
ATOM 3091 N N . VAL A 1 379 ? 10.366 -9.497 -9.702 1.00 98.25 379 VAL A N 1
ATOM 3092 C CA . VAL A 1 379 ? 11.723 -9.934 -9.329 1.00 98.25 379 VAL A CA 1
ATOM 3093 C C . VAL A 1 379 ? 12.733 -8.815 -9.552 1.00 98.25 379 VAL A C 1
ATOM 3095 O O . VAL A 1 379 ? 12.901 -8.315 -10.672 1.00 98.25 379 VAL A O 1
ATOM 3098 N N . ILE A 1 380 ? 13.482 -8.471 -8.504 1.00 98.12 380 ILE A N 1
ATOM 3099 C CA . ILE A 1 380 ? 14.621 -7.556 -8.596 1.00 98.12 380 ILE A CA 1
ATOM 3100 C C . ILE A 1 380 ? 15.865 -8.342 -9.022 1.00 98.12 380 ILE A C 1
ATOM 3102 O O . ILE A 1 380 ? 16.502 -9.045 -8.239 1.00 98.12 380 ILE A O 1
ATOM 3106 N N . ALA A 1 381 ? 16.227 -8.217 -10.295 1.00 96.44 381 ALA A N 1
ATOM 3107 C CA . ALA A 1 381 ? 17.298 -8.965 -10.941 1.00 96.44 381 ALA A CA 1
ATOM 3108 C C . ALA A 1 381 ? 18.564 -8.118 -11.154 1.00 96.44 381 ALA A C 1
ATOM 3110 O O . ALA A 1 381 ? 18.571 -6.899 -11.008 1.00 96.44 381 ALA A O 1
ATOM 3111 N N . TYR A 1 382 ? 19.669 -8.743 -11.566 1.00 95.31 382 TYR A N 1
ATOM 3112 C CA . TYR A 1 382 ? 20.898 -8.005 -11.882 1.00 95.31 382 TYR A CA 1
ATOM 3113 C C . TYR A 1 382 ? 20.751 -7.096 -13.120 1.00 95.31 382 TYR A C 1
ATOM 3115 O O . TYR A 1 382 ? 21.083 -5.908 -13.052 1.00 95.31 382 TYR A O 1
ATOM 3123 N N . ALA A 1 383 ? 20.251 -7.634 -14.238 1.00 93.00 383 ALA A N 1
ATOM 3124 C CA . ALA A 1 383 ? 19.990 -6.884 -15.469 1.00 93.00 383 ALA A CA 1
ATOM 3125 C C . ALA A 1 383 ? 18.716 -7.387 -16.176 1.00 93.00 383 ALA A C 1
ATOM 3127 O O . ALA A 1 383 ? 18.722 -8.444 -16.812 1.00 93.00 383 ALA A O 1
ATOM 3128 N N . SER A 1 384 ? 17.639 -6.613 -16.054 1.00 90.81 384 SER A N 1
ATOM 3129 C CA . SER A 1 384 ? 16.314 -6.847 -16.646 1.00 90.81 384 SER A CA 1
ATOM 3130 C C . SER A 1 384 ? 15.550 -5.527 -16.888 1.00 90.81 384 SER A C 1
ATOM 3132 O O . SER A 1 384 ? 16.133 -4.449 -16.752 1.00 90.81 384 SER A O 1
ATOM 3134 N N . GLY A 1 385 ? 14.268 -5.591 -17.230 1.00 85.25 385 GLY A N 1
ATOM 3135 C CA . GLY A 1 385 ? 13.387 -4.431 -17.421 1.00 85.25 385 GLY A CA 1
ATOM 3136 C C . GLY A 1 385 ? 12.335 -4.759 -18.463 1.00 85.25 385 GLY A C 1
ATOM 3137 O O . GLY A 1 385 ? 12.496 -4.352 -19.611 1.00 85.25 385 GLY A O 1
ATOM 3138 N N . PHE A 1 386 ? 11.410 -5.639 -18.072 1.00 88.88 386 PHE A N 1
ATOM 3139 C CA . PHE A 1 386 ? 10.289 -6.091 -18.893 1.00 88.88 386 PHE A CA 1
ATOM 3140 C C . PHE A 1 386 ? 9.147 -6.584 -18.002 1.00 88.88 386 PHE A C 1
ATOM 3142 O O . PHE A 1 386 ? 9.394 -7.286 -17.002 1.00 88.88 386 PHE A O 1
ATOM 3149 N N . CYS A 1 387 ? 7.923 -6.325 -18.453 1.00 90.31 387 CYS A N 1
ATOM 3150 C CA . CYS A 1 387 ? 6.723 -7.039 -18.062 1.00 90.31 387 CYS A CA 1
ATOM 3151 C C . CYS A 1 387 ? 6.629 -8.344 -18.869 1.00 90.31 387 CYS A C 1
ATOM 3153 O O . CYS A 1 387 ? 6.843 -8.378 -20.084 1.00 90.31 387 CYS A O 1
ATOM 3155 N N . HIS A 1 388 ? 6.395 -9.463 -18.185 1.00 88.94 388 HIS A N 1
ATOM 3156 C CA . HIS A 1 388 ? 6.405 -10.792 -18.796 1.00 88.94 388 HIS A CA 1
ATOM 3157 C C . HIS A 1 388 ? 4.994 -11.377 -18.773 1.00 88.94 388 HIS A C 1
ATOM 3159 O O . HIS A 1 388 ? 4.428 -11.539 -17.688 1.00 88.94 388 HIS A O 1
ATOM 3165 N N . PRO A 1 389 ? 4.441 -11.793 -19.925 1.00 85.75 389 PRO A N 1
ATOM 3166 C CA . PRO A 1 389 ? 3.201 -12.545 -19.917 1.00 85.75 389 PRO A CA 1
ATOM 3167 C C . PRO A 1 389 ? 3.442 -13.930 -19.322 1.00 85.75 389 PRO A C 1
ATOM 3169 O O . PRO A 1 389 ? 4.355 -14.642 -19.752 1.00 85.75 389 PRO A O 1
ATOM 3172 N N . GLN A 1 390 ? 2.624 -14.356 -18.364 1.00 82.38 390 GLN A N 1
ATOM 3173 C CA . GLN A 1 390 ? 2.714 -15.713 -17.833 1.00 82.38 390 GLN A CA 1
ATOM 3174 C C . GLN A 1 390 ? 2.252 -16.777 -18.854 1.00 82.38 390 GLN A C 1
ATOM 3176 O O . GLN A 1 390 ? 1.399 -16.541 -19.717 1.00 82.38 390 GLN A O 1
ATOM 3181 N N . SER A 1 391 ? 2.847 -17.972 -18.766 1.00 70.62 391 SER A N 1
ATOM 3182 C CA . SER A 1 391 ? 2.756 -19.041 -19.781 1.00 70.62 391 SER A CA 1
ATOM 3183 C C . SER A 1 391 ? 1.354 -19.653 -19.955 1.00 70.62 391 SER A C 1
ATOM 3185 O O . SER A 1 391 ? 1.082 -20.302 -20.964 1.00 70.62 391 SER A O 1
ATOM 3187 N N . TYR A 1 392 ? 0.466 -19.479 -18.982 1.00 72.00 392 TYR A N 1
ATOM 3188 C CA . TYR A 1 392 ? -0.883 -20.040 -18.895 1.00 72.00 392 TYR A CA 1
ATOM 3189 C C . TYR A 1 392 ? -1.950 -18.956 -19.068 1.00 72.00 392 TYR A C 1
ATOM 3191 O O . TYR A 1 392 ? -2.653 -18.579 -18.134 1.00 72.00 392 TYR A O 1
ATOM 3199 N N . GLY A 1 393 ? -2.104 -18.456 -20.292 1.00 77.12 393 GLY A N 1
ATOM 3200 C CA . GLY A 1 393 ? -3.194 -17.538 -20.632 1.00 77.12 393 GLY A CA 1
ATOM 3201 C C . GLY A 1 393 ? -2.768 -16.104 -20.912 1.00 77.12 393 GLY A C 1
ATOM 3202 O O . GLY A 1 393 ? -3.646 -15.252 -20.992 1.00 77.12 393 GLY A O 1
ATOM 3203 N N . ASN A 1 394 ? -1.471 -15.846 -21.114 1.00 86.12 394 ASN A N 1
ATOM 3204 C CA . ASN A 1 394 ? -0.970 -14.569 -21.626 1.00 86.12 394 ASN A CA 1
ATOM 3205 C C . ASN A 1 394 ? -1.427 -13.369 -20.781 1.00 86.12 394 ASN A C 1
ATOM 3207 O O . ASN A 1 394 ? -1.957 -12.389 -21.303 1.00 86.12 394 ASN A O 1
ATOM 3211 N N . ARG A 1 395 ? -1.304 -13.502 -19.459 1.00 90.06 395 ARG A N 1
ATOM 3212 C CA . ARG A 1 395 ? -1.655 -12.451 -18.498 1.00 90.06 395 ARG A CA 1
ATOM 3213 C C . ARG A 1 395 ? -0.401 -11.724 -18.044 1.00 90.06 395 ARG A C 1
ATOM 3215 O O . ARG A 1 395 ? 0.643 -12.357 -17.924 1.00 90.06 395 ARG A O 1
ATOM 3222 N N . TYR A 1 396 ? -0.513 -10.428 -17.806 1.00 91.69 396 TYR A N 1
ATOM 3223 C CA . TYR A 1 396 ? 0.608 -9.560 -17.452 1.00 91.69 396 TYR A CA 1
ATOM 3224 C C . TYR A 1 396 ? 0.661 -9.332 -15.941 1.00 91.69 396 TYR A C 1
ATOM 3226 O O . TYR A 1 396 ? 0.654 -8.206 -15.481 1.00 91.69 396 TYR A O 1
ATOM 3234 N N . ASP A 1 397 ? 0.691 -10.407 -15.159 1.00 92.12 397 ASP A N 1
ATOM 3235 C CA . ASP A 1 397 ? 0.779 -10.376 -13.693 1.00 92.12 397 ASP A CA 1
ATOM 3236 C C . ASP A 1 397 ? 2.220 -10.535 -13.188 1.00 92.12 397 ASP A C 1
ATOM 3238 O O . ASP A 1 397 ? 2.435 -10.754 -12.000 1.00 92.12 397 ASP A O 1
ATOM 3242 N N . THR A 1 398 ? 3.229 -10.450 -14.066 1.00 94.06 398 THR A N 1
ATOM 3243 C CA . THR A 1 398 ? 4.633 -10.628 -13.673 1.00 94.06 398 THR A CA 1
ATOM 3244 C C . THR A 1 398 ? 5.572 -9.656 -14.360 1.00 94.06 398 THR A C 1
ATOM 3246 O O . THR A 1 398 ? 5.418 -9.372 -15.546 1.00 94.06 398 THR A O 1
ATOM 3249 N N . PHE A 1 399 ? 6.601 -9.192 -13.656 1.00 95.88 399 PHE A N 1
ATOM 3250 C CA . PHE A 1 399 ? 7.615 -8.321 -14.246 1.00 95.88 399 PHE A CA 1
ATOM 3251 C C . PHE A 1 399 ? 8.966 -8.406 -13.534 1.00 95.88 399 PHE A C 1
ATOM 3253 O O . PHE A 1 399 ? 9.138 -9.044 -12.496 1.00 95.88 399 PHE A O 1
ATOM 3260 N N . THR A 1 400 ? 9.981 -7.792 -14.137 1.00 96.06 400 THR A N 1
ATOM 3261 C CA . THR A 1 400 ? 11.361 -7.854 -13.643 1.00 96.06 400 THR A CA 1
ATOM 3262 C C . THR A 1 400 ? 12.038 -6.500 -13.696 1.00 96.06 400 THR A C 1
ATOM 3264 O O . THR A 1 400 ? 11.984 -5.817 -14.716 1.00 96.06 400 THR A O 1
ATOM 3267 N N . ILE A 1 401 ? 12.770 -6.165 -12.637 1.00 95.56 401 ILE A N 1
ATOM 3268 C CA . ILE A 1 401 ? 13.415 -4.861 -12.466 1.00 95.56 401 ILE A CA 1
ATOM 3269 C C . ILE A 1 401 ? 14.926 -5.039 -12.387 1.00 95.56 401 ILE A C 1
ATOM 3271 O O . ILE A 1 401 ? 15.431 -5.932 -11.708 1.00 95.56 401 ILE A O 1
ATOM 3275 N N . SER A 1 402 ? 15.681 -4.174 -13.065 1.00 94.56 402 SER A N 1
ATOM 3276 C CA . SER A 1 402 ? 17.132 -4.098 -12.863 1.00 94.56 402 SER A CA 1
ATOM 3277 C C . SER A 1 402 ? 17.461 -3.478 -11.507 1.00 94.56 402 SER A C 1
ATOM 3279 O O . SER A 1 402 ? 17.181 -2.308 -11.298 1.00 94.56 402 SER A O 1
ATOM 3281 N N . GLY A 1 403 ? 18.157 -4.208 -10.637 1.00 93.00 403 GLY A N 1
ATOM 3282 C CA . GLY A 1 403 ? 18.629 -3.735 -9.331 1.00 93.00 403 GLY A CA 1
ATOM 3283 C C . GLY A 1 403 ? 20.140 -3.500 -9.227 1.00 93.00 403 GLY A C 1
ATOM 3284 O O . GLY A 1 403 ? 20.630 -3.053 -8.188 1.00 93.00 403 GLY A O 1
ATOM 3285 N N . SER A 1 404 ? 20.931 -3.802 -10.263 1.00 92.69 404 SER A N 1
ATOM 3286 C CA . SER A 1 404 ? 22.392 -3.706 -10.149 1.00 92.69 404 SER A CA 1
ATOM 3287 C C . SER A 1 404 ? 22.936 -2.280 -10.263 1.00 92.69 404 SER A C 1
ATOM 3289 O O . SER A 1 404 ? 22.532 -1.468 -11.103 1.00 92.69 404 SER A O 1
ATOM 3291 N N . LYS A 1 405 ? 23.987 -1.999 -9.480 1.00 88.94 405 LYS A N 1
ATOM 3292 C CA . LYS A 1 405 ? 24.752 -0.742 -9.582 1.00 88.94 405 LYS A CA 1
ATOM 3293 C C . LYS A 1 405 ? 25.434 -0.577 -10.936 1.00 88.94 405 LYS A C 1
ATOM 3295 O O . LYS A 1 405 ? 25.768 0.547 -11.320 1.00 88.94 405 LYS A O 1
ATOM 3300 N N . GLU A 1 406 ? 25.683 -1.679 -11.639 1.00 89.38 406 GLU A N 1
ATOM 3301 C CA . GLU A 1 406 ? 26.286 -1.665 -12.963 1.00 89.38 406 GLU A CA 1
ATOM 3302 C C . GLU A 1 406 ? 25.315 -1.142 -14.022 1.00 89.38 406 GLU A C 1
ATOM 3304 O O . GLU A 1 406 ? 25.682 -0.211 -14.745 1.00 89.38 406 GLU A O 1
ATOM 3309 N N . VAL A 1 407 ? 24.084 -1.666 -14.074 1.00 88.69 407 VAL A N 1
ATOM 3310 C CA . VAL A 1 407 ? 23.042 -1.158 -14.981 1.00 88.69 407 VAL A CA 1
ATOM 3311 C C . VAL A 1 407 ? 22.753 0.307 -14.669 1.00 88.69 407 VAL A C 1
ATOM 3313 O O . VAL A 1 407 ? 22.877 1.146 -15.564 1.00 88.69 407 VAL A O 1
ATOM 3316 N N . PHE A 1 408 ? 22.532 0.646 -13.394 1.00 89.19 408 PHE A N 1
ATOM 3317 C CA . PHE A 1 408 ? 22.371 2.035 -12.954 1.00 89.19 408 PHE A CA 1
ATOM 3318 C C . PHE A 1 408 ? 23.529 2.933 -13.428 1.00 89.19 408 PHE A C 1
ATOM 3320 O O . PHE A 1 408 ? 23.328 3.982 -14.043 1.00 89.19 408 PHE A O 1
ATOM 3327 N N . SER A 1 409 ? 24.778 2.505 -13.214 1.00 87.69 409 SER A N 1
ATOM 3328 C CA . SER A 1 409 ? 25.957 3.285 -13.613 1.00 87.69 409 SER A CA 1
ATOM 3329 C C . SER A 1 409 ? 26.075 3.483 -15.123 1.00 87.69 409 SER A C 1
ATOM 3331 O O . SER A 1 409 ? 26.626 4.504 -15.539 1.00 87.69 409 SER A O 1
ATOM 3333 N N . ARG A 1 410 ? 25.614 2.520 -15.933 1.00 85.44 410 ARG A N 1
ATOM 3334 C CA . ARG A 1 410 ? 25.586 2.626 -17.400 1.00 85.44 410 ARG A CA 1
ATOM 3335 C C . ARG A 1 410 ? 24.513 3.617 -17.848 1.00 85.44 410 ARG A C 1
ATOM 3337 O O . ARG A 1 410 ? 24.831 4.506 -18.636 1.00 85.44 410 ARG A O 1
ATOM 3344 N N . VAL A 1 411 ? 23.302 3.522 -17.291 1.00 81.81 411 VAL A N 1
ATOM 3345 C CA . VAL A 1 411 ? 22.175 4.429 -17.582 1.00 81.81 411 VAL A CA 1
ATOM 3346 C C . VAL A 1 411 ? 22.545 5.883 -17.273 1.00 81.81 411 VAL A C 1
ATOM 3348 O O . VAL A 1 411 ? 22.350 6.766 -18.105 1.00 81.81 411 VAL A O 1
ATOM 3351 N N . PHE A 1 412 ? 23.173 6.131 -16.120 1.00 81.38 412 PHE A N 1
ATOM 3352 C CA . PHE A 1 412 ? 23.565 7.479 -15.692 1.00 81.38 412 PHE A CA 1
ATOM 3353 C C . PHE A 1 412 ? 25.008 7.863 -16.060 1.00 81.38 412 PHE A C 1
ATOM 3355 O O . PHE A 1 412 ? 25.508 8.895 -15.607 1.00 81.38 412 PHE A O 1
ATOM 3362 N N . MET A 1 413 ? 25.701 7.082 -16.900 1.00 82.62 413 MET A N 1
ATOM 3363 C CA . MET A 1 413 ? 27.083 7.365 -17.317 1.00 82.62 413 MET A CA 1
ATOM 3364 C C . MET A 1 413 ? 27.278 8.787 -17.883 1.00 82.62 413 MET A C 1
ATOM 3366 O O . MET A 1 413 ? 28.264 9.419 -17.489 1.00 82.62 413 MET A O 1
ATOM 3370 N N . PRO A 1 414 ? 26.378 9.330 -18.731 1.00 77.88 414 PRO A N 1
ATOM 3371 C CA . PRO A 1 414 ? 26.513 10.691 -19.259 1.00 77.88 414 PRO A CA 1
ATOM 3372 C C . PRO A 1 414 ? 26.286 11.795 -18.214 1.00 77.88 414 PRO A C 1
ATOM 3374 O O . PRO A 1 414 ? 26.562 12.962 -18.493 1.00 77.88 414 PRO A O 1
ATOM 3377 N N . TYR A 1 415 ? 25.811 11.453 -17.008 1.00 78.69 415 TYR A N 1
ATOM 3378 C CA . TYR A 1 415 ? 25.379 12.411 -15.989 1.00 78.69 415 TYR A CA 1
ATOM 3379 C C . TYR A 1 415 ? 26.036 12.150 -14.620 1.00 78.69 415 TYR A C 1
ATOM 3381 O O . TYR A 1 415 ? 25.389 11.661 -13.688 1.00 78.69 415 TYR A O 1
ATOM 3389 N N . PRO A 1 416 ? 27.317 12.532 -14.435 1.00 79.75 416 PRO A N 1
ATOM 3390 C CA . PRO A 1 416 ? 28.074 12.244 -13.212 1.00 79.75 416 PRO A CA 1
ATOM 3391 C C . PRO A 1 416 ? 27.400 12.710 -11.912 1.00 79.75 416 PRO A C 1
ATOM 3393 O O . PRO A 1 416 ? 27.538 12.053 -10.883 1.00 79.75 416 PRO A O 1
ATOM 3396 N N . ARG A 1 417 ? 26.651 13.823 -11.950 1.00 80.31 417 ARG A N 1
ATOM 3397 C CA . ARG A 1 417 ? 25.932 14.353 -10.777 1.00 80.31 417 ARG A CA 1
ATOM 3398 C C . ARG A 1 417 ? 24.886 13.372 -10.236 1.00 80.31 417 ARG A C 1
ATOM 3400 O O . ARG A 1 417 ? 24.799 13.221 -9.024 1.00 80.31 417 ARG A O 1
ATOM 3407 N N . TYR A 1 418 ? 24.140 12.708 -11.118 1.00 82.19 418 TYR A N 1
ATOM 3408 C CA . TYR A 1 418 ? 23.115 11.723 -10.755 1.00 82.19 418 TYR A CA 1
ATOM 3409 C C . TYR A 1 418 ? 23.744 10.359 -10.460 1.00 82.19 418 TYR A C 1
ATOM 3411 O O . TYR A 1 418 ? 23.452 9.744 -9.442 1.00 82.19 418 TYR A O 1
ATOM 3419 N N . ARG A 1 419 ? 24.720 9.943 -11.275 1.00 83.25 419 ARG A N 1
ATOM 3420 C CA . ARG A 1 419 ? 25.428 8.662 -11.122 1.00 83.25 419 ARG A CA 1
ATOM 3421 C C . ARG A 1 419 ? 26.055 8.445 -9.740 1.00 83.25 419 ARG A C 1
ATOM 3423 O O . ARG A 1 419 ? 26.127 7.314 -9.274 1.00 83.25 419 ARG A O 1
ATOM 3430 N N . PHE A 1 420 ? 26.577 9.497 -9.111 1.00 84.62 420 PHE A N 1
ATOM 3431 C CA . PHE A 1 420 ? 27.261 9.398 -7.813 1.00 84.62 420 PHE A CA 1
ATOM 3432 C C . PHE A 1 420 ? 26.416 9.893 -6.630 1.00 84.62 420 PHE A C 1
ATOM 3434 O O . PHE A 1 420 ? 26.922 9.971 -5.499 1.00 84.62 420 PHE A O 1
ATOM 3441 N N . ASN A 1 421 ? 25.148 10.234 -6.881 1.00 87.31 421 ASN A N 1
ATOM 3442 C CA . ASN A 1 421 ? 24.188 10.550 -5.837 1.00 87.31 421 ASN A CA 1
ATOM 3443 C C . ASN A 1 421 ? 23.421 9.273 -5.454 1.00 87.31 421 ASN A C 1
ATOM 3445 O O . ASN A 1 421 ? 22.702 8.735 -6.294 1.00 87.31 421 ASN A O 1
ATOM 3449 N N . PRO A 1 422 ? 23.545 8.778 -4.210 1.00 89.31 422 PRO A N 1
ATOM 3450 C CA . PRO A 1 422 ? 22.828 7.577 -3.792 1.00 89.31 422 PRO A CA 1
ATOM 3451 C C . PRO A 1 422 ? 21.307 7.736 -3.901 1.00 89.31 422 PRO A C 1
ATOM 3453 O O . PRO A 1 422 ? 20.656 6.787 -4.308 1.00 89.31 422 PRO A O 1
ATOM 3456 N N . ARG A 1 423 ? 20.744 8.931 -3.658 1.00 91.69 423 ARG A N 1
ATOM 3457 C CA . ARG A 1 423 ? 19.292 9.183 -3.767 1.00 91.69 423 ARG A CA 1
ATOM 3458 C C . ARG A 1 423 ? 18.741 8.880 -5.162 1.00 91.69 423 ARG A C 1
ATOM 3460 O O . ARG A 1 423 ? 17.627 8.393 -5.301 1.00 91.69 423 ARG A O 1
ATOM 3467 N N . THR A 1 424 ? 19.541 9.130 -6.202 1.00 90.00 424 THR A N 1
ATOM 3468 C CA . THR A 1 424 ? 19.155 8.845 -7.589 1.00 90.00 424 THR A CA 1
ATOM 3469 C C . THR A 1 424 ? 18.902 7.357 -7.807 1.00 90.00 424 THR A C 1
ATOM 3471 O O . THR A 1 424 ? 18.004 7.027 -8.568 1.00 90.00 424 THR A O 1
ATOM 3474 N N . PHE A 1 425 ? 19.637 6.464 -7.137 1.00 91.38 425 PHE A N 1
ATOM 3475 C CA . PHE A 1 425 ? 19.413 5.022 -7.259 1.00 91.38 425 PHE A CA 1
ATOM 3476 C C . PHE A 1 425 ? 18.012 4.620 -6.780 1.00 91.38 425 PHE A C 1
ATOM 3478 O O . PHE A 1 425 ? 17.333 3.878 -7.476 1.00 91.38 425 PHE A O 1
ATOM 3485 N N . TYR A 1 426 ? 17.553 5.167 -5.654 1.00 94.62 426 TYR A N 1
ATOM 3486 C CA . TYR A 1 426 ? 16.235 4.858 -5.090 1.00 94.62 426 TYR A CA 1
ATOM 3487 C C . TYR A 1 426 ? 15.087 5.420 -5.935 1.00 94.62 426 TYR A C 1
ATOM 3489 O O . TYR A 1 426 ? 14.116 4.714 -6.198 1.00 94.62 426 TYR A O 1
ATOM 3497 N N . ILE A 1 427 ? 15.218 6.661 -6.422 1.00 93.19 427 ILE A N 1
ATOM 3498 C CA . ILE A 1 427 ? 14.231 7.255 -7.345 1.00 93.19 427 ILE A CA 1
ATOM 3499 C C . ILE A 1 427 ? 14.178 6.447 -8.645 1.00 93.19 427 ILE A C 1
ATOM 3501 O O . ILE A 1 427 ? 13.102 6.185 -9.167 1.00 93.19 427 ILE A O 1
ATOM 3505 N N . TRP A 1 428 ? 15.342 6.043 -9.161 1.00 91.88 428 TRP A N 1
ATOM 3506 C CA . TRP A 1 428 ? 15.443 5.232 -10.370 1.00 91.88 428 TRP A CA 1
ATOM 3507 C C . TRP A 1 428 ? 14.781 3.862 -10.207 1.00 91.88 428 TRP A C 1
ATOM 3509 O O . TRP A 1 428 ? 14.018 3.464 -11.079 1.00 91.88 428 TRP A O 1
ATOM 3519 N N . MET A 1 429 ? 15.032 3.173 -9.090 1.00 94.06 429 MET A N 1
ATOM 3520 C CA . MET A 1 429 ? 14.399 1.890 -8.776 1.00 94.06 429 MET A CA 1
ATOM 3521 C C . MET A 1 429 ? 12.878 2.017 -8.686 1.00 94.06 429 MET A C 1
ATOM 3523 O O . MET A 1 429 ? 12.184 1.230 -9.314 1.00 94.06 429 MET A O 1
ATOM 3527 N N . ALA A 1 430 ? 12.364 3.021 -7.966 1.00 96.12 430 ALA A N 1
ATOM 3528 C CA . ALA A 1 430 ? 10.923 3.263 -7.865 1.00 96.12 430 ALA A CA 1
ATOM 3529 C C . ALA A 1 430 ? 10.306 3.579 -9.237 1.00 96.12 430 ALA A C 1
ATOM 3531 O O . ALA A 1 430 ? 9.270 3.032 -9.589 1.00 96.12 430 ALA A O 1
ATOM 3532 N N . SER A 1 431 ? 10.970 4.427 -10.032 1.00 94.12 431 SER A N 1
ATOM 3533 C CA . SER A 1 431 ? 10.520 4.831 -11.371 1.00 94.12 431 SER A CA 1
ATOM 3534 C C . SER A 1 431 ? 10.476 3.646 -12.336 1.00 94.12 431 SER A C 1
ATOM 3536 O O . SER A 1 431 ? 9.487 3.473 -13.041 1.00 94.12 431 SER A O 1
ATOM 3538 N N . LEU A 1 432 ? 11.514 2.801 -12.333 1.00 93.06 432 LEU A N 1
ATOM 3539 C CA . LEU A 1 432 ? 11.564 1.586 -13.146 1.00 93.06 432 LEU A CA 1
ATOM 3540 C C . LEU A 1 432 ? 10.520 0.560 -12.686 1.00 93.06 432 LEU A C 1
ATOM 3542 O O . LEU A 1 432 ? 9.895 -0.080 -13.519 1.00 93.06 432 LEU A O 1
ATOM 3546 N N . PHE A 1 433 ? 10.309 0.421 -11.377 1.00 97.38 433 PHE A N 1
ATOM 3547 C CA . PHE A 1 433 ? 9.276 -0.457 -10.834 1.00 97.38 433 PHE A CA 1
ATOM 3548 C C . PHE A 1 433 ? 7.878 -0.009 -11.261 1.00 97.38 433 PHE A C 1
ATOM 3550 O O . PHE A 1 433 ? 7.119 -0.806 -11.801 1.00 97.38 433 PHE A O 1
ATOM 3557 N N . MET A 1 434 ? 7.574 1.279 -11.080 1.00 97.50 434 MET A N 1
ATOM 3558 C CA . MET A 1 434 ? 6.314 1.882 -11.511 1.00 97.50 434 MET A CA 1
ATOM 3559 C C . MET A 1 434 ? 6.099 1.710 -13.016 1.00 97.50 434 MET A C 1
ATOM 3561 O O . MET A 1 434 ? 5.000 1.393 -13.436 1.00 97.50 434 MET A O 1
ATOM 3565 N N . HIS A 1 435 ? 7.146 1.862 -13.826 1.00 95.62 435 HIS A N 1
ATOM 3566 C CA . HIS A 1 435 ? 7.072 1.656 -15.271 1.00 95.62 435 HIS A CA 1
ATOM 3567 C C . HIS A 1 435 ? 6.599 0.239 -15.636 1.00 95.62 435 HIS A C 1
ATOM 3569 O O . HIS A 1 435 ? 5.610 0.080 -16.347 1.00 95.62 435 HIS A O 1
ATOM 3575 N N . GLU A 1 436 ? 7.253 -0.799 -15.106 1.00 95.75 436 GLU A N 1
ATOM 3576 C CA . GLU A 1 436 ? 6.867 -2.181 -15.425 1.00 95.75 436 GLU A CA 1
ATOM 3577 C C . GLU A 1 436 ? 5.516 -2.579 -14.810 1.00 95.75 436 GLU A C 1
ATOM 3579 O O . GLU A 1 436 ? 4.755 -3.338 -15.418 1.00 95.75 436 GLU A O 1
ATOM 3584 N N . LEU A 1 437 ? 5.193 -2.043 -13.626 1.00 97.75 437 LEU A N 1
ATOM 3585 C CA . LEU A 1 437 ? 3.863 -2.171 -13.032 1.00 97.75 437 LEU A CA 1
ATOM 3586 C C . LEU A 1 437 ? 2.809 -1.548 -13.961 1.00 97.75 437 LEU A C 1
ATOM 3588 O O . LEU A 1 437 ? 1.765 -2.152 -14.176 1.00 97.75 437 LEU A O 1
ATOM 3592 N N . GLY A 1 438 ? 3.101 -0.411 -14.596 1.00 97.19 438 GLY A N 1
ATOM 3593 C CA . GLY A 1 438 ? 2.219 0.244 -15.563 1.00 97.19 438 GLY A CA 1
ATOM 3594 C C . GLY A 1 438 ? 1.776 -0.674 -16.699 1.00 97.19 438 GLY A C 1
ATOM 3595 O O . GLY A 1 438 ? 0.592 -0.699 -17.035 1.00 97.19 438 GLY A O 1
ATOM 3596 N N . HIS A 1 439 ? 2.676 -1.504 -17.232 1.00 95.38 439 HIS A N 1
ATOM 3597 C CA . HIS A 1 439 ? 2.311 -2.526 -18.220 1.00 95.38 439 HIS A CA 1
ATOM 3598 C C . HIS A 1 439 ? 1.356 -3.579 -17.653 1.00 95.38 439 HIS A C 1
ATOM 3600 O O . HIS A 1 439 ? 0.394 -3.956 -18.320 1.00 95.38 439 HIS A O 1
ATOM 3606 N N . SER A 1 440 ? 1.562 -4.018 -16.407 1.00 95.31 440 SER A N 1
ATOM 3607 C CA . SER A 1 440 ? 0.624 -4.938 -15.743 1.00 95.31 440 SER A CA 1
ATOM 3608 C C . SER A 1 440 ? -0.745 -4.317 -15.446 1.00 95.31 440 SER A C 1
ATOM 3610 O O . SER A 1 440 ? -1.709 -5.047 -15.234 1.00 95.31 440 SER A O 1
ATOM 3612 N N . LEU A 1 441 ? -0.835 -2.985 -15.499 1.00 97.06 441 LEU A N 1
ATOM 3613 C CA . LEU A 1 441 ? -2.060 -2.195 -15.374 1.00 97.06 441 LEU A CA 1
ATOM 3614 C C . LEU A 1 441 ? -2.593 -1.715 -16.740 1.00 97.06 441 LEU A C 1
ATOM 3616 O O . LEU A 1 441 ? -3.440 -0.828 -16.805 1.00 97.06 441 LEU A O 1
ATOM 3620 N N . GLY A 1 442 ? -2.090 -2.266 -17.850 1.00 94.19 442 GLY A N 1
ATOM 3621 C CA . GLY A 1 442 ? -2.611 -2.007 -19.195 1.00 94.19 442 GLY A CA 1
ATOM 3622 C C . GLY A 1 442 ? -2.019 -0.799 -19.932 1.00 94.19 442 GLY A C 1
ATOM 3623 O O . GLY A 1 442 ? -2.444 -0.519 -21.056 1.00 94.19 442 GLY A O 1
ATOM 3624 N N . LEU A 1 443 ? -1.013 -0.107 -19.384 1.00 95.12 443 LEU A N 1
ATOM 3625 C CA . LEU A 1 443 ? -0.305 0.962 -20.101 1.00 95.12 443 LEU A CA 1
ATOM 3626 C C . LEU A 1 443 ? 0.609 0.362 -21.173 1.00 95.12 443 LEU A C 1
ATOM 3628 O O . LEU A 1 443 ? 1.729 -0.050 -20.893 1.00 95.12 443 LEU A O 1
ATOM 3632 N N . MET A 1 444 ? 0.131 0.306 -22.413 1.00 90.94 444 MET A N 1
ATOM 3633 C CA . MET A 1 444 ? 0.803 -0.426 -23.492 1.00 90.94 444 MET A CA 1
ATOM 3634 C C . MET A 1 444 ? 1.282 0.492 -24.626 1.00 90.94 444 MET A C 1
ATOM 3636 O O . MET A 1 444 ? 0.610 1.482 -24.950 1.00 90.94 444 MET A O 1
ATOM 3640 N N . PRO A 1 445 ? 2.408 0.163 -25.287 1.00 90.38 445 PRO A N 1
ATOM 3641 C CA . PRO A 1 445 ? 2.873 0.911 -26.447 1.00 90.38 445 PRO A CA 1
ATOM 3642 C C . PRO A 1 445 ? 1.879 0.846 -27.616 1.00 90.38 445 PRO A C 1
ATOM 3644 O O . PRO A 1 445 ? 0.938 0.043 -27.656 1.00 90.38 445 PRO A O 1
ATOM 3647 N N . ALA A 1 446 ? 2.076 1.717 -28.607 1.00 86.06 446 ALA A N 1
ATOM 3648 C CA . ALA A 1 446 ? 1.306 1.667 -29.847 1.00 86.06 446 ALA A CA 1
ATOM 3649 C C . ALA A 1 446 ? 1.412 0.277 -30.517 1.00 86.06 446 ALA A C 1
ATOM 3651 O O . ALA A 1 446 ? 2.478 -0.333 -30.494 1.00 86.06 446 ALA A O 1
ATOM 3652 N N . PRO A 1 447 ? 0.342 -0.219 -31.167 1.00 87.69 447 PRO A N 1
ATOM 3653 C CA . PRO A 1 447 ? -0.909 0.475 -31.485 1.00 87.69 447 PRO A CA 1
ATOM 3654 C C . PRO A 1 447 ? -1.984 0.417 -30.384 1.00 87.69 447 PRO A C 1
ATOM 3656 O O . PRO A 1 447 ? -3.106 0.847 -30.639 1.00 87.69 447 PRO A O 1
ATOM 3659 N N . TRP A 1 448 ? -1.683 -0.131 -29.205 1.00 87.88 448 TRP A N 1
ATOM 3660 C CA . TRP A 1 448 ? -2.702 -0.484 -28.211 1.00 87.88 448 TRP A CA 1
ATOM 3661 C C . TRP A 1 448 ? -3.219 0.711 -27.421 1.00 87.88 448 TRP A C 1
ATOM 3663 O O . TRP A 1 448 ? -4.430 0.855 -27.271 1.00 87.88 448 TRP A O 1
ATOM 3673 N N . TYR A 1 449 ? -2.318 1.584 -26.971 1.00 92.44 449 TYR A N 1
ATOM 3674 C CA . TYR A 1 449 ? -2.703 2.786 -26.237 1.00 92.44 449 TYR A CA 1
ATOM 3675 C C . TYR A 1 449 ? -1.889 4.012 -26.660 1.00 92.44 449 TYR A C 1
ATOM 3677 O O . TYR A 1 449 ? -2.398 4.848 -27.411 1.00 92.44 449 TYR A O 1
ATOM 3685 N N . CYS A 1 450 ? -0.623 4.122 -26.244 1.00 93.06 450 CYS A N 1
ATOM 3686 C CA . CYS A 1 450 ? 0.163 5.341 -26.440 1.00 93.06 450 CYS A CA 1
ATOM 3687 C C . CYS A 1 450 ? 1.513 5.047 -27.106 1.00 93.06 450 CYS A C 1
ATOM 3689 O O . CYS A 1 450 ? 2.331 4.289 -26.601 1.00 93.06 450 CYS A O 1
ATOM 3691 N N . GLY A 1 451 ? 1.790 5.698 -28.240 1.00 91.31 451 GLY A N 1
ATOM 3692 C CA . GLY A 1 451 ? 3.062 5.538 -28.963 1.00 91.31 451 GLY A CA 1
ATOM 3693 C C . GLY A 1 451 ? 4.276 6.197 -28.301 1.00 91.31 451 GLY A C 1
ATOM 3694 O O . GLY A 1 451 ? 5.381 6.092 -28.833 1.00 91.31 451 GLY A O 1
ATOM 3695 N N . GLY A 1 452 ? 4.081 6.920 -27.196 1.00 89.56 452 GLY A N 1
ATOM 3696 C CA . GLY A 1 452 ? 5.157 7.465 -26.370 1.00 89.56 452 GLY A CA 1
ATOM 3697 C C . GLY A 1 452 ? 5.702 6.453 -25.363 1.00 89.56 452 GLY A C 1
ATOM 3698 O O . GLY A 1 452 ? 6.861 6.574 -24.964 1.00 89.56 452 GLY A O 1
ATOM 3699 N N . ILE A 1 453 ? 4.891 5.456 -24.995 1.00 91.44 453 ILE A N 1
ATOM 3700 C CA . ILE A 1 453 ? 5.286 4.341 -24.132 1.00 91.44 453 ILE A CA 1
ATOM 3701 C C . ILE A 1 453 ? 6.321 3.495 -24.870 1.00 91.44 453 ILE A C 1
ATOM 3703 O O . ILE A 1 453 ? 6.138 3.190 -26.050 1.00 91.44 453 ILE A O 1
ATOM 3707 N N . ASP A 1 454 ? 7.435 3.205 -24.199 1.00 87.56 454 ASP A N 1
ATOM 3708 C CA . ASP A 1 454 ? 8.558 2.399 -24.705 1.00 87.56 454 ASP A CA 1
ATOM 3709 C C . ASP A 1 454 ? 9.048 2.746 -26.101 1.00 87.56 454 ASP A C 1
ATOM 3711 O O . ASP A 1 454 ? 9.559 1.896 -26.834 1.00 87.56 454 ASP A O 1
ATOM 3715 N N . ASN A 1 455 ? 8.928 4.014 -26.492 1.00 87.44 455 ASN A N 1
ATOM 3716 C CA . ASN A 1 455 ? 9.213 4.403 -27.859 1.00 87.44 455 ASN A CA 1
ATOM 3717 C C . ASN A 1 455 ? 10.694 4.155 -28.202 1.00 87.44 455 ASN A C 1
ATOM 3719 O O . ASN A 1 455 ? 11.593 4.942 -27.873 1.00 87.44 455 ASN A O 1
ATOM 3723 N N . ILE A 1 456 ? 10.950 3.062 -28.925 1.00 81.62 456 ILE A N 1
ATOM 3724 C CA . ILE A 1 456 ? 12.302 2.579 -29.219 1.00 81.62 456 ILE A CA 1
ATOM 3725 C C . ILE A 1 456 ? 13.102 3.563 -30.071 1.00 81.62 456 ILE A C 1
ATOM 3727 O O . ILE A 1 456 ? 14.335 3.564 -30.017 1.00 81.62 456 ILE A O 1
ATOM 3731 N N . SER A 1 457 ? 12.429 4.463 -30.801 1.00 84.25 457 SER A N 1
ATOM 3732 C CA . SER A 1 457 ? 13.103 5.506 -31.579 1.00 84.25 457 SER A CA 1
ATOM 3733 C C . SER A 1 457 ? 13.913 6.450 -30.695 1.00 84.25 457 SER A C 1
ATOM 3735 O O . SER A 1 457 ? 14.890 7.036 -31.160 1.00 84.25 457 SER A O 1
ATOM 3737 N N . MET A 1 458 ? 13.581 6.553 -29.406 1.00 80.81 458 MET A N 1
ATOM 3738 C CA . MET A 1 458 ? 14.322 7.347 -28.422 1.00 80.81 458 MET A CA 1
ATOM 3739 C C . MET A 1 458 ? 15.613 6.668 -27.939 1.00 80.81 458 MET A C 1
ATOM 3741 O O . MET A 1 458 ? 16.458 7.321 -27.313 1.00 80.81 458 MET A O 1
ATOM 3745 N N . VAL A 1 459 ? 15.803 5.384 -28.265 1.00 79.12 459 VAL A N 1
ATOM 3746 C CA . VAL A 1 459 ? 16.937 4.550 -27.854 1.00 79.12 459 VAL A CA 1
ATOM 3747 C C . VAL A 1 459 ? 17.723 4.109 -29.101 1.00 79.12 459 VAL A C 1
ATOM 3749 O O . VAL A 1 459 ? 17.486 3.030 -29.637 1.00 79.12 459 VAL A O 1
ATOM 3752 N N . PRO A 1 460 ? 18.727 4.884 -29.566 1.00 77.56 460 PRO A N 1
ATOM 3753 C CA . PRO A 1 460 ? 19.462 4.595 -30.803 1.00 77.56 460 PRO A CA 1
ATOM 3754 C C . PRO A 1 460 ? 20.076 3.196 -30.874 1.00 77.56 460 PRO A C 1
ATOM 3756 O O . PRO A 1 460 ? 20.221 2.645 -31.959 1.00 77.56 460 PRO A O 1
ATOM 3759 N N . GLY A 1 461 ? 20.445 2.617 -29.727 1.00 75.56 461 GLY A N 1
ATOM 3760 C CA . GLY A 1 461 ? 20.980 1.256 -29.652 1.00 75.56 461 GLY A CA 1
ATOM 3761 C C . GLY A 1 461 ? 19.961 0.154 -29.964 1.00 75.56 461 GLY A C 1
ATOM 3762 O O . GLY A 1 461 ? 20.382 -0.959 -30.243 1.00 75.56 461 GLY A O 1
ATOM 3763 N N . ARG A 1 462 ? 18.657 0.460 -29.933 1.00 77.00 462 ARG A N 1
ATOM 3764 C CA . ARG A 1 462 ? 17.558 -0.454 -30.287 1.00 77.00 462 ARG A CA 1
ATOM 3765 C C . ARG A 1 462 ? 17.019 -0.222 -31.706 1.00 77.00 462 ARG A C 1
ATOM 3767 O O . ARG A 1 462 ? 16.218 -1.009 -32.188 1.00 77.00 462 ARG A O 1
ATOM 3774 N N . LEU A 1 463 ? 17.466 0.832 -32.396 1.00 84.00 463 LEU A N 1
ATOM 3775 C CA . LEU A 1 463 ? 17.086 1.084 -33.787 1.00 84.00 463 LEU A CA 1
ATOM 3776 C C . LEU A 1 463 ? 17.822 0.133 -34.752 1.00 84.00 463 LEU A C 1
ATOM 3778 O O . LEU A 1 463 ? 19.015 -0.111 -34.534 1.00 84.00 463 LEU A O 1
ATOM 3782 N N . PRO A 1 464 ? 17.175 -0.307 -35.853 1.00 86.94 464 PRO A N 1
ATOM 3783 C CA . PRO A 1 464 ? 17.739 -1.193 -36.872 1.00 86.94 464 PRO A CA 1
ATOM 3784 C C . PRO A 1 464 ? 19.199 -0.924 -37.254 1.00 86.94 464 PRO A C 1
ATOM 3786 O O . PRO A 1 464 ? 19.608 0.215 -37.496 1.00 86.94 464 PRO A O 1
ATOM 3789 N N . ASP A 1 465 ? 19.997 -1.986 -37.359 1.00 86.75 465 ASP A N 1
ATOM 3790 C CA . ASP A 1 465 ? 21.437 -1.905 -37.652 1.00 86.75 465 ASP A CA 1
ATOM 3791 C C . ASP A 1 465 ? 21.768 -1.371 -39.048 1.00 86.75 465 ASP A C 1
ATOM 3793 O O . ASP A 1 465 ? 22.872 -0.879 -39.278 1.00 86.75 465 ASP A O 1
ATOM 3797 N N . ASN A 1 466 ? 20.809 -1.417 -39.973 1.00 90.50 466 ASN A N 1
ATOM 3798 C CA . ASN A 1 466 ? 20.957 -0.862 -41.316 1.00 90.50 466 ASN A CA 1
ATOM 3799 C C . ASN A 1 466 ? 20.841 0.675 -41.369 1.00 90.50 466 ASN A C 1
ATOM 3801 O O . ASN A 1 466 ? 21.159 1.252 -42.408 1.00 90.50 466 ASN A O 1
ATOM 3805 N N . MET A 1 467 ? 20.425 1.344 -40.286 1.00 90.69 467 MET A N 1
ATOM 3806 C CA . MET A 1 467 ? 20.443 2.807 -40.197 1.00 90.69 467 MET A CA 1
ATOM 3807 C C . MET A 1 467 ? 21.828 3.334 -39.824 1.00 90.69 467 MET A C 1
ATOM 3809 O O . MET A 1 467 ? 22.470 2.868 -38.878 1.00 90.69 467 MET A O 1
ATOM 3813 N N . SER A 1 468 ? 22.262 4.393 -40.506 1.00 93.75 468 SER A N 1
ATOM 3814 C CA . SER A 1 468 ? 23.465 5.131 -40.128 1.00 93.75 468 SER A CA 1
ATOM 3815 C C . SER A 1 468 ? 23.299 5.811 -38.765 1.00 93.75 468 SER A C 1
ATOM 3817 O O . SER A 1 468 ? 22.198 6.150 -38.331 1.00 93.75 468 SER A O 1
ATOM 3819 N N . PHE A 1 469 ? 24.419 6.101 -38.099 1.00 89.56 469 PHE A N 1
ATOM 3820 C CA . PHE A 1 469 ? 24.414 6.832 -36.828 1.00 89.56 469 PHE A CA 1
ATOM 3821 C C . PHE A 1 469 ? 23.643 8.164 -36.908 1.00 89.56 469 PHE A C 1
ATOM 3823 O O . PHE A 1 469 ? 22.915 8.519 -35.984 1.00 89.56 469 PHE A O 1
ATOM 3830 N N . ILE A 1 470 ? 23.762 8.890 -38.027 1.00 91.75 470 ILE A N 1
ATOM 3831 C CA . ILE A 1 470 ? 23.072 10.173 -38.226 1.00 91.75 470 ILE A CA 1
ATOM 3832 C C . ILE A 1 470 ? 21.555 9.972 -38.316 1.00 91.75 470 ILE A C 1
ATOM 3834 O O . ILE A 1 470 ? 20.809 10.759 -37.737 1.00 91.75 470 ILE A O 1
ATOM 3838 N N . GLU A 1 471 ? 21.091 8.934 -39.012 1.00 92.44 471 GLU A N 1
ATOM 3839 C CA . GLU A 1 471 ? 19.663 8.604 -39.106 1.00 92.44 471 GLU A CA 1
ATOM 3840 C C . GLU A 1 471 ? 19.099 8.207 -37.743 1.00 92.44 471 GLU A C 1
ATOM 3842 O O . GLU A 1 471 ? 18.087 8.770 -37.324 1.00 92.44 471 GLU A O 1
ATOM 3847 N N . LYS A 1 472 ? 19.812 7.350 -36.999 1.00 88.44 472 LYS A N 1
ATOM 3848 C CA . LYS A 1 472 ? 19.428 6.957 -35.634 1.00 88.44 472 LYS A CA 1
ATOM 3849 C C . LYS A 1 472 ? 19.303 8.168 -34.703 1.00 88.44 472 LYS A C 1
ATOM 3851 O O . LYS A 1 472 ? 18.334 8.291 -33.957 1.00 88.44 472 LYS A O 1
ATOM 3856 N N . MET A 1 473 ? 20.247 9.110 -34.773 1.00 86.69 473 MET A N 1
ATOM 3857 C CA . MET A 1 473 ? 20.197 10.333 -33.963 1.00 86.69 473 MET A CA 1
ATOM 3858 C C . MET A 1 473 ? 19.077 11.296 -34.385 1.00 86.69 473 MET A C 1
ATOM 3860 O O . MET A 1 473 ? 18.486 11.946 -33.522 1.00 86.69 473 MET A O 1
ATOM 3864 N N . LYS A 1 474 ? 18.760 11.390 -35.684 1.00 88.12 474 LYS A N 1
ATOM 3865 C CA . LYS A 1 474 ? 17.618 12.180 -36.174 1.00 88.12 474 LYS A CA 1
ATOM 3866 C C . LYS A 1 474 ? 16.289 11.601 -35.694 1.00 88.12 474 LYS A C 1
ATOM 3868 O O . LYS A 1 474 ? 15.477 12.361 -35.175 1.00 88.12 474 LYS A O 1
ATOM 3873 N N . ALA A 1 475 ? 16.103 10.285 -35.818 1.00 87.25 475 ALA A N 1
ATOM 3874 C CA . ALA A 1 475 ? 14.912 9.587 -35.337 1.00 87.25 475 ALA A CA 1
ATOM 3875 C C . ALA A 1 475 ? 14.704 9.817 -33.833 1.00 87.25 475 ALA A C 1
ATOM 3877 O O . ALA A 1 475 ? 13.628 10.242 -33.417 1.00 87.25 475 ALA A O 1
ATOM 3878 N N . ARG A 1 476 ? 15.773 9.670 -33.039 1.00 85.56 476 ARG A N 1
ATOM 3879 C CA . ARG A 1 476 ? 15.754 9.970 -31.603 1.00 85.56 476 ARG A CA 1
ATOM 3880 C C . ARG A 1 476 ? 15.310 11.391 -31.296 1.00 85.56 476 ARG A C 1
ATOM 3882 O O . ARG A 1 476 ? 14.441 11.585 -30.454 1.00 85.56 476 ARG A O 1
ATOM 3889 N N . ASN A 1 477 ? 15.937 12.386 -31.918 1.00 84.38 477 ASN A N 1
ATOM 3890 C CA . ASN A 1 477 ? 15.631 13.781 -31.605 1.00 84.38 477 ASN A CA 1
ATOM 3891 C C . ASN A 1 477 ? 14.195 14.142 -31.996 1.00 84.38 477 ASN A C 1
ATOM 3893 O O . ASN A 1 477 ? 13.531 14.833 -31.233 1.00 84.38 477 ASN A O 1
ATOM 3897 N N . HIS A 1 478 ? 13.712 13.624 -33.129 1.00 87.06 478 HIS A N 1
ATOM 3898 C CA . HIS A 1 478 ? 12.321 13.787 -33.539 1.00 87.06 478 HIS A CA 1
ATOM 3899 C C . HIS A 1 478 ? 11.356 13.147 -32.535 1.00 87.06 478 HIS A C 1
ATOM 3901 O O . HIS A 1 478 ? 10.401 13.792 -32.123 1.00 87.06 478 HIS A O 1
ATOM 3907 N N . ALA A 1 479 ? 11.621 11.914 -32.088 1.00 86.06 479 ALA A N 1
ATOM 3908 C CA . ALA A 1 479 ? 10.779 11.239 -31.102 1.00 86.06 479 ALA A CA 1
ATOM 3909 C C . ALA A 1 479 ? 10.741 11.989 -29.757 1.00 86.06 479 ALA A C 1
ATOM 3911 O O . ALA A 1 479 ? 9.666 12.186 -29.201 1.00 86.06 479 ALA A O 1
ATOM 3912 N N . ILE A 1 480 ? 11.893 12.463 -29.265 1.00 83.81 480 ILE A N 1
ATOM 3913 C CA . ILE A 1 480 ? 11.972 13.273 -28.035 1.00 83.81 480 ILE A CA 1
ATOM 3914 C C . ILE A 1 480 ? 11.181 14.575 -28.170 1.00 83.81 480 ILE A C 1
ATOM 3916 O O . ILE A 1 480 ? 10.534 14.991 -27.218 1.00 83.81 480 ILE A O 1
ATOM 3920 N N . GLU A 1 481 ? 11.249 15.237 -29.326 1.00 85.00 481 GLU A N 1
ATOM 3921 C CA . GLU A 1 481 ? 10.508 16.475 -29.572 1.00 85.00 481 GLU A CA 1
ATOM 3922 C C . GLU A 1 481 ? 8.999 16.226 -29.666 1.00 85.00 481 GLU A C 1
ATOM 3924 O O . GLU A 1 481 ? 8.224 16.950 -29.046 1.00 85.00 481 GLU A O 1
ATOM 3929 N N . TYR A 1 482 ? 8.596 15.173 -30.379 1.00 88.69 482 TYR A N 1
ATOM 3930 C CA . TYR A 1 482 ? 7.197 14.800 -30.572 1.00 88.69 482 TYR A CA 1
ATOM 3931 C C . TYR A 1 482 ? 6.503 14.444 -29.249 1.00 88.69 482 TYR A C 1
ATOM 3933 O O . TYR A 1 482 ? 5.385 14.880 -28.999 1.00 88.69 482 TYR A O 1
ATOM 3941 N N . TRP A 1 483 ? 7.196 13.717 -28.368 1.00 88.06 483 TRP A N 1
ATOM 3942 C CA . TRP A 1 483 ? 6.688 13.299 -27.056 1.00 88.06 483 TRP A CA 1
ATOM 3943 C C . TRP A 1 483 ? 7.206 14.171 -25.903 1.00 88.06 483 TRP A C 1
ATOM 3945 O O . TRP A 1 483 ? 7.238 13.734 -24.755 1.00 88.06 483 TRP A O 1
ATOM 3955 N N . ALA A 1 484 ? 7.635 15.408 -26.181 1.00 83.31 484 ALA A N 1
ATOM 3956 C CA . ALA A 1 484 ? 8.277 16.273 -25.185 1.00 83.31 484 ALA A CA 1
ATOM 3957 C C . ALA A 1 484 ? 7.355 16.700 -24.032 1.00 83.31 484 ALA A C 1
ATOM 3959 O O . ALA A 1 484 ? 7.851 17.122 -22.985 1.00 83.31 484 ALA A O 1
ATOM 3960 N N . ASN A 1 485 ? 6.041 16.658 -24.253 1.00 86.75 485 ASN A N 1
ATOM 3961 C CA . ASN A 1 485 ? 5.037 16.965 -23.243 1.00 86.75 485 ASN A CA 1
ATOM 3962 C C . ASN A 1 485 ? 4.557 15.713 -22.506 1.00 86.75 485 ASN A C 1
ATOM 3964 O O . ASN A 1 485 ? 3.889 15.865 -21.501 1.00 86.75 485 ASN A O 1
ATOM 3968 N N . TYR A 1 486 ? 4.891 14.502 -22.963 1.00 90.06 486 TYR A N 1
ATOM 3969 C CA . TYR A 1 486 ? 4.404 13.278 -22.334 1.00 90.06 486 TYR A CA 1
ATOM 3970 C C . TYR A 1 486 ? 5.183 12.963 -21.046 1.00 90.06 486 TYR A C 1
ATOM 3972 O O . TYR A 1 486 ? 6.198 12.257 -21.068 1.00 90.06 486 TYR A O 1
ATOM 3980 N N . VAL A 1 487 ? 4.756 13.531 -19.916 1.00 88.69 487 VAL A N 1
ATOM 3981 C CA . VAL A 1 487 ? 5.466 13.427 -18.629 1.00 88.69 487 VAL A CA 1
ATOM 3982 C C . VAL A 1 487 ? 4.990 12.195 -17.863 1.00 88.69 487 VAL A C 1
ATOM 3984 O O . VAL A 1 487 ? 4.170 12.279 -16.965 1.00 88.69 487 VAL A O 1
ATOM 3987 N N . SER A 1 488 ? 5.537 11.040 -18.229 1.00 92.19 488 SER A N 1
ATOM 3988 C CA . SER A 1 488 ? 5.265 9.750 -17.597 1.00 92.19 488 SER A CA 1
ATOM 3989 C C . SER A 1 488 ? 6.559 8.952 -17.416 1.00 92.19 488 SER A C 1
ATOM 3991 O O . SER A 1 488 ? 7.498 9.094 -18.215 1.00 92.19 488 SER A O 1
ATOM 3993 N N . CYS A 1 489 ? 6.628 8.090 -16.399 1.00 92.19 489 CYS A N 1
ATOM 3994 C CA . CYS A 1 489 ? 7.695 7.094 -16.262 1.00 92.19 489 CYS A CA 1
ATOM 3995 C C . CYS A 1 489 ? 7.708 6.113 -17.450 1.00 92.19 489 CYS A C 1
ATOM 3997 O O . CYS A 1 489 ? 8.753 5.537 -17.747 1.00 92.19 489 CYS A O 1
ATOM 3999 N N . MET A 1 490 ? 6.604 6.013 -18.201 1.00 91.81 490 MET A N 1
ATOM 4000 C CA . MET A 1 490 ? 6.480 5.206 -19.419 1.00 91.81 490 MET A CA 1
ATOM 4001 C C . MET A 1 490 ? 7.261 5.762 -20.628 1.00 91.81 490 MET A C 1
ATOM 4003 O O . MET A 1 490 ? 7.535 5.045 -21.588 1.00 91.81 490 MET A O 1
ATOM 4007 N N . ASN A 1 491 ? 7.649 7.044 -20.607 1.00 88.50 491 ASN A N 1
ATOM 4008 C CA . ASN A 1 491 ? 8.271 7.724 -21.749 1.00 88.50 491 ASN A CA 1
ATOM 4009 C C . ASN A 1 491 ? 9.801 7.813 -21.637 1.00 88.50 491 ASN A C 1
ATOM 4011 O O . ASN A 1 491 ? 10.321 8.690 -20.940 1.00 88.50 491 ASN A O 1
ATOM 4015 N N . TYR A 1 492 ? 10.543 7.029 -22.430 1.00 79.12 492 TYR A N 1
ATOM 4016 C CA . TYR A 1 492 ? 12.019 7.071 -22.507 1.00 79.12 492 TYR A CA 1
ATOM 4017 C C . TYR A 1 492 ? 12.601 8.444 -22.911 1.00 79.12 492 TYR A C 1
ATOM 4019 O O . TYR A 1 492 ? 13.761 8.773 -22.614 1.00 79.12 492 TYR A O 1
ATOM 4027 N N . GLY A 1 493 ? 11.799 9.262 -23.586 1.00 65.88 493 GLY A N 1
ATOM 4028 C CA . GLY A 1 493 ? 12.162 10.541 -24.190 1.00 65.88 493 GLY A CA 1
ATOM 4029 C C . GLY A 1 493 ? 12.080 11.724 -23.247 1.00 65.88 493 GLY A C 1
ATOM 4030 O O . GLY A 1 493 ? 12.546 12.802 -23.611 1.00 65.88 493 GLY A O 1
ATOM 4031 N N . ASN A 1 494 ? 11.616 11.522 -22.010 1.00 62.97 494 ASN A N 1
ATOM 4032 C CA . ASN A 1 494 ? 11.560 12.566 -20.984 1.00 62.97 494 ASN A CA 1
ATOM 4033 C C . ASN A 1 494 ? 12.917 13.193 -20.639 1.00 62.97 494 ASN A C 1
ATOM 4035 O O . ASN A 1 494 ? 12.959 14.161 -19.890 1.00 62.97 494 ASN A O 1
ATOM 4039 N N . SER A 1 495 ? 14.005 12.688 -21.232 1.00 50.94 495 SER A N 1
ATOM 4040 C CA . SER A 1 495 ? 15.320 13.313 -21.319 1.00 50.94 495 SER A CA 1
ATOM 4041 C C . SER A 1 495 ? 15.269 14.642 -22.087 1.00 50.94 495 SER A C 1
ATOM 4043 O O . SER A 1 495 ? 15.525 14.711 -23.290 1.00 50.94 495 SER A O 1
ATOM 4045 N N . GLY A 1 496 ? 14.967 15.724 -21.362 1.00 42.06 496 GLY A N 1
ATOM 4046 C CA . GLY A 1 496 ? 14.906 17.086 -21.889 1.00 42.06 496 GLY A CA 1
ATOM 4047 C C . GLY A 1 496 ? 16.053 17.414 -22.854 1.00 42.06 496 GLY A C 1
ATOM 4048 O O . GLY A 1 496 ? 17.229 17.172 -22.572 1.00 42.06 496 GLY A O 1
ATOM 4049 N N . GLY A 1 497 ? 15.708 17.973 -24.016 1.00 35.62 497 GLY A N 1
ATOM 4050 C CA . GLY A 1 497 ? 16.683 18.401 -25.018 1.00 35.62 497 GLY A CA 1
ATOM 4051 C C . GLY A 1 497 ? 17.718 19.405 -24.471 1.00 35.62 497 GLY A C 1
ATOM 4052 O O . GLY A 1 497 ? 17.502 20.030 -23.427 1.00 35.62 497 GLY A O 1
ATOM 4053 N N . PRO A 1 498 ? 18.837 19.626 -25.186 1.00 36.25 498 PRO A N 1
ATOM 4054 C CA . PRO A 1 498 ? 20.000 20.374 -24.691 1.00 36.25 498 PRO A CA 1
ATOM 4055 C C . PRO A 1 498 ? 19.721 21.828 -24.256 1.00 36.25 498 PRO A C 1
ATOM 4057 O O . PRO A 1 498 ? 20.494 22.370 -23.473 1.00 36.25 498 PRO A O 1
ATOM 4060 N N . LEU A 1 499 ? 18.619 22.449 -24.703 1.00 36.34 499 LEU A N 1
ATOM 4061 C CA . LEU A 1 499 ? 18.183 23.784 -24.257 1.00 36.34 499 LEU A CA 1
ATOM 4062 C C . LEU A 1 499 ? 17.139 23.779 -23.120 1.00 36.34 499 LEU A C 1
ATOM 4064 O O . LEU A 1 499 ? 17.011 24.786 -22.429 1.00 36.34 499 LEU A O 1
ATOM 4068 N N . LYS A 1 500 ? 16.426 22.669 -22.876 1.00 41.88 500 LYS A N 1
ATOM 4069 C CA . LYS A 1 500 ? 15.472 22.525 -21.751 1.00 41.88 500 LYS A CA 1
ATOM 4070 C C . LYS A 1 500 ? 16.110 21.879 -20.510 1.00 41.88 500 LYS A C 1
ATOM 4072 O O . LYS A 1 500 ? 15.667 22.144 -19.393 1.00 41.88 500 LYS A O 1
ATOM 4077 N N . GLY A 1 501 ? 17.203 21.130 -20.681 1.00 40.31 501 GLY A N 1
ATOM 4078 C CA . GLY A 1 501 ? 17.938 20.447 -19.604 1.00 40.31 501 GLY A CA 1
ATOM 4079 C C . GLY A 1 501 ? 18.645 21.350 -18.579 1.00 40.31 501 GLY A C 1
ATOM 4080 O O . GLY A 1 501 ? 19.210 20.839 -17.616 1.00 40.31 501 GLY A O 1
ATOM 4081 N N . ILE A 1 502 ? 18.613 22.679 -18.744 1.00 37.44 502 ILE A N 1
ATOM 4082 C CA . ILE A 1 502 ? 19.100 23.631 -17.728 1.00 37.44 502 ILE A CA 1
ATOM 4083 C C . ILE A 1 502 ? 18.004 23.961 -16.694 1.00 37.44 502 ILE A C 1
ATOM 4085 O O . ILE A 1 502 ? 18.335 24.314 -15.565 1.00 37.44 502 ILE A O 1
ATOM 4089 N N . LEU A 1 503 ? 16.715 23.812 -17.041 1.00 34.56 503 LEU A N 1
ATOM 4090 C CA . LEU A 1 503 ? 15.581 24.230 -16.197 1.00 34.56 503 LEU A CA 1
ATOM 4091 C C . LEU A 1 503 ? 14.604 23.105 -15.815 1.00 34.56 503 LEU A C 1
ATOM 4093 O O . LEU A 1 503 ? 13.830 23.291 -14.881 1.00 34.56 503 LEU A O 1
ATOM 4097 N N . LYS A 1 504 ? 14.640 21.940 -16.476 1.00 39.88 504 LYS A N 1
ATOM 4098 C CA . LYS A 1 504 ? 13.884 20.745 -16.064 1.00 39.88 504 LYS A CA 1
ATOM 4099 C C . LYS A 1 504 ? 14.748 19.490 -16.228 1.00 39.88 504 LYS A C 1
ATOM 4101 O O . LYS A 1 504 ? 14.923 19.022 -17.353 1.00 39.88 504 LYS A O 1
ATOM 4106 N N . PRO A 1 505 ? 15.335 18.953 -15.146 1.00 39.16 505 PRO A N 1
ATOM 4107 C CA . PRO A 1 505 ? 16.022 17.679 -15.193 1.00 39.16 505 PRO A CA 1
ATOM 4108 C C . PRO A 1 505 ? 15.003 16.561 -14.975 1.00 39.16 505 PRO A C 1
ATOM 4110 O O . PRO A 1 505 ? 14.842 16.075 -13.861 1.00 39.16 505 PRO A O 1
ATOM 4113 N N . SER A 1 506 ? 14.310 16.140 -16.021 1.00 47.88 506 SER A N 1
ATOM 4114 C CA . SER A 1 506 ? 13.735 14.800 -16.037 1.00 47.88 506 SER A CA 1
ATOM 4115 C C . SER A 1 506 ? 14.561 13.987 -17.021 1.00 47.88 506 SER A C 1
ATOM 4117 O O . SER A 1 506 ? 14.878 14.413 -18.125 1.00 47.88 506 SER A O 1
ATOM 4119 N N . TYR A 1 507 ? 15.075 12.867 -16.551 1.00 55.75 507 TYR A N 1
ATOM 4120 C CA . TYR A 1 507 ? 15.421 11.736 -17.393 1.00 55.75 507 TYR A CA 1
ATOM 4121 C C . TYR A 1 507 ? 14.217 10.802 -17.241 1.00 55.75 507 TYR A C 1
ATOM 4123 O O . TYR A 1 507 ? 13.641 10.791 -16.156 1.00 55.75 507 TYR A O 1
ATOM 4131 N N . ALA A 1 508 ? 13.810 10.065 -18.274 1.00 56.31 508 ALA A N 1
ATOM 4132 C CA . ALA A 1 508 ? 12.656 9.154 -18.200 1.00 56.31 508 ALA A CA 1
ATOM 4133 C C . ALA A 1 508 ? 12.634 8.322 -16.916 1.00 56.31 508 ALA A C 1
ATOM 4135 O O . ALA A 1 508 ? 11.704 8.389 -16.126 1.00 56.31 508 ALA A O 1
ATOM 4136 N N . TRP A 1 509 ? 13.783 7.718 -16.627 1.00 63.84 509 TRP A N 1
ATOM 4137 C CA . TRP A 1 509 ? 14.038 6.886 -15.458 1.00 63.84 509 TRP A CA 1
ATOM 4138 C C . TRP A 1 509 ? 14.234 7.662 -14.136 1.00 63.84 509 TRP A C 1
ATOM 4140 O O . TRP A 1 509 ? 14.827 7.157 -13.188 1.00 63.84 509 TRP A O 1
ATOM 4150 N N . MET A 1 510 ? 13.853 8.939 -14.101 1.00 77.06 510 MET A N 1
ATOM 4151 C CA . MET A 1 510 ? 13.782 9.793 -12.908 1.00 77.06 510 MET A CA 1
ATOM 4152 C C . MET A 1 510 ? 12.400 10.445 -12.746 1.00 77.06 510 MET A C 1
ATOM 4154 O O . MET A 1 510 ? 12.195 11.176 -11.769 1.00 77.06 510 MET A O 1
ATOM 4158 N N . VAL A 1 511 ? 11.484 10.229 -13.695 1.00 87.75 511 VAL A N 1
ATOM 4159 C CA . VAL A 1 511 ? 10.064 10.551 -13.539 1.00 87.75 511 VAL A CA 1
ATOM 4160 C C . VAL A 1 511 ? 9.454 9.404 -12.748 1.00 87.75 511 VAL A C 1
ATOM 4162 O O . VAL A 1 511 ? 9.487 8.263 -13.195 1.00 87.75 511 VAL A O 1
ATOM 4165 N N . LEU A 1 512 ? 8.978 9.697 -11.544 1.00 92.56 512 LEU A N 1
ATOM 4166 C CA . LEU A 1 512 ? 8.243 8.746 -10.720 1.00 92.56 512 LEU A CA 1
ATOM 4167 C C . LEU A 1 512 ? 6.801 9.236 -10.681 1.00 92.56 512 LEU A C 1
ATOM 4169 O O . LEU A 1 512 ? 6.403 9.922 -9.751 1.00 92.56 512 LEU A O 1
ATOM 4173 N N . ASP A 1 513 ? 6.104 9.028 -11.788 1.00 94.31 513 ASP A N 1
ATOM 4174 C CA . ASP A 1 513 ? 4.688 9.337 -11.940 1.00 94.31 513 ASP A CA 1
ATOM 4175 C C . ASP A 1 513 ? 4.190 8.780 -13.270 1.00 94.31 513 ASP A C 1
ATOM 4177 O O . ASP A 1 513 ? 4.985 8.636 -14.209 1.00 94.31 513 ASP A O 1
ATOM 4181 N N . TYR A 1 514 ? 2.888 8.545 -13.372 1.00 96.31 514 TYR A N 1
ATOM 4182 C CA . TYR A 1 514 ? 2.233 8.448 -14.670 1.00 96.31 514 TYR A CA 1
ATOM 4183 C C . TYR A 1 514 ? 1.769 9.834 -15.116 1.00 96.31 514 TYR A C 1
ATOM 4185 O O . TYR A 1 514 ? 1.661 10.762 -14.314 1.00 96.31 514 TYR A O 1
ATOM 4193 N N . SER A 1 515 ? 1.516 9.998 -16.413 1.00 95.06 515 SER A N 1
ATOM 4194 C CA . SER A 1 515 ? 0.989 11.272 -16.887 1.00 95.06 515 SER A CA 1
ATOM 4195 C C . SER A 1 515 ? -0.492 11.436 -16.534 1.00 95.06 515 SER A C 1
ATOM 4197 O O . SER A 1 515 ? -1.277 10.491 -16.607 1.00 95.06 515 SER A O 1
ATOM 4199 N N . ASP A 1 516 ? -0.880 12.666 -16.203 1.00 95.44 516 ASP A N 1
ATOM 4200 C CA . ASP A 1 516 ? -2.261 13.113 -16.017 1.00 95.44 516 ASP A CA 1
ATOM 4201 C C . ASP A 1 516 ? -2.852 13.788 -17.279 1.00 95.44 516 ASP A C 1
ATOM 4203 O O . ASP A 1 516 ? -3.998 14.245 -17.280 1.00 95.44 516 ASP A O 1
ATOM 4207 N N . GLY A 1 517 ? -2.083 13.857 -18.373 1.00 94.00 517 GLY A N 1
ATOM 4208 C CA . GLY A 1 517 ? -2.484 14.469 -19.644 1.00 94.00 517 GLY A CA 1
ATOM 4209 C C . GLY A 1 517 ? -2.553 16.002 -19.633 1.00 94.00 517 GLY A C 1
ATOM 4210 O O . GLY A 1 517 ? -3.127 16.598 -20.551 1.00 94.00 517 GLY A O 1
ATOM 4211 N N . THR A 1 518 ? -2.019 16.671 -18.606 1.00 93.31 518 THR A N 1
ATOM 4212 C CA . THR A 1 518 ? -2.146 18.132 -18.446 1.00 93.31 518 THR A CA 1
ATOM 4213 C C . THR A 1 518 ? -1.026 18.947 -19.101 1.00 93.31 518 THR A C 1
ATOM 4215 O O . THR A 1 518 ? -1.118 20.177 -19.191 1.00 93.31 518 THR A O 1
ATOM 4218 N N . HIS A 1 519 ? 0.023 18.305 -19.619 1.00 86.81 519 HIS A N 1
ATOM 4219 C CA . HIS A 1 519 ? 1.240 18.972 -20.094 1.00 86.81 519 HIS A CA 1
ATOM 4220 C C . HIS A 1 519 ? 1.208 19.389 -21.574 1.00 86.81 519 HIS A C 1
ATOM 4222 O O . HIS A 1 519 ? 2.198 19.925 -22.083 1.00 86.81 519 HIS A O 1
ATOM 4228 N N . GLY A 1 520 ? 0.075 19.219 -22.260 1.00 87.25 520 GLY A N 1
ATOM 4229 C CA . GLY A 1 520 ? -0.172 19.757 -23.599 1.00 87.25 520 GLY A CA 1
ATOM 4230 C C . GLY A 1 520 ? -0.306 18.691 -24.684 1.00 87.25 520 GLY A C 1
ATOM 4231 O O . GLY A 1 520 ? -0.730 17.569 -24.435 1.00 87.25 520 GLY A O 1
ATOM 4232 N N . GLU A 1 521 ? 0.004 19.060 -25.929 1.00 89.25 521 GLU A N 1
ATOM 4233 C CA . GLU A 1 521 ? -0.169 18.161 -27.077 1.00 89.25 521 GLU A CA 1
ATOM 4234 C C . GLU A 1 521 ? 0.676 16.889 -26.920 1.00 89.25 521 GLU A C 1
ATOM 4236 O O . GLU A 1 521 ? 1.844 16.973 -26.536 1.00 89.25 521 GLU A O 1
ATOM 4241 N N . HIS A 1 522 ? 0.073 15.740 -27.241 1.00 89.44 522 HIS A N 1
ATOM 4242 C CA . HIS A 1 522 ? 0.649 14.396 -27.108 1.00 89.44 522 HIS A CA 1
ATOM 4243 C C . HIS A 1 522 ? 0.955 13.941 -25.670 1.00 89.44 522 HIS A C 1
ATOM 4245 O O . HIS A 1 522 ? 1.617 12.921 -25.503 1.00 89.44 522 HIS A O 1
ATOM 4251 N N . ASP A 1 523 ? 0.452 14.637 -24.647 1.00 92.62 523 ASP A N 1
ATOM 4252 C CA . ASP A 1 523 ? 0.457 14.148 -23.268 1.00 92.62 523 ASP A CA 1
ATOM 4253 C C . ASP A 1 523 ? -0.794 13.293 -23.008 1.00 92.62 523 ASP A C 1
ATOM 4255 O O . ASP A 1 523 ? -1.917 13.798 -23.017 1.00 92.62 523 ASP A O 1
ATOM 4259 N N . TYR A 1 524 ? -0.613 11.982 -22.857 1.00 95.00 524 TYR A N 1
ATOM 4260 C CA . TYR A 1 524 ? -1.706 11.031 -22.642 1.00 95.00 524 TYR A CA 1
ATOM 4261 C C . TYR A 1 524 ? -1.969 10.878 -21.143 1.00 95.00 524 TYR A C 1
ATOM 4263 O O . TYR A 1 524 ? -1.023 10.788 -20.375 1.00 95.00 524 TYR A O 1
ATOM 4271 N N . ASN A 1 525 ? -3.238 10.850 -20.726 1.00 97.19 525 ASN A N 1
ATOM 4272 C CA . ASN A 1 525 ? -3.597 10.661 -19.319 1.00 97.19 525 ASN A CA 1
ATOM 4273 C C . ASN A 1 525 ? -3.577 9.169 -18.963 1.00 97.19 525 ASN A C 1
ATOM 4275 O O . ASN A 1 525 ? -4.577 8.467 -19.104 1.00 97.19 525 ASN A O 1
ATOM 4279 N N . ASP A 1 526 ? -2.414 8.717 -18.517 1.00 98.00 526 ASP A N 1
ATOM 4280 C CA . ASP A 1 526 ? -2.135 7.345 -18.112 1.00 98.00 526 ASP A CA 1
ATOM 4281 C C . ASP A 1 526 ? -2.848 6.979 -16.807 1.00 98.00 526 ASP A C 1
ATOM 4283 O O . ASP A 1 526 ? -3.411 5.892 -16.714 1.00 98.00 526 ASP A O 1
ATOM 4287 N N . TRP A 1 527 ? -2.900 7.891 -15.829 1.00 97.94 527 TRP A N 1
ATOM 4288 C CA . TRP A 1 527 ? -3.623 7.665 -14.569 1.00 97.94 527 TRP A CA 1
ATOM 4289 C C . TRP A 1 527 ? -5.113 7.387 -14.783 1.00 97.94 527 TRP A C 1
ATOM 4291 O O . TRP A 1 527 ? -5.704 6.589 -14.066 1.00 97.94 527 TRP A O 1
ATOM 4301 N N . ALA A 1 528 ? -5.726 8.016 -15.785 1.00 97.31 528 ALA A N 1
ATOM 4302 C CA . ALA A 1 528 ? -7.107 7.737 -16.166 1.00 97.31 528 ALA A CA 1
ATOM 4303 C C . ALA A 1 528 ? -7.259 6.484 -17.049 1.00 97.31 528 ALA A C 1
ATOM 4305 O O . ALA A 1 528 ? -8.391 6.080 -17.320 1.00 97.31 528 ALA A O 1
ATOM 4306 N N . HIS A 1 529 ? -6.158 5.910 -17.547 1.00 97.19 529 HIS A N 1
ATOM 4307 C CA . HIS A 1 529 ? -6.172 4.751 -18.440 1.00 97.19 529 HIS A CA 1
ATOM 4308 C C . HIS A 1 529 ? -5.878 3.423 -17.741 1.00 97.19 529 HIS A C 1
ATOM 4310 O O . HIS A 1 529 ? -6.307 2.395 -18.263 1.00 97.19 529 HIS A O 1
ATOM 4316 N N . ILE A 1 530 ? -5.158 3.426 -16.612 1.00 97.62 530 ILE A N 1
ATOM 4317 C CA . ILE A 1 530 ? -4.835 2.182 -15.902 1.00 97.62 530 ILE A CA 1
ATOM 4318 C C . ILE A 1 530 ? -6.097 1.354 -15.624 1.00 97.62 530 ILE A C 1
ATOM 4320 O O . ILE A 1 530 ? -7.142 1.874 -15.232 1.00 97.62 530 ILE A O 1
ATOM 4324 N N . ASP A 1 531 ? -5.977 0.051 -15.841 1.00 96.94 531 ASP A N 1
ATOM 4325 C CA . ASP A 1 531 ? -6.996 -0.955 -15.572 1.00 96.94 531 ASP A CA 1
ATOM 4326 C C . ASP A 1 531 ? -6.435 -1.892 -14.504 1.00 96.94 531 ASP A C 1
ATOM 4328 O O . ASP A 1 531 ? -5.585 -2.737 -14.791 1.00 96.94 531 ASP A O 1
ATOM 4332 N N . LEU A 1 532 ? -6.894 -1.724 -13.263 1.00 97.44 532 LEU A N 1
ATOM 4333 C CA . LEU A 1 532 ? -6.430 -2.526 -12.129 1.00 97.44 532 LEU A CA 1
ATOM 4334 C C . LEU A 1 532 ? -6.760 -4.012 -12.306 1.00 97.44 532 LEU A C 1
ATOM 4336 O O . LEU A 1 532 ? -5.990 -4.866 -11.897 1.00 97.44 532 LEU A O 1
ATOM 4340 N N . THR A 1 533 ? -7.797 -4.337 -13.081 1.00 96.12 533 THR A N 1
ATOM 4341 C CA . THR A 1 533 ? -8.180 -5.723 -13.391 1.00 96.12 533 THR A CA 1
ATOM 4342 C C . THR A 1 533 ? -7.379 -6.336 -14.557 1.00 96.12 533 THR A C 1
ATOM 4344 O O . THR A 1 533 ? -7.603 -7.490 -14.947 1.00 96.12 533 THR A O 1
ATOM 4347 N N . TYR A 1 534 ? -6.459 -5.584 -15.180 1.00 94.44 534 TYR A N 1
ATOM 4348 C CA . TYR A 1 534 ? -5.778 -5.990 -16.418 1.00 94.44 534 TYR A CA 1
ATOM 4349 C C . TYR A 1 534 ? -4.958 -7.274 -16.256 1.00 94.44 534 TYR A C 1
ATOM 4351 O O . TYR A 1 534 ? -5.004 -8.153 -17.123 1.00 94.44 534 TYR A O 1
ATOM 4359 N N . PHE A 1 535 ? -4.264 -7.431 -15.127 1.00 91.81 535 PHE A N 1
ATOM 4360 C CA . PHE A 1 535 ? -3.412 -8.589 -14.834 1.00 91.81 535 PHE A CA 1
ATOM 4361 C C . PHE A 1 535 ? -4.182 -9.920 -14.749 1.00 91.81 535 PHE A C 1
ATOM 4363 O O . PHE A 1 535 ? -3.592 -10.994 -14.865 1.00 91.81 535 PHE A O 1
ATOM 4370 N N . GLN A 1 536 ? -5.509 -9.887 -14.615 1.00 90.50 536 GLN A N 1
ATOM 4371 C CA . GLN A 1 536 ? -6.355 -11.084 -14.624 1.00 90.50 536 GLN A CA 1
ATOM 4372 C C . GLN A 1 536 ? -6.847 -11.461 -16.030 1.00 90.50 536 GLN A C 1
ATOM 4374 O O . GLN A 1 536 ? -7.341 -12.576 -16.254 1.00 90.50 536 GLN A O 1
ATOM 4379 N N . LYS A 1 537 ? -6.695 -10.562 -17.008 1.00 89.81 537 LYS A N 1
ATOM 4380 C CA . LYS A 1 537 ? -7.192 -10.729 -18.376 1.00 89.81 537 LYS A CA 1
ATOM 4381 C C . LYS A 1 537 ? -6.103 -11.288 -19.280 1.00 89.81 537 LYS A C 1
ATOM 4383 O O . LYS A 1 537 ? -4.935 -10.919 -19.213 1.00 89.81 537 LYS A O 1
ATOM 4388 N N . SER A 1 538 ? -6.501 -12.185 -20.177 1.00 86.81 538 SER A N 1
ATOM 4389 C CA . SER A 1 538 ? -5.628 -12.601 -21.273 1.00 86.81 538 SER A CA 1
ATOM 4390 C C . SER A 1 538 ? -5.421 -11.429 -22.223 1.00 86.81 538 SER A C 1
ATOM 4392 O O . SER A 1 538 ? -6.376 -10.972 -22.857 1.00 86.81 538 SER A O 1
ATOM 4394 N N . ALA A 1 539 ? -4.182 -10.964 -22.354 1.00 83.25 539 ALA A N 1
ATOM 4395 C CA . ALA A 1 539 ? -3.846 -9.929 -23.313 1.00 83.25 539 ALA A CA 1
ATOM 4396 C C . ALA A 1 539 ? -4.034 -10.464 -24.747 1.00 83.25 539 ALA A C 1
ATOM 4398 O O . ALA A 1 539 ? -3.707 -11.624 -25.031 1.00 83.25 539 ALA A O 1
ATOM 4399 N N . PRO A 1 540 ? -4.541 -9.646 -25.687 1.00 75.69 540 PRO A N 1
ATOM 4400 C CA . PRO A 1 540 ? -4.718 -10.060 -27.078 1.00 75.69 540 PRO A CA 1
ATOM 4401 C C . PRO A 1 540 ? -3.405 -10.062 -27.880 1.00 75.69 540 PRO A C 1
ATOM 4403 O O . PRO A 1 540 ? -3.415 -10.375 -29.071 1.00 75.69 540 PRO A O 1
ATOM 4406 N N . PHE A 1 541 ? -2.284 -9.711 -27.252 1.00 72.56 541 PHE A N 1
ATOM 4407 C CA . PHE A 1 541 ? -0.962 -9.633 -27.860 1.00 72.56 541 PHE A CA 1
ATOM 4408 C C . PHE A 1 541 ? 0.104 -10.170 -26.908 1.00 72.56 541 PHE A C 1
ATOM 4410 O O . PHE A 1 541 ? -0.102 -10.238 -25.700 1.00 72.56 541 PHE A O 1
ATOM 4417 N N . VAL A 1 542 ? 1.248 -10.536 -27.475 1.00 67.81 542 VAL A N 1
ATOM 4418 C CA . VAL A 1 542 ? 2.492 -10.718 -26.732 1.00 67.81 542 VAL A CA 1
ATOM 4419 C C . VAL A 1 542 ? 3.328 -9.493 -27.052 1.00 67.81 542 VAL A C 1
ATOM 4421 O O . VAL A 1 542 ? 3.522 -9.168 -28.223 1.00 67.81 542 VAL A O 1
ATOM 4424 N N . GLU A 1 543 ? 3.744 -8.782 -26.018 1.00 61.47 543 GLU A N 1
ATOM 4425 C CA . GLU A 1 543 ? 4.713 -7.704 -26.125 1.00 61.47 543 GLU A CA 1
ATOM 4426 C C . GLU A 1 543 ? 5.977 -8.327 -26.712 1.00 61.47 543 GLU A C 1
ATOM 4428 O O . GLU A 1 543 ? 6.562 -9.251 -26.149 1.00 61.47 543 GLU A O 1
ATOM 4433 N N . ASP A 1 544 ? 6.299 -7.914 -27.928 1.00 54.34 544 ASP A N 1
ATOM 4434 C CA . ASP A 1 544 ? 7.422 -8.432 -28.679 1.00 54.34 544 ASP A CA 1
ATOM 4435 C C . ASP A 1 544 ? 8.494 -7.350 -28.657 1.00 54.34 544 ASP A C 1
ATOM 4437 O O . ASP A 1 544 ? 8.249 -6.209 -29.059 1.00 54.34 544 ASP A O 1
ATOM 4441 N N . SER A 1 545 ? 9.687 -7.714 -28.192 1.00 45.50 545 SER A N 1
ATOM 4442 C CA . SER A 1 545 ? 10.847 -6.829 -28.022 1.00 45.50 545 SER A CA 1
ATOM 4443 C C . SER A 1 545 ? 11.288 -6.047 -29.278 1.00 45.50 545 SER A C 1
ATOM 4445 O O . SER A 1 545 ? 12.201 -5.220 -29.196 1.00 45.50 545 SER A O 1
ATOM 4447 N N . PHE A 1 546 ? 10.635 -6.265 -30.428 1.00 37.09 546 PHE A N 1
ATOM 4448 C CA . PHE A 1 546 ? 10.926 -5.642 -31.720 1.00 37.09 546 PHE A CA 1
ATOM 4449 C C . PHE A 1 546 ? 9.738 -4.973 -32.435 1.00 37.09 546 PHE A C 1
ATOM 4451 O O . PHE A 1 546 ? 9.910 -4.547 -33.580 1.00 37.09 546 PHE A O 1
ATOM 4458 N N . VAL A 1 547 ? 8.555 -4.840 -31.822 1.00 29.88 547 VAL A N 1
ATOM 4459 C CA . VAL A 1 547 ? 7.384 -4.273 -32.523 1.00 29.88 547 VAL A CA 1
ATOM 4460 C C . VAL A 1 547 ? 7.129 -2.814 -32.133 1.00 29.88 547 VAL A C 1
ATOM 4462 O O . VAL A 1 547 ? 6.303 -2.534 -31.274 1.00 29.88 547 VAL A O 1
ATOM 4465 N N . SER A 1 548 ? 7.808 -1.891 -32.830 1.00 31.42 548 SER A N 1
ATOM 4466 C CA . SER A 1 548 ? 7.215 -0.666 -33.414 1.00 31.42 548 SER A CA 1
ATOM 4467 C C . SER A 1 548 ? 8.192 0.026 -34.366 1.00 31.42 548 SER A C 1
ATOM 4469 O O . SER A 1 548 ? 9.184 0.608 -33.862 1.00 31.42 548 SER A O 1
#

pLDDT: mean 86.78, std 16.14, range [29.88, 98.75]

Secondary structure (DSSP, 8-state):
--------HHHHHHHHHHHHHHHHHHHHHHHSS----HHHHTTSS---------S-TTS--EEEEEEEEEEE--HHHHHHSS-SSPP-PPPEEEEEEETTEEEEGGGPPPTTS---S-B-SSB--S--EEEEEE--TT--EEEEEEEEEEEEEESSTT--EEEEEEEEEEEEEEETTTTEEEESS-TT-SS-TTEEE-SSEEEEEEEEE--SSSSS--HHHIIIII---TTS--TT--SS-SSS-HHHHHHHT--TTS---TTT--SS-SS--HHHHHHHGGG--BTTB-EEEEEEEEEE----TTS-SEE---HHHHHHHHHHHHTTT-EEEEESSSSSS---EEPP-S---GGG-HHHHHHHHTS-GGGTTTEEEEEEESS--EEE--TTT----EEEEE--HHHHHHHTTT-HHHHT-HHHHHHHHHHHHHHHHHHHTT--BTTTSBTTTT-GGG-GGGS-TTS-HHHHHHHHHHHHHHTTT--STT-GGGS--TTTTTT----GGG--S--BS-SSTT--BSTTT--TTGGGSPPSS---TT--

Sequence (548 aa):
MDKIKLLNNKNIKIVAVLVAATIVISGLYALFLPKHNYLEEKNKGKKEKTSDNRISPLTDQALFFEIKRIRRRGLEEEMRKFGRNLPKPNPYYVVLNIDGTEYDGSKIESAQGSGSGTIADWDTGYGYGKIIKDAEEEQEISEITFKIMEIQSKGILFFKRNVPMELESLHLTYDYRTGRWEGDDYFNDSDGYGHYFGENCEIWFDIHQTDYDEDEIPYWAEVNILGTDPKVDDSKLDPDNDGVPTSWEWKWGYDPFSPENHTQLDPDVDGLSNVVEYKLEKWLTNPFYKDIFIEVDGMKGSGKRKDLPYYMFPEESQEMLMDKFARHAITVHIDDGCMGGGGELLPFVESISQESGMMQKFYKYHFADDRKGIFHYAVIAYASGFCHPQSYGNRYDTFTISGSKEVFSRVFMPYPRYRFNPRTFYIWMASLFMHELGHSLGLMPAPWYCGGIDNISMVPGRLPDNMSFIEKMKARNHAIEYWANYVSCMNYGNSGGPLKGILKPSYAWMVLDYSDGTHGEHDYNDWAHIDLTYFQKSAPFVEDSFVS